Protein 8IN2 (pdb70)

InterPro domains:
  IPR004183 Extradiol ring-cleavage dioxygenase, class III enzyme, subunit B [PF02900] (10-257)
  IPR014436 Extradiol aromatic ring-opening dioxygenase, DODA-type [PIRSF006157] (6-266)
  IPR014436 Extradiol aromatic ring-opening dioxygenase, DODA-type [cd07363] (10-265)

B-factor: mean 58.68, std 14.13, range [28.01, 117.99]

Radius of gyration: 23.77 Å; Cα contacts (8 Å, |Δi|>4): 1286; chains: 2; bounding box: 74×44×45 Å

Nearest PDB structures (foldseek):
  8in2-assembly2_B  TM=1.002E+00  e=3.025E-62  Beta vulgaris
  2pw6-assembly1_A-2  TM=8.485E-01  e=5.777E-21  Escherichia coli K-12
  7txy-assembly2_E  TM=7.690E-01  e=4.391E-15  Micromonospora rosaria
  8ihg-assembly1_C  TM=7.401E-01  e=3.186E-14  Pseudomonas sp.
  5hee-assembly1_B  TM=7.229E-01  e=2.025E-13  Thermococcus kodakarensis KOD1

Foldseek 3Di:
DFFKAKEFALDDLCLLPPPVFVSNVVLLCCCPPNPVDDFQAEEEAFLVFADQAKEKEAEQWAFEDEPDPDDPVVSVVDGLTAGADNVVRVVLVCLQCVQPRVDHYYDHDHGDYSLPCSSCCNNPVVNYHHYMYIYDHQVDAQVVLLSSQLSCQVCRVVRYHYYYYFFLFDFDPPDAFDDPAQDVQQVQQSVQVCVCQQVQVLVCLSVCVPRGGPVCRRPVTCSRPNSVSNSSNNSHRPWGKDWDDWDDDRSGTIRIMIMTGHD/DFLKAKEFALDDLVLLPDPPFVSNVVLLCCCPPNNVDQFQAEEEAFLVFADAAKEKEAEQWAFEDAPDPDDDPVSVVDGLTATAPNVVRVLLVVLCVVLPRVDHYYDHPHGDYSLPVSSCCSNPVVSHHHYMYIYDHQVDFLVVLLSSLLSCQVVRVNRYHYYYYFFLFDFDPPDAFDPDAADVQQVQQSVVVQVCQQVVVLVCLRVCVVRGGPVCRRPVTCSRPNSVSNSNSSSHDPWGKDWDDWDDDRSGTIRIMIMTGHD

Structure (mmCIF, N/CA/C/O backbone):
data_8IN2
#
_entry.id   8IN2
#
_cell.length_a   95.873
_cell.length_b   95.873
_cell.length_c   124.908
_cell.angle_alpha   90.000
_cell.angle_beta   90.000
_cell.angle_gamma   120.000
#
_symmetry.space_group_name_H-M   'P 31 2 1'
#
loop_
_entity.id
_entity.type
_entity.pdbx_description
1 polymer '4,5-DOPA dioxygenase extradiol'
2 non-polymer 'FE (III) ION'
3 water water
#
loop_
_atom_site.group_PDB
_atom_site.id
_atom_site.type_symbol
_atom_site.label_atom_id
_atom_site.label_alt_id
_atom_site.label_comp_id
_atom_site.label_asym_id
_atom_site.label_entity_id
_atom_site.label_seq_id
_atom_site.pdbx_PDB_ins_code
_atom_site.Cartn_x
_atom_site.Cartn_y
_atom_site.Cartn_z
_atom_site.occupancy
_atom_site.B_iso_or_equiv
_atom_site.auth_seq_id
_atom_site.auth_comp_id
_atom_site.auth_asym_id
_atom_site.auth_atom_id
_atom_site.pdbx_PDB_model_num
ATOM 1 N N . ASN A 1 6 ? 10.77465 -6.11775 -14.75360 1.000 63.71466 6 ASN A N 1
ATOM 2 C CA . ASN A 1 6 ? 10.86887 -6.03699 -16.21683 1.000 74.63483 6 ASN A CA 1
ATOM 3 C C . ASN A 1 6 ? 10.39565 -7.32189 -16.90241 1.000 76.69386 6 ASN A C 1
ATOM 4 O O . ASN A 1 6 ? 9.42089 -7.31085 -17.65934 1.000 75.87426 6 ASN A O 1
ATOM 9 N N . ILE A 1 7 ? 11.10411 -8.41943 -16.62526 1.000 77.86331 7 ILE A N 1
ATOM 10 C CA . ILE A 1 7 ? 10.82896 -9.74928 -17.17639 1.000 69.38556 7 ILE A CA 1
ATOM 11 C C . ILE A 1 7 ? 10.18546 -10.60865 -16.10241 1.000 63.53933 7 ILE A C 1
ATOM 12 O O . ILE A 1 7 ? 10.72378 -10.72869 -14.99533 1.000 67.36135 7 ILE A O 1
ATOM 17 N N . LYS A 1 8 ? 9.05462 -11.23065 -16.42855 1.000 58.41958 8 LYS A N 1
ATOM 18 C CA . LYS A 1 8 ? 8.30141 -11.97721 -15.42631 1.000 62.64122 8 LYS A CA 1
ATOM 19 C C . LYS A 1 8 ? 8.25031 -13.48339 -15.69518 1.000 61.06696 8 LYS A C 1
ATOM 20 O O . LYS A 1 8 ? 7.49956 -14.20003 -15.02347 1.000 58.04388 8 LYS A O 1
ATOM 26 N N . GLU A 1 9 ? 9.07770 -13.98549 -16.61145 1.000 60.11503 9 GLU A N 1
ATOM 27 C CA . GLU A 1 9 ? 9.09271 -15.38529 -17.00560 1.000 51.64823 9 GLU A CA 1
ATOM 28 C C . GLU A 1 9 ? 10.49821 -15.96093 -16.99202 1.000 50.21334 9 GLU A C 1
ATOM 29 O O . GLU A 1 9 ? 11.50112 -15.25875 -17.17689 1.000 47.83721 9 GLU A O 1
ATOM 35 N N . THR A 1 10 ? 10.53681 -17.25709 -16.71303 1.000 48.70737 10 THR A N 1
ATOM 36 C CA . THR A 1 10 ? 11.70422 -18.10474 -16.87376 1.000 42.23526 10 THR A CA 1
ATOM 37 C C . THR A 1 10 ? 11.27411 -19.31414 -17.68686 1.000 42.52422 10 THR A C 1
ATOM 38 O O . THR A 1 10 ? 10.08866 -19.62556 -17.78361 1.000 45.27221 10 THR A O 1
ATOM 42 N N . PHE A 1 11 ? 12.22237 -19.97181 -18.32314 1.000 40.64413 11 PHE A N 1
ATOM 43 C CA . PHE A 1 11 ? 11.87400 -21.08982 -19.18578 1.000 41.68557 11 PHE A CA 1
ATOM 44 C C . PHE A 1 11 ? 12.77123 -22.29695 -18.95560 1.000 39.70033 11 PHE A C 1
ATOM 45 O O . PHE A 1 11 ? 13.94538 -22.16944 -18.60189 1.000 43.49878 11 PHE A O 1
ATOM 53 N N . PHE A 1 12 ? 12.22760 -23.47073 -19.24939 1.000 34.45416 12 PHE A N 1
ATOM 54 C CA . PHE A 1 12 ? 13.03061 -24.66648 -19.44963 1.000 34.35099 12 PHE A CA 1
ATOM 55 C C . PHE A 1 12 ? 12.76325 -25.12108 -20.86831 1.000 37.09594 12 PHE A C 1
ATOM 56 O O . PHE A 1 12 ? 11.60046 -25.27347 -21.25268 1.000 39.26623 12 PHE A O 1
ATOM 64 N N . ILE A 1 13 ? 13.81391 -25.27741 -21.66531 1.000 37.41435 13 ILE A N 1
ATOM 65 C CA . ILE A 1 13 ? 13.66598 -25.81425 -23.00989 1.000 38.27231 13 ILE A CA 1
ATOM 66 C C . ILE A 1 13 ? 14.52785 -27.06348 -23.11925 1.000 40.67053 13 ILE A C 1
ATOM 67 O O . ILE A 1 13 ? 15.33994 -27.37193 -22.24859 1.000 39.83494 13 ILE A O 1
ATOM 72 N N . SER A 1 14 ? 14.37506 -27.75874 -24.22420 1.000 39.99089 14 SER A N 1
ATOM 73 C CA . SER A 1 14 ? 15.12195 -28.98364 -24.44891 1.000 43.10311 14 SER A CA 1
ATOM 74 C C . SER A 1 14 ? 16.10868 -28.73850 -25.58591 1.000 44.92023 14 SER A C 1
ATOM 75 O O . SER A 1 14 ? 15.70675 -28.46235 -26.71991 1.000 44.96224 14 SER A O 1
ATOM 78 N N . HIS A 1 15 ? 17.40435 -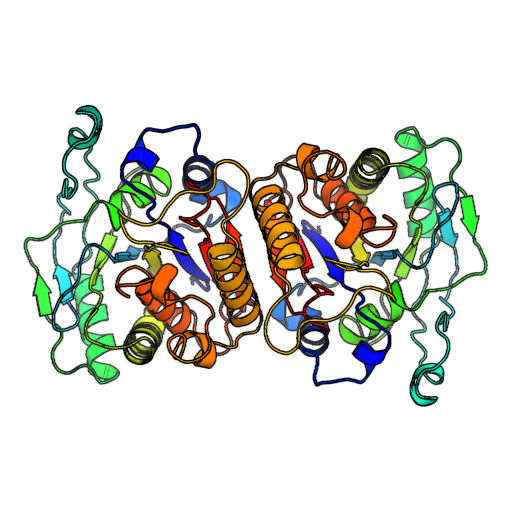28.73787 -25.24573 1.000 50.28346 15 HIS A N 1
ATOM 79 C CA . HIS A 1 15 ? 18.47722 -28.53125 -26.21238 1.000 42.69981 15 HIS A CA 1
ATOM 80 C C . HIS A 1 15 ? 18.53011 -29.63973 -27.26256 1.000 49.93412 15 HIS A C 1
ATOM 81 O O . HIS A 1 15 ? 19.31403 -29.52284 -28.21840 1.000 54.04861 15 HIS A O 1
ATOM 88 N N . GLY A 1 16 ? 17.75372 -30.71936 -27.08538 1.000 47.03514 16 GLY A N 1
ATOM 89 C CA . GLY A 1 16 ? 17.70747 -31.80495 -28.05620 1.000 44.42008 16 GLY A CA 1
ATOM 90 C C . GLY A 1 16 ? 19.05857 -32.47461 -28.25570 1.000 48.72491 16 GLY A C 1
ATOM 91 O O . GLY A 1 16 ? 19.70580 -32.95778 -27.31474 1.000 44.98232 16 GLY A O 1
ATOM 92 N N . THR A 1 17 ? 19.48794 -32.51482 -29.50810 1.000 51.89598 17 THR A N 1
ATOM 93 C CA . THR A 1 17 ? 20.80944 -32.95678 -29.92153 1.000 51.34917 17 THR A CA 1
ATOM 94 C C . THR A 1 17 ? 21.27771 -31.95489 -30.95913 1.000 54.94595 17 THR A C 1
ATOM 95 O O . THR A 1 17 ? 20.46882 -31.17372 -31.47623 1.000 54.20668 17 THR A O 1
ATOM 99 N N . PRO A 1 18 ? 22.57490 -31.93528 -31.28173 1.000 53.48420 18 PRO A N 1
ATOM 100 C CA . PRO A 1 18 ? 23.06653 -30.89082 -32.19888 1.000 55.43040 18 PRO A CA 1
ATOM 101 C C . PRO A 1 18 ? 22.35606 -30.89889 -33.54590 1.000 55.98275 18 PRO A C 1
ATOM 102 O O . PRO A 1 18 ? 22.30361 -29.86476 -34.22292 1.000 56.25108 18 PRO A O 1
ATOM 106 N N . MET A 1 19 ? 21.75033 -32.02153 -33.92485 1.000 54.64619 19 MET A N 1
ATOM 107 C CA . MET A 1 19 ? 21.03764 -32.08367 -35.18608 1.000 54.82205 19 MET A CA 1
ATOM 108 C C . MET A 1 19 ? 19.92893 -31.06087 -35.25512 1.000 53.63255 19 MET A C 1
ATOM 109 O O . MET A 1 19 ? 19.58042 -30.61060 -36.34741 1.000 58.43666 19 MET A O 1
ATOM 114 N N . MET A 1 20 ? 19.42415 -30.62875 -34.11655 1.000 51.60442 20 MET A N 1
ATOM 115 C CA . MET A 1 20 ? 18.36382 -29.64048 -34.11979 1.000 54.27404 20 MET A CA 1
ATOM 116 C C . MET A 1 20 ? 18.79648 -28.30553 -34.68917 1.000 55.58002 20 MET A C 1
ATOM 117 O O . MET A 1 20 ? 17.96782 -27.40110 -34.77408 1.000 56.24573 20 MET A O 1
ATOM 122 N N . ALA A 1 21 ? 20.05693 -28.14685 -35.08033 1.000 53.44627 21 ALA A N 1
ATOM 123 C CA . ALA A 1 21 ? 20.42630 -26.92744 -35.77456 1.000 53.74318 21 ALA A CA 1
ATOM 124 C C . ALA A 1 21 ? 20.03395 -27.00084 -37.24204 1.000 65.80655 21 ALA A C 1
ATOM 125 O O . ALA A 1 21 ? 19.70060 -25.98051 -37.85455 1.000 66.49803 21 ALA A O 1
ATOM 127 N N . ILE A 1 22 ? 20.04190 -28.20021 -37.81189 1.000 70.22517 22 ILE A N 1
ATOM 128 C CA . ILE A 1 22 ? 19.80801 -28.37566 -39.23774 1.000 66.18412 22 ILE A CA 1
ATOM 129 C C . ILE A 1 22 ? 18.66592 -29.32866 -39.54865 1.000 59.46417 22 ILE A C 1
ATOM 130 O O . ILE A 1 22 ? 18.07423 -29.22475 -40.63373 1.000 59.30587 22 ILE A O 1
ATOM 135 N N . ASP A 1 23 ? 18.31740 -30.24758 -38.65526 1.000 60.48170 23 ASP A N 1
ATOM 136 C CA . ASP A 1 23 ? 17.26101 -31.20599 -38.95542 1.000 65.19475 23 ASP A CA 1
ATOM 137 C C . ASP A 1 23 ? 15.91952 -30.49489 -38.82617 1.000 61.06522 23 ASP A C 1
ATOM 138 O O . ASP A 1 23 ? 15.44503 -30.22646 -37.72115 1.000 60.57179 23 ASP A O 1
ATOM 143 N N . ASP A 1 24 ? 15.29805 -30.20146 -39.95074 1.000 59.65397 24 ASP A N 1
ATOM 144 C CA . ASP A 1 24 ? 14.01820 -29.53812 -39.93332 1.000 53.79099 24 ASP A CA 1
ATOM 145 C C . ASP A 1 24 ? 12.88626 -30.52619 -39.85435 1.000 58.20766 24 ASP A C 1
ATOM 146 O O . ASP A 1 24 ? 11.72795 -30.13044 -40.01332 1.000 56.05123 24 ASP A O 1
ATOM 151 N N . SER A 1 25 ? 13.19634 -31.81175 -39.65967 1.000 61.32401 25 SER A N 1
ATOM 152 C CA . SER A 1 25 ? 12.17217 -32.80481 -39.35580 1.000 62.52207 25 SER A CA 1
ATOM 153 C C . SER A 1 25 ? 11.90342 -32.88015 -37.85448 1.000 65.42244 25 SER A C 1
ATOM 154 O O . SER A 1 25 ? 11.32262 -33.86457 -37.37885 1.000 69.86897 25 SER A O 1
ATOM 157 N N . LYS A 1 26 ? 12.35783 -31.88046 -37.09658 1.000 58.33771 26 LYS A N 1
ATOM 158 C CA . LYS A 1 26 ? 12.12053 -31.82544 -35.67774 1.000 49.44757 26 LYS A CA 1
ATOM 159 C C . LYS A 1 26 ? 11.22094 -30.63564 -35.39903 1.000 50.91147 26 LYS A C 1
ATOM 160 O O . LYS A 1 26 ? 11.63516 -29.49738 -35.66736 1.000 48.84481 26 LYS A O 1
ATOM 166 N N . PRO A 1 27 ? 10.02706 -30.82957 -34.82545 1.000 53.11790 27 PRO A N 1
ATOM 167 C CA . PRO A 1 27 ? 9.19804 -29.67821 -34.42605 1.000 46.92417 27 PRO A CA 1
ATOM 168 C C . PRO A 1 27 ? 9.90028 -28.79199 -33.42673 1.000 50.80232 27 PRO A C 1
ATOM 169 O O . PRO A 1 27 ? 9.55600 -27.61507 -33.29365 1.000 54.55846 27 PRO A O 1
ATOM 173 N N . SER A 1 28 ? 10.87181 -29.34731 -32.70981 1.000 48.49268 28 SER A N 1
ATOM 174 C CA . SER A 1 28 ? 11.67088 -28.58390 -31.77353 1.000 42.31595 28 SER A CA 1
ATOM 175 C C . SER A 1 28 ? 12.29422 -27.38309 -32.45936 1.000 46.08370 28 SER A C 1
ATOM 176 O O . SER A 1 28 ? 12.34069 -26.28387 -31.89496 1.000 45.36821 28 SER A O 1
ATOM 179 N N . LYS A 1 29 ? 12.76607 -27.57227 -33.69508 1.000 49.38240 29 LYS A N 1
ATOM 180 C CA . LYS A 1 29 ? 13.45812 -26.49768 -34.39820 1.000 47.67082 29 LYS A CA 1
ATOM 181 C C . LYS A 1 29 ? 12.49625 -25.38048 -34.79609 1.000 52.81533 29 LYS A C 1
ATOM 182 O O . LYS A 1 29 ? 12.75788 -24.19718 -34.53416 1.000 49.50003 29 LYS A O 1
ATOM 188 N N . LYS A 1 30 ? 11.36560 -25.73314 -35.42428 1.000 55.21036 30 LYS A N 1
ATOM 189 C CA . LYS A 1 30 ? 10.39986 -24.69919 -35.79035 1.000 53.30264 30 LYS A CA 1
ATOM 190 C C . LYS A 1 30 ? 9.89128 -23.97485 -34.55155 1.000 52.73460 30 LYS A C 1
ATOM 191 O O . LYS A 1 30 ? 9.62637 -22.76954 -34.60160 1.000 57.90921 30 LYS A O 1
ATOM 197 N N . PHE A 1 31 ? 9.78095 -24.68964 -33.42909 1.000 50.65594 31 PHE A N 1
ATOM 198 C CA . PHE A 1 31 ? 9.39115 -24.07603 -32.16877 1.000 43.21488 31 PHE A CA 1
ATOM 199 C C . PHE A 1 31 ? 10.42190 -23.05927 -31.69986 1.000 45.41044 31 PHE A C 1
ATOM 200 O O . PHE A 1 31 ? 10.07950 -21.92467 -31.35841 1.000 47.33199 31 PHE A O 1
ATOM 208 N N . LEU A 1 32 ? 11.69227 -23.44657 -31.67133 1.000 45.31166 32 LEU A N 1
ATOM 209 C CA . LEU A 1 32 ? 12.70777 -22.52666 -31.17882 1.000 43.92306 32 LEU A CA 1
ATOM 210 C C . LEU A 1 32 ? 12.84286 -21.31890 -32.09466 1.000 50.87841 32 LEU A C 1
ATOM 211 O O . LEU A 1 32 ? 13.03705 -20.19144 -31.62649 1.000 51.90427 32 LEU A O 1
ATOM 216 N N . GLU A 1 33 ? 12.75725 -21.54249 -33.40558 1.000 52.42014 33 GLU A N 1
ATOM 217 C CA . GLU A 1 33 ? 12.88690 -20.46129 -34.37199 1.000 49.99663 33 GLU A CA 1
ATOM 218 C C . GLU A 1 33 ? 11.78838 -19.41997 -34.23716 1.000 51.17837 33 GLU A C 1
ATOM 219 O O . GLU A 1 33 ? 12.02828 -18.23733 -34.51091 1.000 53.82528 33 GLU A O 1
ATOM 225 N N . SER A 1 34 ? 10.57925 -19.83179 -33.83282 1.000 49.72595 34 SER A N 1
ATOM 226 C CA . SER A 1 34 ? 9.46627 -18.90977 -33.62465 1.000 51.56913 34 SER A CA 1
ATOM 227 C C . SER A 1 34 ? 9.54022 -18.18511 -32.28713 1.000 49.20363 34 SER A C 1
ATOM 228 O O . SER A 1 34 ? 8.55734 -17.56843 -31.86964 1.000 48.11773 34 SER A O 1
ATOM 231 N N . TRP A 1 35 ? 10.69966 -18.22956 -31.63538 1.000 47.80735 35 TRP A N 1
ATOM 232 C CA . TRP A 1 35 ? 10.81315 -17.75179 -30.26733 1.000 49.05221 35 TRP A CA 1
ATOM 233 C C . TRP A 1 35 ? 10.43443 -16.28208 -30.15200 1.000 56.36892 35 TRP A C 1
ATOM 234 O O . TRP A 1 35 ? 9.54738 -15.91035 -29.37141 1.000 50.66735 35 TRP A O 1
ATOM 245 N N . ARG A 1 36 ? 11.08896 -15.42307 -30.93639 1.000 60.04321 36 ARG A N 1
ATOM 246 C CA . ARG A 1 36 ? 10.86339 -14.00473 -30.71842 1.000 56.25756 36 ARG A CA 1
ATOM 247 C C . ARG A 1 36 ? 9.49451 -13.55997 -31.19978 1.000 58.75000 36 ARG A C 1
ATOM 248 O O . ARG A 1 36 ? 8.97820 -12.55242 -30.69834 1.000 53.99750 36 ARG A O 1
ATOM 256 N N . GLU A 1 37 ? 8.86939 -14.30586 -32.11066 1.000 61.15554 37 GLU A N 1
ATOM 257 C CA . GLU A 1 37 ? 7.56628 -13.85915 -32.58404 1.000 63.34787 37 GLU A CA 1
ATOM 258 C C . GLU A 1 37 ? 6.42578 -14.43156 -31.75815 1.000 61.94492 37 GLU A C 1
ATOM 259 O O . GLU A 1 37 ? 5.47795 -13.70776 -31.43824 1.000 69.85192 37 GLU A O 1
ATOM 265 N N . LYS A 1 38 ? 6.51863 -15.69362 -31.33885 1.000 54.78116 38 LYS A N 1
ATOM 266 C CA . LYS A 1 38 ? 5.37036 -16.34471 -30.73287 1.000 55.16764 38 LYS A CA 1
ATOM 267 C C . LYS A 1 38 ? 5.52749 -16.68368 -29.25978 1.000 55.83662 38 LYS A C 1
ATOM 268 O O . LYS A 1 38 ? 4.51096 -16.89040 -28.58657 1.000 59.02595 38 LYS A O 1
ATOM 274 N N . ILE A 1 39 ? 6.73902 -16.70914 -28.72690 1.000 48.29318 39 ILE A N 1
ATOM 275 C CA . ILE A 1 39 ? 6.98924 -17.26967 -27.40981 1.000 47.08805 39 ILE A CA 1
ATOM 276 C C . ILE A 1 39 ? 7.34865 -16.19251 -26.40612 1.000 49.27890 39 ILE A C 1
ATOM 277 O O . ILE A 1 39 ? 6.75471 -16.12010 -25.33069 1.000 56.22252 39 ILE A O 1
ATOM 282 N N . PHE A 1 40 ? 8.36523 -15.39059 -26.71572 1.000 48.01746 40 PHE A N 1
ATOM 283 C CA . PHE A 1 40 ? 8.83323 -14.28973 -25.87001 1.000 50.65888 40 PHE A CA 1
ATOM 284 C C . PHE A 1 40 ? 9.23807 -13.10444 -26.75106 1.000 58.32762 40 PHE A C 1
ATOM 285 O O . PHE A 1 40 ? 10.32806 -13.09169 -27.33963 1.000 57.55432 40 PHE A O 1
ATOM 293 N N . SER A 1 41 ? 8.38058 -12.08364 -26.80236 1.000 63.00702 41 SER A N 1
ATOM 294 C CA . SER A 1 41 ? 8.61793 -10.97401 -27.71845 1.000 62.80826 41 SER A CA 1
ATOM 295 C C . SER A 1 41 ? 9.58616 -9.95520 -27.14417 1.000 68.03316 41 SER A C 1
ATOM 296 O O . SER A 1 41 ? 10.30235 -9.30295 -27.91676 1.000 66.57542 41 SER A O 1
ATOM 299 N N . LYS A 1 42 ? 9.60525 -9.78558 -25.81306 1.000 66.66383 42 LYS A N 1
ATOM 300 C CA . LYS A 1 42 ? 10.49548 -8.80765 -25.19306 1.000 64.00297 42 LYS A CA 1
ATOM 301 C C . LYS A 1 42 ? 11.96254 -9.10702 -25.52020 1.000 65.92992 42 LYS A C 1
ATOM 302 O O . LYS A 1 42 ? 12.38502 -10.26214 -25.65647 1.000 71.47744 42 LYS A O 1
ATOM 308 N N . LYS A 1 43 ? 12.73292 -8.03976 -25.67533 1.000 61.42152 43 LYS A N 1
ATOM 309 C CA . LYS A 1 43 ? 14.15900 -8.14361 -25.90349 1.000 57.94035 43 LYS A CA 1
ATOM 310 C C . LYS A 1 43 ? 14.82023 -8.11122 -24.53614 1.000 68.07982 43 LYS A C 1
ATOM 311 O O . LYS A 1 43 ? 14.66064 -7.11780 -23.80860 1.000 68.49008 43 LYS A O 1
ATOM 317 N N . PRO A 1 44 ? 15.50798 -9.16640 -24.11915 1.000 63.99555 44 PRO A N 1
ATOM 318 C CA . PRO A 1 44 ? 16.10643 -9.16916 -22.78109 1.000 61.41656 44 PRO A CA 1
ATOM 319 C C . PRO A 1 44 ? 17.42758 -8.41602 -22.77338 1.000 59.06899 44 PRO A C 1
ATOM 320 O O . PRO A 1 44 ? 18.09614 -8.26889 -23.80046 1.000 56.99820 44 PRO A O 1
ATOM 324 N N . LYS A 1 45 ? 17.76575 -7.85473 -21.61375 1.000 59.54479 45 LYS A N 1
ATOM 325 C CA . LYS A 1 45 ? 19.05020 -7.16517 -21.53162 1.000 63.26267 45 LYS A CA 1
ATOM 326 C C . LYS A 1 45 ? 20.19568 -8.17035 -21.67522 1.000 62.77698 45 LYS A C 1
ATOM 327 O O . LYS A 1 45 ? 21.12634 -7.95503 -22.46022 1.000 67.08171 45 LYS A O 1
ATOM 333 N N . ALA A 1 46 ? 20.11396 -9.30292 -20.98033 1.000 59.10151 46 ALA A N 1
ATOM 334 C CA . ALA A 1 46 ? 21.07970 -10.37509 -21.16365 1.000 55.12778 46 ALA A CA 1
ATOM 335 C C . ALA A 1 46 ? 20.36574 -11.69579 -20.95409 1.000 51.87143 46 ALA A C 1
ATOM 336 O O . ALA A 1 46 ? 19.22588 -11.75037 -20.48713 1.000 55.16143 46 ALA A O 1
ATOM 338 N N . ILE A 1 47 ? 21.04638 -12.76287 -21.32695 1.000 47.01405 47 ILE A N 1
ATOM 339 C CA . ILE A 1 47 ? 20.51098 -14.10948 -21.27747 1.000 47.99628 47 ILE A CA 1
ATOM 340 C C . ILE A 1 47 ? 21.42703 -14.94137 -20.40330 1.000 51.42530 47 ILE A C 1
ATOM 341 O O . ILE A 1 47 ? 22.64461 -14.95970 -20.62282 1.000 53.07386 47 ILE A O 1
ATOM 346 N N . LEU A 1 48 ? 20.84685 -15.61973 -19.41886 1.000 48.72486 48 LEU A N 1
ATOM 347 C CA . LEU A 1 48 ? 21.55190 -16.59680 -18.60703 1.000 45.45178 48 LEU A CA 1
ATOM 348 C C . LEU A 1 48 ? 21.00195 -17.97852 -18.95220 1.000 46.08898 48 LEU A C 1
ATOM 349 O O . LEU A 1 48 ? 19.78253 -18.16841 -18.98540 1.000 47.75742 48 LEU A O 1
ATOM 354 N N . VAL A 1 49 ? 21.89846 -18.92082 -19.24513 1.000 43.73656 49 VAL A N 1
ATOM 355 C CA . VAL A 1 49 ? 21.55863 -20.29063 -19.63741 1.000 42.52063 49 VAL A CA 1
ATOM 356 C C . VAL A 1 49 ? 22.18589 -21.24060 -18.63764 1.000 46.37108 49 VAL A C 1
ATOM 357 O O . VAL A 1 49 ? 23.40658 -21.23601 -18.47156 1.000 50.57868 49 VAL A O 1
ATOM 361 N N . ILE A 1 50 ? 21.36958 -22.06831 -17.99316 1.000 44.39968 50 ILE A N 1
ATOM 362 C CA . ILE A 1 50 ? 21.87154 -23.16760 -17.17585 1.000 42.49713 50 ILE A CA 1
ATOM 363 C C . ILE A 1 50 ? 21.89618 -24.36970 -18.10165 1.000 43.52110 50 ILE A C 1
ATOM 364 O O . ILE A 1 50 ? 20.87101 -24.99927 -18.34835 1.000 43.54499 50 ILE A O 1
ATOM 369 N N . SER A 1 51 ? 23.05427 -24.69253 -18.62808 1.000 47.24268 51 SER A N 1
ATOM 370 C CA . SER A 1 51 ? 23.03683 -25.74683 -19.62807 1.000 43.33803 51 SER A CA 1
ATOM 371 C C . SER A 1 51 ? 23.50495 -27.04791 -19.01245 1.000 40.90315 51 SER A C 1
ATOM 372 O O . SER A 1 51 ? 24.45897 -27.07357 -18.23548 1.000 43.57667 51 SER A O 1
ATOM 375 N N . ALA A 1 52 ? 22.81950 -28.12429 -19.37651 1.000 41.34681 52 ALA A N 1
ATOM 376 C CA . ALA A 1 52 ? 23.14076 -29.45027 -18.87258 1.000 43.43675 52 ALA A CA 1
ATOM 377 C C . ALA A 1 52 ? 24.48420 -29.94015 -19.36255 1.000 45.05468 52 ALA A C 1
ATOM 378 O O . ALA A 1 52 ? 25.02673 -30.89277 -18.78478 1.000 47.36187 52 ALA A O 1
ATOM 380 N N . HIS A 1 53 ? 24.99875 -29.36528 -20.45043 1.000 47.37791 53 HIS A N 1
ATOM 381 C CA . HIS A 1 53 ? 26.29982 -29.79150 -20.95707 1.000 50.00520 53 HIS A CA 1
ATOM 382 C C . HIS A 1 53 ? 27.43313 -28.95241 -20.38183 1.000 49.32564 53 HIS A C 1
ATOM 383 O O . HIS A 1 53 ? 28.44049 -28.66842 -21.04018 1.000 54.23733 53 HIS A O 1
ATOM 390 N N . TRP A 1 54 ? 27.32428 -28.61218 -19.10453 1.000 44.04234 54 TRP A N 1
ATOM 391 C CA . TRP A 1 54 ? 28.44170 -27.99718 -18.40414 1.000 47.12160 54 TRP A CA 1
ATOM 392 C C . TRP A 1 54 ? 28.20343 -28.29319 -16.92549 1.000 51.27593 54 TRP A C 1
ATOM 393 O O . TRP A 1 54 ? 27.50920 -27.54519 -16.23628 1.000 48.90260 54 TRP A O 1
ATOM 404 N N . GLU A 1 55 ? 28.77360 -29.38560 -16.46081 1.000 53.28635 55 GLU A N 1
ATOM 405 C CA . GLU A 1 55 ? 28.62133 -29.73485 -15.06867 1.000 50.73624 55 GLU A CA 1
ATOM 406 C C . GLU A 1 55 ? 29.94236 -29.57509 -14.34998 1.000 51.36457 55 GLU A C 1
ATOM 407 O O . GLU A 1 55 ? 31.01508 -29.78555 -14.91924 1.000 51.47368 55 GLU A O 1
ATOM 413 N N . THR A 1 56 ? 29.83465 -29.13876 -13.10057 1.000 56.69362 56 THR A N 1
ATOM 414 C CA . THR A 1 56 ? 30.97550 -28.83430 -12.25549 1.000 59.84221 56 THR A CA 1
ATOM 415 C C . THR A 1 56 ? 30.58890 -29.17905 -10.82183 1.000 57.76289 56 THR A C 1
ATOM 416 O O . THR A 1 56 ? 29.41682 -29.38931 -10.51287 1.000 54.48934 56 THR A O 1
ATOM 420 N N . ASP A 1 57 ? 31.59319 -29.20812 -9.94113 1.000 64.17021 57 ASP A N 1
ATOM 421 C CA . ASP A 1 57 ? 31.38977 -29.57132 -8.53731 1.000 68.67464 57 ASP A CA 1
ATOM 422 C C . ASP A 1 57 ? 30.75226 -28.44116 -7.74973 1.000 61.01195 57 ASP A C 1
ATOM 423 O O . ASP A 1 57 ? 29.94549 -28.67465 -6.83857 1.000 58.41201 57 ASP A O 1
ATOM 428 N N . GLN A 1 58 ? 31.10768 -27.22092 -8.07991 1.000 59.76820 58 GLN A N 1
ATOM 429 C CA . GLN A 1 58 ? 30.53071 -26.07387 -7.42109 1.000 61.46395 58 GLN A CA 1
ATOM 430 C C . GLN A 1 58 ? 29.93386 -25.17006 -8.48876 1.000 58.76148 58 GLN A C 1
ATOM 431 O O . GLN A 1 58 ? 30.32135 -25.23880 -9.66616 1.000 54.41647 58 GLN A O 1
ATOM 437 N N . PRO A 1 59 ? 28.98182 -24.32369 -8.11912 1.000 48.97561 59 PRO A N 1
ATOM 438 C CA . PRO A 1 59 ? 28.38869 -23.41659 -9.10127 1.000 55.27207 59 PRO A CA 1
ATOM 439 C C . PRO A 1 59 ? 29.48299 -22.67153 -9.84459 1.000 54.30710 59 PRO A C 1
ATOM 440 O O . PRO A 1 59 ? 30.52416 -22.36318 -9.27681 1.000 56.17841 59 PRO A O 1
ATOM 444 N N . SER A 1 60 ? 29.31233 -22.50395 -11.14958 1.000 51.73615 60 SER A N 1
ATOM 445 C CA . SER A 1 60 ? 30.37679 -21.90277 -11.93463 1.000 54.16416 60 SER A CA 1
ATOM 446 C C . SER A 1 60 ? 29.78151 -20.97064 -12.95845 1.000 56.76041 60 SER A C 1
ATOM 447 O O . SER A 1 60 ? 28.79637 -21.31003 -13.61504 1.000 60.02247 60 SER A O 1
ATOM 450 N N . VAL A 1 61 ? 30.41582 -19.82086 -13.12456 1.000 59.29066 61 VAL A N 1
ATOM 451 C CA . VAL A 1 61 ? 29.88109 -18.80776 -14.01817 1.000 57.52771 61 VAL A CA 1
ATOM 452 C C . VAL A 1 61 ? 30.86838 -18.54487 -15.13372 1.000 63.13441 61 VAL A C 1
ATOM 453 O O . VAL A 1 61 ? 32.08794 -18.63642 -14.97331 1.000 60.38232 61 VAL A O 1
ATOM 457 N N . ASN A 1 62 ? 30.30922 -18.10815 -16.24265 1.000 68.61580 62 ASN A N 1
ATOM 458 C CA . ASN A 1 62 ? 31.03026 -17.84198 -17.46639 1.000 66.48860 62 ASN A CA 1
ATOM 459 C C . ASN A 1 62 ? 31.40883 -16.36864 -17.48059 1.000 74.22041 62 ASN A C 1
ATOM 460 O O . ASN A 1 62 ? 30.52318 -15.50659 -17.45133 1.000 75.23206 62 ASN A O 1
ATOM 465 N N . VAL A 1 63 ? 32.70734 -16.07083 -17.46374 1.000 75.03035 63 VAL A N 1
ATOM 466 C CA . VAL A 1 63 ? 33.18412 -14.68106 -17.43551 1.000 76.45829 63 VAL A CA 1
ATOM 467 C C . VAL A 1 63 ? 34.07489 -14.46502 -18.65479 1.000 72.53770 63 VAL A C 1
ATOM 468 O O . VAL A 1 63 ? 35.29049 -14.65470 -18.58653 1.000 77.89346 63 VAL A O 1
ATOM 472 N N . VAL A 1 64 ? 33.49077 -14.00888 -19.76585 1.000 64.98217 64 VAL A N 1
ATOM 473 C CA . VAL A 1 64 ? 34.24650 -13.69482 -20.97495 1.000 66.75476 64 VAL A CA 1
ATOM 474 C C . VAL A 1 64 ? 33.56766 -12.50729 -21.62176 1.000 71.40950 64 VAL A C 1
ATOM 475 O O . VAL A 1 64 ? 32.40033 -12.22621 -21.35826 1.000 79.79099 64 VAL A O 1
ATOM 479 N N . ASP A 1 65 ? 34.31151 -11.77868 -22.45667 1.000 74.32312 65 ASP A N 1
ATOM 480 C CA . ASP A 1 65 ? 33.66862 -10.70408 -23.20329 1.000 75.93359 65 ASP A CA 1
ATOM 481 C C . ASP A 1 65 ? 33.14309 -11.15231 -24.55484 1.000 69.00503 65 ASP A C 1
ATOM 482 O O . ASP A 1 65 ? 32.32573 -10.44728 -25.14981 1.000 68.42639 65 ASP A O 1
ATOM 487 N N . ILE A 1 66 ? 33.56504 -12.30730 -25.03837 1.000 66.30974 66 ILE A N 1
ATOM 488 C CA . ILE A 1 66 ? 32.94283 -12.93856 -26.19130 1.000 64.01427 66 ILE A CA 1
ATOM 489 C C . ILE A 1 66 ? 32.92656 -14.43459 -25.94365 1.000 69.64515 66 ILE A C 1
ATOM 490 O O . ILE A 1 66 ? 33.92718 -15.01275 -25.50472 1.000 75.79164 66 ILE A O 1
ATOM 495 N N . ASN A 1 67 ? 31.80960 -15.07659 -26.24759 1.000 64.03042 67 ASN A N 1
ATOM 496 C CA . ASN A 1 67 ? 31.73447 -16.49744 -25.99982 1.000 62.83404 67 ASN A CA 1
ATOM 497 C C . ASN A 1 67 ? 32.31890 -17.22915 -27.19472 1.000 62.08796 67 ASN A C 1
ATOM 498 O O . ASN A 1 67 ? 31.93988 -16.97629 -28.34241 1.000 60.32697 67 ASN A O 1
ATOM 503 N N . ASP A 1 68 ? 33.25139 -18.12608 -26.91304 1.000 61.29426 68 ASP A N 1
ATOM 504 C CA . ASP A 1 68 ? 33.69939 -19.04838 -27.93098 1.000 61.19861 68 ASP A CA 1
ATOM 505 C C . ASP A 1 68 ? 32.58025 -20.03567 -28.17752 1.000 60.87892 68 ASP A C 1
ATOM 506 O O . ASP A 1 68 ? 31.78081 -20.32056 -27.28842 1.000 63.22484 68 ASP A O 1
ATOM 511 N N . THR A 1 69 ? 32.50577 -20.55460 -29.38839 1.000 62.40247 69 THR A N 1
ATOM 512 C CA . THR A 1 69 ? 31.46437 -21.51261 -29.73403 1.000 52.39896 69 THR A CA 1
ATOM 513 C C . THR A 1 69 ? 32.06909 -22.91208 -29.62122 1.000 53.43343 69 THR A C 1
ATOM 514 O O . THR A 1 69 ? 32.82672 -23.34143 -30.49583 1.000 58.97961 69 THR A O 1
ATOM 518 N N . ILE A 1 70 ? 31.68402 -23.63205 -28.57002 1.000 49.95776 70 ILE A N 1
ATOM 519 C CA . ILE A 1 70 ? 32.25881 -24.92821 -28.20068 1.000 55.58361 70 ILE A CA 1
ATOM 520 C C . ILE A 1 70 ? 31.49910 -26.06456 -28.89092 1.000 55.98702 70 ILE A C 1
ATOM 521 O O . ILE A 1 70 ? 30.27091 -26.15404 -28.78401 1.000 56.56902 70 ILE A O 1
ATOM 526 N N . TYR A 1 71 ? 32.22349 -26.90998 -29.63219 1.000 53.43871 71 TYR A N 1
ATOM 527 C CA . TYR A 1 71 ? 31.63218 -28.07041 -30.31211 1.000 53.63381 71 TYR A CA 1
ATOM 528 C C . TYR A 1 71 ? 31.77987 -29.33379 -29.46467 1.000 53.64193 71 TYR A C 1
ATOM 529 O O . TYR A 1 71 ? 32.42522 -30.30170 -29.86132 1.000 54.66970 71 TYR A O 1
ATOM 538 N N . ASP A 1 72 ? 31.10398 -29.34843 -28.31160 1.000 54.13533 72 ASP A N 1
ATOM 539 C CA . ASP A 1 72 ? 31.17017 -30.49554 -27.39541 1.000 54.79114 72 ASP A CA 1
ATOM 540 C C . ASP A 1 72 ? 30.26320 -31.64301 -27.86404 1.000 52.90029 72 ASP A C 1
ATOM 541 O O . ASP A 1 72 ? 29.31063 -32.05660 -27.20103 1.000 50.66924 72 ASP A O 1
ATOM 546 N N . PHE A 1 73 ? 30.55629 -32.12507 -29.06984 1.000 51.16256 73 PHE A N 1
ATOM 547 C CA . PHE A 1 73 ? 29.90214 -33.29983 -29.62618 1.000 53.64020 73 PHE A CA 1
ATOM 548 C C . PHE A 1 73 ? 30.84517 -33.95943 -30.62495 1.000 59.00652 73 PHE A C 1
ATOM 549 O O . PHE A 1 73 ? 31.67476 -33.28991 -31.25090 1.000 63.90683 73 PHE A O 1
ATOM 557 N N . ARG A 1 74 ? 30.75518 -35.28372 -30.73004 1.000 58.16640 74 ARG A N 1
ATOM 558 C CA . ARG A 1 74 ? 31.57125 -36.04306 -31.66865 1.000 61.00680 74 ARG A CA 1
ATOM 559 C C . ARG A 1 74 ? 30.67167 -36.87406 -32.56830 1.000 61.50403 74 ARG A C 1
ATOM 560 O O . ARG A 1 74 ? 29.69424 -37.46331 -32.09949 1.000 61.20952 74 ARG A O 1
ATOM 568 N N . GLY A 1 75 ? 30.99086 -36.91059 -33.85620 1.000 58.34027 75 GLY A N 1
ATOM 569 C CA . GLY A 1 75 ? 30.30196 -37.78352 -34.78223 1.000 54.01039 75 GLY A CA 1
ATOM 570 C C . GLY A 1 75 ? 29.17648 -37.18616 -35.59402 1.000 59.83148 75 GLY A C 1
ATOM 571 O O . GLY A 1 75 ? 28.28364 -37.93494 -36.00980 1.000 59.93296 75 GLY A O 1
ATOM 572 N N . PHE A 1 76 ? 29.18296 -35.88405 -35.83634 1.000 62.27847 76 PHE A N 1
ATOM 573 C CA . PHE A 1 76 ? 28.10715 -35.21949 -36.54681 1.000 62.34641 76 PHE A CA 1
ATOM 574 C C . PHE A 1 76 ? 28.58869 -34.68551 -37.89321 1.000 65.69386 76 PHE A C 1
ATOM 575 O O . PHE A 1 76 ? 29.79498 -34.60103 -38.14515 1.000 67.96673 76 PHE A O 1
ATOM 583 N N . PRO A 1 77 ? 27.66444 -34.30664 -38.78639 1.000 65.05306 77 PRO A N 1
ATOM 584 C CA . PRO A 1 77 ? 28.05723 -33.64094 -40.03141 1.000 64.79276 77 PRO A CA 1
ATOM 585 C C . PRO A 1 77 ? 29.06018 -32.52364 -39.79136 1.000 65.93140 77 PRO A C 1
ATOM 586 O O . PRO A 1 77 ? 29.00216 -31.81473 -38.78364 1.000 66.08707 77 PRO A O 1
ATOM 590 N N . ALA A 1 78 ? 29.99116 -32.37140 -40.73820 1.000 67.70990 78 ALA A N 1
ATOM 591 C CA . ALA A 1 78 ? 31.02281 -31.34962 -40.58879 1.000 66.31364 78 ALA A CA 1
ATOM 592 C C . ALA A 1 78 ? 30.40908 -29.96153 -40.62138 1.000 70.60556 78 ALA A C 1
ATOM 593 O O . ALA A 1 78 ? 30.97796 -29.01558 -40.05841 1.000 68.48790 78 ALA A O 1
ATOM 595 N N . ARG A 1 79 ? 29.24697 -29.82904 -41.27171 1.000 67.36073 79 ARG A N 1
ATOM 596 C CA . ARG A 1 79 ? 28.56447 -28.54488 -41.30799 1.000 72.79494 79 ARG A CA 1
ATOM 597 C C . ARG A 1 79 ? 28.34633 -27.98871 -39.89821 1.000 73.01127 79 ARG A C 1
ATOM 598 O O . ARG A 1 79 ? 28.47393 -26.77455 -39.67495 1.000 67.37564 79 ARG A O 1
ATOM 606 N N . LEU A 1 80 ? 28.10960 -28.87746 -38.92253 1.000 67.52075 80 LEU A N 1
ATOM 607 C CA . LEU A 1 80 ? 27.85136 -28.45889 -37.55165 1.000 58.71134 80 LEU A CA 1
ATOM 608 C C . LEU A 1 80 ? 29.06605 -27.81891 -36.91150 1.000 62.20178 80 LEU A C 1
ATOM 609 O O . LEU A 1 80 ? 28.91985 -27.03759 -35.97059 1.000 64.61486 80 LEU A O 1
ATOM 614 N N . TYR A 1 81 ? 30.26537 -28.17368 -37.34743 1.000 62.11229 81 TYR A N 1
ATOM 615 C CA . TYR A 1 81 ? 31.45829 -27.60053 -36.74727 1.000 58.84572 81 TYR A CA 1
ATOM 616 C C . TYR A 1 81 ? 31.87418 -26.30854 -37.41279 1.000 63.90395 81 TYR A C 1
ATOM 617 O O . TYR A 1 81 ? 32.87950 -25.71228 -37.01410 1.000 67.16114 81 TYR A O 1
ATOM 626 N N . GLN A 1 82 ? 31.11026 -25.85596 -38.39345 1.000 63.89016 82 GLN A N 1
ATOM 627 C CA . GLN A 1 82 ? 31.36154 -24.58584 -39.03205 1.000 68.40490 82 GLN A CA 1
ATOM 628 C C . GLN A 1 82 ? 30.62884 -23.43875 -38.32991 1.000 66.62789 82 GLN A C 1
ATOM 629 O O . GLN A 1 82 ? 30.85663 -22.27354 -38.66687 1.000 75.09976 82 GLN A O 1
ATOM 635 N N . PHE A 1 83 ? 29.80515 -23.72769 -37.32625 1.000 64.76284 83 PHE A N 1
ATOM 636 C CA . PHE A 1 83 ? 28.89124 -22.73277 -36.76904 1.000 62.22643 83 PHE A CA 1
ATOM 637 C C . PHE A 1 83 ? 29.58528 -21.87229 -35.73331 1.000 61.52354 83 PHE A C 1
ATOM 638 O O . PHE A 1 83 ? 30.33331 -22.37972 -34.89681 1.000 69.19098 83 PHE A O 1
ATOM 646 N N . LYS A 1 84 ? 29.29999 -20.57323 -35.75430 1.000 56.82034 84 LYS A N 1
ATOM 647 C CA . LYS A 1 84 ? 29.79768 -19.65828 -34.72950 1.000 61.31676 84 LYS A CA 1
ATOM 648 C C . LYS A 1 84 ? 28.64135 -18.82238 -34.20748 1.000 58.70363 84 LYS A C 1
ATOM 649 O O . LYS A 1 84 ? 27.96976 -18.13431 -34.97902 1.000 61.06622 84 LYS A O 1
ATOM 655 N N . TYR A 1 85 ? 28.39525 -18.90858 -32.90733 1.000 54.15812 85 TYR A N 1
ATOM 656 C CA . TYR A 1 85 ? 27.43107 -18.06206 -32.22752 1.000 49.15445 85 TYR A CA 1
ATOM 657 C C . TYR A 1 85 ? 28.21289 -17.15435 -31.28484 1.000 60.32003 85 TYR A C 1
ATOM 658 O O . TYR A 1 85 ? 28.26320 -17.35345 -30.06337 1.000 55.12558 85 TYR A O 1
ATOM 667 N N . SER A 1 86 ? 28.86046 -16.15541 -31.88768 1.000 66.15330 86 SER A N 1
ATOM 668 C CA . SER A 1 86 ? 29.75031 -15.24669 -31.17272 1.000 62.19336 86 SER A CA 1
ATOM 669 C C . SER A 1 86 ? 28.89181 -14.22780 -30.42775 1.000 63.29373 86 SER A C 1
ATOM 670 O O . SER A 1 86 ? 28.80254 -13.04379 -30.76790 1.000 60.67557 86 SER A O 1
ATOM 673 N N . ALA A 1 87 ? 28.26474 -14.72043 -29.35813 1.000 62.31123 87 ALA A N 1
ATOM 674 C CA . ALA A 1 87 ? 27.55184 -13.67877 -28.64904 1.000 63.26817 87 ALA A CA 1
ATOM 675 C C . ALA A 1 87 ? 28.43208 -13.09483 -27.55296 1.000 61.82130 87 ALA A C 1
ATOM 676 O O . ALA A 1 87 ? 29.32650 -13.77371 -27.03492 1.000 61.99530 87 ALA A O 1
ATOM 678 N N . PRO A 1 88 ? 28.20526 -11.83432 -27.20407 1.000 57.32421 88 PRO A N 1
ATOM 679 C CA . PRO A 1 88 ? 28.96804 -11.23314 -26.11472 1.000 58.03597 88 PRO A CA 1
ATOM 680 C C . PRO A 1 88 ? 28.73613 -11.98102 -24.81963 1.000 57.87971 88 PRO A C 1
ATOM 681 O O . PRO A 1 88 ? 27.71189 -12.63266 -24.62841 1.000 64.75685 88 PRO A O 1
ATOM 685 N N . GLY A 1 89 ? 29.68980 -11.84779 -23.90924 1.000 55.18891 89 GLY A N 1
ATOM 686 C CA . GLY A 1 89 ? 29.50057 -12.27148 -22.54499 1.000 60.64267 89 GLY A CA 1
ATOM 687 C C . GLY A 1 89 ? 29.18964 -11.06406 -21.69924 1.000 63.07777 89 GLY A C 1
ATOM 688 O O . GLY A 1 89 ? 29.31623 -9.92913 -22.14010 1.000 73.39038 89 GLY A O 1
ATOM 689 N N . SER A 1 90 ? 28.73564 -11.31617 -20.47919 1.000 57.58274 90 SER A N 1
ATOM 690 C CA . SER A 1 90 ? 28.46764 -10.22726 -19.54480 1.000 67.44747 90 SER A CA 1
ATOM 691 C C . SER A 1 90 ? 29.18345 -10.43718 -18.22010 1.000 72.02853 90 SER A C 1
ATOM 692 O O . SER A 1 90 ? 28.62562 -11.03285 -17.28619 1.000 72.39168 90 SER A O 1
ATOM 695 N N . PRO A 1 91 ? 30.41130 -9.93231 -18.08931 1.000 70.88978 91 PRO A N 1
ATOM 696 C CA . PRO A 1 91 ? 31.06970 -9.95040 -16.77479 1.000 69.44969 91 PRO A CA 1
ATOM 697 C C . PRO A 1 91 ? 30.26518 -9.21653 -15.71681 1.000 72.16759 91 PRO A C 1
ATOM 698 O O . PRO A 1 91 ? 30.30912 -9.58407 -14.53153 1.000 66.29015 91 PRO A O 1
ATOM 702 N N . GLU A 1 92 ? 29.51594 -8.19080 -16.12950 1.000 71.55670 92 GLU A N 1
ATOM 703 C CA . GLU A 1 92 ? 28.54424 -7.56612 -15.24803 1.000 70.90943 92 GLU A CA 1
ATOM 704 C C . GLU A 1 92 ? 27.62417 -8.62424 -14.66141 1.000 73.37799 92 GLU A C 1
ATOM 705 O O . GLU A 1 92 ? 27.54363 -8.80952 -13.43767 1.000 73.82766 92 GLU A O 1
ATOM 711 N N . LEU A 1 93 ? 26.94985 -9.35807 -15.55078 1.000 69.03458 93 LEU A N 1
ATOM 712 C CA . LEU A 1 93 ? 26.01485 -10.38417 -15.12220 1.000 65.67770 93 LEU A CA 1
ATOM 713 C C . LEU A 1 93 ? 26.73587 -11.47712 -14.36565 1.000 64.24802 93 LEU A C 1
ATOM 714 O O . LEU A 1 93 ? 26.21363 -12.01316 -13.39123 1.000 65.23920 93 LEU A O 1
ATOM 719 N N . ALA A 1 94 ? 27.94475 -11.81260 -14.78980 1.000 63.32316 94 ALA A N 1
ATOM 720 C CA . ALA A 1 94 ? 28.67281 -12.86984 -14.11074 1.000 68.26591 94 ALA A CA 1
ATOM 721 C C . ALA A 1 94 ? 28.88327 -12.53299 -12.64131 1.000 72.05470 94 ALA A C 1
ATOM 722 O O . ALA A 1 94 ? 28.63140 -13.36269 -11.75179 1.000 71.88183 94 ALA A O 1
ATOM 724 N N . ASN A 1 95 ? 29.29494 -11.29220 -12.36670 1.000 73.58653 95 ASN A N 1
ATOM 725 C CA . ASN A 1 95 ? 29.52305 -10.87566 -10.98838 1.000 71.18112 95 ASN A CA 1
ATOM 726 C C . ASN A 1 95 ? 28.20937 -10.80934 -10.22653 1.000 65.08326 95 ASN A C 1
ATOM 727 O O . ASN A 1 95 ? 28.13682 -11.21438 -9.05750 1.000 58.32431 95 ASN A O 1
ATOM 732 N N . ARG A 1 96 ? 27.16575 -10.28654 -10.88549 1.000 67.80330 96 ARG A N 1
ATOM 733 C CA . ARG A 1 96 ? 25.83989 -10.19658 -10.27697 1.000 63.81210 96 ARG A CA 1
ATOM 734 C C . ARG A 1 96 ? 25.36177 -11.57228 -9.82092 1.000 62.33536 96 ARG A C 1
ATOM 735 O O . ARG A 1 96 ? 24.80645 -11.71805 -8.72491 1.000 59.75198 96 ARG A O 1
ATOM 743 N N . ILE A 1 97 ? 25.64212 -12.60133 -10.62882 1.000 70.79834 97 ILE A N 1
ATOM 744 C CA . ILE A 1 97 ? 25.30528 -13.99084 -10.30160 1.000 64.64875 97 ILE A CA 1
ATOM 745 C C . ILE A 1 97 ? 26.14538 -14.49617 -9.13642 1.000 59.97197 97 ILE A C 1
ATOM 746 O O . ILE A 1 97 ? 25.62021 -15.12247 -8.21015 1.000 52.71224 97 ILE A O 1
ATOM 751 N N . GLN A 1 98 ? 27.46045 -14.23964 -9.17016 1.000 67.63120 98 GLN A N 1
ATOM 752 C CA . GLN A 1 98 ? 28.32071 -14.61152 -8.04468 1.000 69.31130 98 GLN A CA 1
ATOM 753 C C . GLN A 1 98 ? 27.76053 -14.08388 -6.72730 1.000 65.19514 98 GLN A C 1
ATOM 754 O O . GLN A 1 98 ? 27.65297 -14.81256 -5.72870 1.000 56.87385 98 GLN A O 1
ATOM 760 N N . ASP A 1 99 ? 27.40126 -12.79896 -6.72407 1.000 63.24819 99 ASP A N 1
ATOM 761 C CA . ASP A 1 99 ? 26.95830 -12.13968 -5.50692 1.000 53.69591 99 ASP A CA 1
ATOM 762 C C . ASP A 1 99 ? 25.61687 -12.68506 -5.06762 1.000 54.13464 99 ASP A C 1
ATOM 763 O O . ASP A 1 99 ? 25.39953 -12.91698 -3.87781 1.000 55.52986 99 ASP A O 1
ATOM 768 N N . LEU A 1 100 ? 24.68997 -12.86471 -6.01302 1.000 57.66607 100 LEU A N 1
ATOM 769 C CA . LEU A 1 100 ? 23.37465 -13.39089 -5.67034 1.000 52.27507 100 LEU A CA 1
ATOM 770 C C . LEU A 1 100 ? 23.48384 -14.79712 -5.10548 1.000 53.00508 100 LEU A C 1
ATOM 771 O O . LEU A 1 100 ? 22.78144 -15.15083 -4.15102 1.000 56.20146 100 LEU A O 1
ATOM 776 N N . LEU A 1 101 ? 24.34668 -15.62082 -5.69194 1.000 51.50637 101 LEU A N 1
ATOM 777 C CA . LEU A 1 101 ? 24.48221 -16.99349 -5.22375 1.000 53.97599 101 LEU A CA 1
ATOM 778 C C . LEU A 1 101 ? 25.13775 -17.02816 -3.85875 1.000 57.68114 101 LEU A C 1
ATOM 779 O O . LEU A 1 101 ? 24.65676 -17.70533 -2.94435 1.000 61.47273 101 LEU A O 1
ATOM 784 N N . ALA A 1 102 ? 26.23364 -16.28462 -3.69917 1.000 59.71281 102 ALA A N 1
ATOM 785 C CA . ALA A 1 102 ? 26.91813 -16.23209 -2.41434 1.000 55.08793 102 ALA A CA 1
ATOM 786 C C . ALA A 1 102 ? 25.99893 -15.68060 -1.32631 1.000 57.50022 102 ALA A C 1
ATOM 787 O O . ALA A 1 102 ? 26.01317 -16.15841 -0.18549 1.000 59.05973 102 ALA A O 1
ATOM 789 N N . GLY A 1 103 ? 25.16004 -14.70175 -1.67155 1.000 58.79842 103 GLY A N 1
ATOM 790 C CA . GLY A 1 103 ? 24.22829 -14.12791 -0.72139 1.000 55.93579 103 GLY A CA 1
ATOM 791 C C . GLY A 1 103 ? 23.15456 -15.08023 -0.24124 1.000 60.67704 103 GLY A C 1
ATOM 792 O O . GLY A 1 103 ? 22.43076 -14.75018 0.70470 1.000 69.55592 103 GLY A O 1
ATOM 793 N N . SER A 1 104 ? 23.03955 -16.25157 -0.85140 1.000 63.63286 104 SER A N 1
ATOM 794 C CA . SER A 1 104 ? 22.03598 -17.22045 -0.45389 1.000 61.07817 104 SER A CA 1
ATOM 795 C C . SER A 1 104 ? 22.60133 -18.47944 0.18997 1.000 60.34825 104 SER A C 1
ATOM 796 O O . SER A 1 104 ? 21.83497 -19.39064 0.50587 1.000 70.83632 104 SER A O 1
ATOM 799 N N . GLY A 1 105 ? 23.90170 -18.55853 0.41926 1.000 54.37832 105 GLY A N 1
ATOM 800 C CA . GLY A 1 105 ? 24.46008 -19.68559 1.13901 1.000 57.01485 105 GLY A CA 1
ATOM 801 C C . GLY A 1 105 ? 25.45200 -20.49122 0.34430 1.000 57.50704 105 GLY A C 1
ATOM 802 O O . GLY A 1 105 ? 26.01415 -21.45982 0.87653 1.000 59.54211 105 GLY A O 1
ATOM 803 N N . PHE A 1 106 ? 25.73424 -20.10979 -0.89188 1.000 57.34933 106 PHE A N 1
ATOM 804 C CA . PHE A 1 106 ? 26.65112 -20.86907 -1.73151 1.000 64.05403 106 PHE A CA 1
ATOM 805 C C . PHE A 1 106 ? 28.01788 -20.22516 -1.55988 1.000 63.30803 106 PHE A C 1
ATOM 806 O O . PHE A 1 106 ? 28.33293 -19.20570 -2.18520 1.000 61.25401 106 PHE A O 1
ATOM 814 N N . LYS A 1 107 ? 28.80574 -20.79520 -0.64546 1.000 61.67396 107 LYS A N 1
ATOM 815 C CA . LYS A 1 107 ? 30.05145 -20.15014 -0.24819 1.000 70.28128 107 LYS A CA 1
ATOM 816 C C . LYS A 1 107 ? 31.12322 -20.28293 -1.32801 1.000 71.79120 107 LYS A C 1
ATOM 817 O O . LYS A 1 107 ? 31.83910 -19.31724 -1.62533 1.000 75.37474 107 LYS A O 1
ATOM 823 N N . SER A 1 108 ? 31.22610 -21.45445 -1.95112 1.000 71.05188 108 SER A N 1
ATOM 824 C CA . SER A 1 108 ? 32.19454 -21.69094 -3.01822 1.000 71.14907 108 SER A CA 1
ATOM 825 C C . SER A 1 108 ? 31.44882 -21.63362 -4.34108 1.000 69.91181 108 SER A C 1
ATOM 826 O O . SER A 1 108 ? 30.64899 -22.51927 -4.65242 1.000 78.59469 108 SER A O 1
ATOM 829 N N . VAL A 1 109 ? 31.71347 -20.59366 -5.11764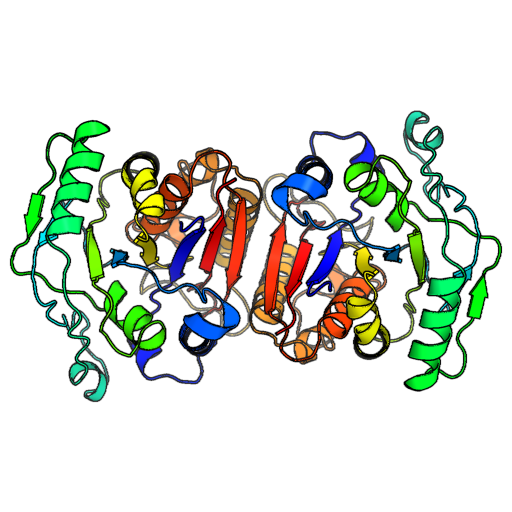 1.000 65.81136 109 VAL A N 1
ATOM 830 C CA . VAL A 1 109 ? 31.15257 -20.44608 -6.45026 1.000 63.02519 109 VAL A CA 1
ATOM 831 C C . VAL A 1 109 ? 32.26490 -19.97488 -7.39206 1.000 64.51080 109 VAL A C 1
ATOM 832 O O . VAL A 1 109 ? 32.74577 -18.84238 -7.28049 1.000 66.53469 109 VAL A O 1
ATOM 836 N N . ASN A 1 110 ? 32.66930 -20.84168 -8.31789 1.000 61.48868 110 ASN A N 1
ATOM 837 C CA . ASN A 1 110 ? 33.82934 -20.61573 -9.16135 1.000 64.46654 110 ASN A CA 1
ATOM 838 C C . ASN A 1 110 ? 33.47358 -19.78273 -10.39107 1.000 63.46238 110 ASN A C 1
ATOM 839 O O . ASN A 1 110 ? 32.30671 -19.60645 -10.75719 1.000 64.45489 110 ASN A O 1
ATOM 844 N N . THR A 1 111 ? 34.51741 -19.34186 -11.09040 1.000 65.90251 111 THR A N 1
ATOM 845 C CA . THR A 1 111 ? 34.36407 -18.60225 -12.33615 1.000 66.37851 111 THR A CA 1
ATOM 846 C C . THR A 1 111 ? 35.35666 -19.14637 -13.34199 1.000 67.63888 111 THR A C 1
ATOM 847 O O . THR A 1 111 ? 36.50175 -19.43923 -12.98951 1.000 76.79067 111 THR A O 1
ATOM 851 N N . ASP A 1 112 ? 34.94046 -19.20896 -14.60118 1.000 65.25743 112 ASP A N 1
ATOM 852 C CA . ASP A 1 112 ? 35.80160 -19.64532 -15.69462 1.000 65.43202 112 ASP A CA 1
ATOM 853 C C . ASP A 1 112 ? 35.93034 -18.46946 -16.64212 1.000 73.44413 112 ASP A C 1
ATOM 854 O O . ASP A 1 112 ? 34.95455 -18.07699 -17.29238 1.000 74.76461 112 ASP A O 1
ATOM 859 N N . LYS A 1 113 ? 37.13784 -17.92552 -16.72603 1.000 75.36360 113 LYS A N 1
ATOM 860 C CA . LYS A 1 113 ? 37.39616 -16.75682 -17.54177 1.000 75.03611 113 LYS A CA 1
ATOM 861 C C . LYS A 1 113 ? 37.80653 -17.10863 -18.96300 1.000 72.61647 113 LYS A C 1
ATOM 862 O O . LYS A 1 113 ? 38.17771 -16.20741 -19.71739 1.000 76.71338 113 LYS A O 1
ATOM 868 N N . LYS A 1 114 ? 37.70472 -18.37359 -19.36941 1.000 67.61139 114 LYS A N 1
ATOM 869 C CA . LYS A 1 114 ? 38.16722 -18.73883 -20.69798 1.000 72.41807 114 LYS A CA 1
ATOM 870 C C . LYS A 1 114 ? 37.16058 -19.49081 -21.57409 1.000 79.38520 114 LYS A C 1
ATOM 871 O O . LYS A 1 114 ? 37.31576 -19.44806 -22.80294 1.000 84.18127 114 LYS A O 1
ATOM 877 N N . ARG A 1 115 ? 36.13593 -20.15110 -21.01433 1.000 81.17221 115 ARG A N 1
ATOM 878 C CA . ARG A 1 115 ? 35.24587 -21.01539 -21.79815 1.000 77.87203 115 ARG A CA 1
ATOM 879 C C . ARG A 1 115 ? 34.04413 -20.20907 -22.30035 1.000 70.02985 115 ARG A C 1
ATOM 880 O O . ARG A 1 115 ? 33.60846 -19.25230 -21.66194 1.000 66.42870 115 ARG A O 1
ATOM 888 N N . GLY A 1 116 ? 33.54376 -20.57419 -23.47166 1.000 73.27685 116 GLY A N 1
ATOM 889 C CA . GLY A 1 116 ? 32.35434 -19.96807 -24.08625 1.000 69.49775 116 GLY A CA 1
ATOM 890 C C . GLY A 1 116 ? 31.09481 -20.77383 -23.81377 1.000 66.17624 116 GLY A C 1
ATOM 891 O O . GLY A 1 116 ? 30.85551 -21.23198 -22.69025 1.000 67.53070 116 GLY A O 1
ATOM 892 N N . LEU A 1 117 ? 30.26641 -20.94316 -24.84408 1.000 55.75723 117 LEU A N 1
ATOM 893 C CA . LEU A 1 117 ? 29.00560 -21.66636 -24.72321 1.000 50.77692 117 LEU A CA 1
ATOM 894 C C . LEU A 1 117 ? 29.11679 -23.06228 -25.31585 1.000 51.31866 117 LEU A C 1
ATOM 895 O O . LEU A 1 117 ? 29.60083 -23.21334 -26.43988 1.000 49.78533 117 LEU A O 1
ATOM 900 N N . ASP A 1 118 ? 28.65763 -24.07643 -24.56733 1.000 52.54367 118 ASP A N 1
ATOM 901 C CA . ASP A 1 118 ? 28.53351 -25.42833 -25.10825 1.000 51.23402 118 ASP A CA 1
ATOM 902 C C . ASP A 1 118 ? 27.25099 -25.53535 -25.92272 1.000 51.92852 118 ASP A C 1
ATOM 903 O O . ASP A 1 118 ? 26.32544 -24.72981 -25.77220 1.000 49.66247 118 ASP A O 1
ATOM 908 N N . HIS A 1 119 ? 27.16960 -26.58684 -26.74096 1.000 48.91888 119 HIS A N 1
ATOM 909 C CA . HIS A 1 119 ? 26.06850 -26.67857 -27.69021 1.000 48.24741 119 HIS A CA 1
ATOM 910 C C . HIS A 1 119 ? 24.71603 -26.61444 -26.99809 1.000 48.06851 119 HIS A C 1
ATOM 911 O O . HIS A 1 119 ? 23.74036 -26.16059 -27.61389 1.000 47.73627 119 HIS A O 1
ATOM 918 N N . GLY A 1 120 ? 24.66069 -27.00241 -25.71972 1.000 43.95045 120 GLY A N 1
ATOM 919 C CA . GLY A 1 120 ? 23.46625 -26.84053 -24.91397 1.000 44.60372 120 GLY A CA 1
ATOM 920 C C . GLY A 1 120 ? 22.96129 -25.41846 -24.82097 1.000 43.13503 120 GLY A C 1
ATOM 921 O O . GLY A 1 120 ? 21.76254 -25.20364 -24.61314 1.000 42.58591 120 GLY A O 1
ATOM 922 N N . ALA A 1 121 ? 23.82625 -24.43577 -25.02666 1.000 46.89082 121 ALA A N 1
ATOM 923 C CA . ALA A 1 121 ? 23.34712 -23.06555 -25.11110 1.000 43.14269 121 ALA A CA 1
ATOM 924 C C . ALA A 1 121 ? 23.31034 -22.57207 -26.54526 1.000 46.94802 121 ALA A C 1
ATOM 925 O O . ALA A 1 121 ? 22.28544 -22.05380 -26.99873 1.000 46.06515 121 ALA A O 1
ATOM 927 N N . TRP A 1 122 ? 24.40220 -22.74861 -27.29109 1.000 50.71654 122 TRP A N 1
ATOM 928 C CA . TRP A 1 122 ? 24.46637 -22.02969 -28.55340 1.000 49.86423 122 TRP A CA 1
ATOM 929 C C . TRP A 1 122 ? 23.53139 -22.61330 -29.59392 1.000 49.88834 122 TRP A C 1
ATOM 930 O O . TRP A 1 122 ? 23.07304 -21.86895 -30.45743 1.000 56.00413 122 TRP A O 1
ATOM 941 N N . VAL A 1 123 ? 23.21869 -23.91203 -29.55131 1.000 47.54830 123 VAL A N 1
ATOM 942 C CA . VAL A 1 123 ? 22.28745 -24.45598 -30.53691 1.000 43.21959 123 VAL A CA 1
ATOM 943 C C . VAL A 1 123 ? 20.89814 -23.85695 -30.38680 1.000 44.49317 123 VAL A C 1
ATOM 944 O O . VAL A 1 123 ? 20.36381 -23.33157 -31.37976 1.000 44.19624 123 VAL A O 1
ATOM 948 N N . PRO A 1 124 ? 20.26801 -23.86946 -29.21373 1.000 45.87240 124 PRO A N 1
ATOM 949 C CA . PRO A 1 124 ? 18.95002 -23.21956 -29.10650 1.000 39.92264 124 PRO A CA 1
ATOM 950 C C . PRO A 1 124 ? 19.00944 -21.72416 -29.36909 1.000 46.94400 124 PRO A C 1
ATOM 951 O O . PRO A 1 124 ? 18.14283 -21.15425 -30.03994 1.000 46.95366 124 PRO A O 1
ATOM 955 N N . LEU A 1 125 ? 20.01714 -21.06143 -28.80761 1.000 50.57379 125 LEU A N 1
ATOM 956 C CA . LEU A 1 125 ? 20.10029 -19.61478 -28.88531 1.000 43.93212 125 LEU A CA 1
ATOM 957 C C . LEU A 1 125 ? 20.34761 -19.15306 -30.30351 1.000 45.58631 125 LEU A C 1
ATOM 958 O O . LEU A 1 125 ? 20.08194 -17.99616 -30.62401 1.000 52.89523 125 LEU A O 1
ATOM 963 N N . MET A 1 126 ? 20.96189 -20.00342 -31.12591 1.000 47.45068 126 MET A N 1
ATOM 964 C CA . MET A 1 126 ? 21.21727 -19.68131 -32.52713 1.000 46.37119 126 MET A CA 1
ATOM 965 C C . MET A 1 126 ? 19.92228 -19.64100 -33.32989 1.000 52.38312 126 MET A C 1
ATOM 966 O O . MET A 1 126 ? 19.84550 -18.94683 -34.35307 1.000 54.16065 126 MET A O 1
ATOM 971 N N . LEU A 1 127 ? 18.90769 -20.39207 -32.88839 1.000 47.25551 127 LEU A N 1
ATOM 972 C CA . LEU A 1 127 ? 17.55840 -20.35947 -33.43838 1.000 47.34039 127 LEU A CA 1
ATOM 973 C C . LEU A 1 127 ? 16.66677 -19.28074 -32.81784 1.000 50.77948 127 LEU A C 1
ATOM 974 O O . LEU A 1 127 ? 15.86043 -18.67339 -33.52844 1.000 54.06102 127 LEU A O 1
ATOM 979 N N . MET A 1 128 ? 16.74776 -19.05418 -31.50311 1.000 48.06299 128 MET A N 1
ATOM 980 C CA . MET A 1 128 ? 15.85768 -18.07892 -30.88109 1.000 47.60064 128 MET A CA 1
ATOM 981 C C . MET A 1 128 ? 16.34418 -16.65677 -31.11183 1.000 48.72115 128 MET A C 1
ATOM 982 O O . MET A 1 128 ? 15.55224 -15.75030 -31.38512 1.000 54.38069 128 MET A O 1
ATOM 987 N N . TYR A 1 129 ? 17.63195 -16.43917 -30.93224 1.000 52.41576 129 TYR A N 1
ATOM 988 C CA . TYR A 1 129 ? 18.25264 -15.12055 -31.00686 1.000 55.63714 129 TYR A CA 1
ATOM 989 C C . TYR A 1 129 ? 19.42058 -15.21042 -31.98548 1.000 53.65837 129 TYR A C 1
ATOM 990 O O . TYR A 1 129 ? 20.59134 -15.26523 -31.58007 1.000 47.17203 129 TYR A O 1
ATOM 999 N N . PRO A 1 130 ? 19.13247 -15.25750 -33.29150 1.000 52.27154 130 PRO A N 1
ATOM 1000 C CA . PRO A 1 130 ? 20.18077 -15.60516 -34.25732 1.000 53.44719 130 PRO A CA 1
ATOM 1001 C C . PRO A 1 130 ? 21.17442 -14.49567 -34.53712 1.000 52.76303 130 PRO A C 1
ATOM 1002 O O . PRO A 1 130 ? 22.26536 -14.78904 -35.04754 1.000 52.32266 130 PRO A O 1
ATOM 1006 N N . GLU A 1 131 ? 20.84496 -13.24215 -34.22778 1.000 58.59903 131 GLU A N 1
ATOM 1007 C CA . GLU A 1 131 ? 21.77701 -12.14682 -34.48184 1.000 63.07588 131 GLU A CA 1
ATOM 1008 C C . GLU A 1 131 ? 23.02596 -12.22624 -33.62132 1.000 57.08308 131 GLU A C 1
ATOM 1009 O O . GLU A 1 131 ? 24.05309 -11.64894 -33.98864 1.000 62.09220 131 GLU A O 1
ATOM 1015 N N . ALA A 1 132 ? 22.96022 -12.94896 -32.50735 1.000 58.51212 132 ALA A N 1
ATOM 1016 C CA . ALA A 1 132 ? 24.09345 -13.18935 -31.62092 1.000 61.67519 132 ALA A CA 1
ATOM 1017 C C . ALA A 1 132 ? 24.56098 -11.90269 -30.96140 1.000 67.44106 132 ALA A C 1
ATOM 1018 O O . ALA A 1 132 ? 25.74996 -11.73780 -30.67326 1.000 70.91067 132 ALA A O 1
ATOM 1020 N N . ASP A 1 133 ? 23.64407 -10.96459 -30.74356 1.000 64.09801 133 ASP A N 1
ATOM 1021 C CA . ASP A 1 133 ? 24.02429 -9.67186 -30.19875 1.000 68.05278 133 ASP A CA 1
ATOM 1022 C C . ASP A 1 133 ? 23.51234 -9.43748 -28.78235 1.000 68.53895 133 ASP A C 1
ATOM 1023 O O . ASP A 1 133 ? 23.63118 -8.32365 -28.27708 1.000 71.17560 133 ASP A O 1
ATOM 1028 N N . ILE A 1 134 ? 22.92353 -10.42820 -28.13439 1.000 68.19697 134 ILE A N 1
ATOM 1029 C CA . ILE A 1 134 ? 22.47073 -10.28926 -26.75304 1.000 62.27937 134 ILE A CA 1
ATOM 1030 C C . ILE A 1 134 ? 23.46142 -11.02734 -25.87034 1.000 60.12843 134 ILE A C 1
ATOM 1031 O O . ILE A 1 134 ? 23.83180 -12.16264 -26.19638 1.000 58.45847 134 ILE A O 1
ATOM 1036 N N . PRO A 1 135 ? 23.92533 -10.42119 -24.77621 1.000 61.44783 135 PRO A N 1
ATOM 1037 C CA . PRO A 1 135 ? 24.92606 -11.07489 -23.91888 1.000 63.04684 135 PRO A CA 1
ATOM 1038 C C . PRO A 1 135 ? 24.42574 -12.42097 -23.42388 1.000 59.24349 135 PRO A C 1
ATOM 1039 O O . PRO A 1 135 ? 23.26516 -12.56453 -23.04779 1.000 59.58288 135 PRO A O 1
ATOM 1043 N N . VAL A 1 136 ? 25.28313 -13.42819 -23.48784 1.000 53.68162 136 VAL A N 1
ATOM 1044 C CA . VAL A 1 136 ? 24.92798 -14.73978 -22.98925 1.000 51.20081 136 VAL A CA 1
ATOM 1045 C C . VAL A 1 136 ? 25.94275 -15.16285 -21.94631 1.000 56.72267 136 VAL A C 1
ATOM 1046 O O . VAL A 1 136 ? 27.15439 -15.22177 -22.20653 1.000 54.48793 136 VAL A O 1
ATOM 1050 N N . CYS A 1 137 ? 25.43538 -15.49567 -20.78435 1.000 56.09177 137 CYS A N 1
ATOM 1051 C CA . CYS A 1 137 ? 26.23651 -15.96479 -19.68136 1.000 59.22826 137 CYS A CA 1
ATOM 1052 C C . CYS A 1 137 ? 25.71745 -17.33491 -19.28116 1.000 57.14665 137 CYS A C 1
ATOM 1053 O O . CYS A 1 137 ? 24.50776 -17.56396 -19.26170 1.000 55.85739 137 CYS A O 1
ATOM 1056 N N . GLN A 1 138 ? 26.61555 -18.23798 -18.93412 1.000 57.77549 138 GLN A N 1
ATOM 1057 C CA . GLN A 1 138 ? 26.21748 -19.60536 -18.68227 1.000 48.86931 138 GLN A CA 1
ATOM 1058 C C . GLN A 1 138 ? 26.45493 -20.00676 -17.23556 1.000 49.85699 138 GLN A C 1
ATOM 1059 O O . GLN A 1 138 ? 27.47964 -19.67914 -16.64036 1.000 54.22055 138 GLN A O 1
ATOM 1065 N N . LEU A 1 139 ? 25.50846 -20.74071 -16.68395 1.000 50.23427 139 LEU A N 1
ATOM 1066 C CA . LEU A 1 139 ? 25.64247 -21.33352 -15.36799 1.000 50.50051 139 LEU A CA 1
ATOM 1067 C C . LEU A 1 139 ? 25.60143 -22.86008 -15.47949 1.000 48.91889 139 LEU A C 1
ATOM 1068 O O . LEU A 1 139 ? 24.95332 -23.45752 -16.37906 1.000 45.96217 139 LEU A O 1
ATOM 1073 N N . SER A 1 140 ? 26.41475 -23.46132 -14.62758 1.000 50.34709 140 SER A N 1
ATOM 1074 C CA . SER A 1 140 ? 26.68186 -24.88176 -14.61800 1.000 53.48030 140 SER A CA 1
ATOM 1075 C C . SER A 1 140 ? 25.78122 -25.59061 -13.62541 1.000 52.77094 140 SER A C 1
ATOM 1076 O O . SER A 1 140 ? 25.25387 -25.00199 -12.67745 1.000 49.52620 140 SER A O 1
ATOM 1079 N N . VAL A 1 141 ? 25.67500 -26.88889 -13.82359 1.000 50.34576 141 VAL A N 1
ATOM 1080 C CA . VAL A 1 141 ? 24.79300 -27.74930 -13.06174 1.000 46.12284 141 VAL A CA 1
ATOM 1081 C C . VAL A 1 141 ? 25.65890 -28.71356 -12.25615 1.000 54.00172 141 VAL A C 1
ATOM 1082 O O . VAL A 1 141 ? 26.69503 -29.18309 -12.73929 1.000 59.31754 141 VAL A O 1
ATOM 1086 N N . GLN A 1 142 ? 25.27957 -28.96580 -11.00702 1.000 53.98572 142 GLN A N 1
ATOM 1087 C CA . GLN A 1 142 ? 26.10202 -29.78413 -10.10908 1.000 54.38053 142 GLN A CA 1
ATOM 1088 C C . GLN A 1 142 ? 25.44350 -31.14906 -9.95764 1.000 55.65510 142 GLN A C 1
ATOM 1089 O O . GLN A 1 142 ? 24.64349 -31.38093 -9.04834 1.000 55.70996 142 GLN A O 1
ATOM 1095 N N . SER A 1 143 ? 25.80527 -32.05927 -10.86882 1.000 53.33371 143 SER A N 1
ATOM 1096 C CA . SER A 1 143 ? 25.03390 -33.27662 -11.06811 1.000 51.26649 143 SER A CA 1
ATOM 1097 C C . SER A 1 143 ? 25.10824 -34.23174 -9.89695 1.000 56.20073 143 SER A C 1
ATOM 1098 O O . SER A 1 143 ? 24.18137 -35.01836 -9.69597 1.000 62.57919 143 SER A O 1
ATOM 1101 N N . HIS A 1 144 ? 26.14219 -34.15093 -9.08563 1.000 58.62984 144 HIS A N 1
ATOM 1102 C CA . HIS A 1 144 ? 26.30540 -35.10772 -8.00712 1.000 56.41958 144 HIS A CA 1
ATOM 1103 C C . HIS A 1 144 ? 25.64248 -34.64760 -6.73142 1.000 56.76716 144 HIS A C 1
ATOM 1104 O O . HIS A 1 144 ? 25.74463 -35.33134 -5.70972 1.000 64.40146 144 HIS A O 1
ATOM 1111 N N . LEU A 1 145 ? 24.94061 -33.52393 -6.78849 1.000 55.64182 145 LEU A N 1
ATOM 1112 C CA . LEU A 1 145 ? 24.05218 -33.03360 -5.75517 1.000 56.51796 145 LEU A CA 1
ATOM 1113 C C . LEU A 1 145 ? 22.62262 -33.46128 -6.10288 1.000 59.89687 145 LEU A C 1
ATOM 1114 O O . LEU A 1 145 ? 22.42129 -34.46519 -6.80037 1.000 66.59579 145 LEU A O 1
ATOM 1119 N N . ASP A 1 146 ? 21.62240 -32.73425 -5.60615 1.000 49.62242 146 ASP A N 1
ATOM 1120 C CA . ASP A 1 146 ? 20.24693 -33.17328 -5.77591 1.000 49.79222 146 ASP A CA 1
ATOM 1121 C C . ASP A 1 146 ? 19.40949 -32.06084 -6.40736 1.000 57.25834 146 ASP A C 1
ATOM 1122 O O . ASP A 1 146 ? 19.89787 -30.95638 -6.68451 1.000 56.47265 146 ASP A O 1
ATOM 1127 N N . GLY A 1 147 ? 18.11225 -32.35292 -6.57655 1.000 55.51705 147 GLY A N 1
ATOM 1128 C CA . GLY A 1 147 ? 17.20320 -31.37989 -7.15896 1.000 48.06506 147 GLY A CA 1
ATOM 1129 C C . GLY A 1 147 ? 16.96676 -30.15550 -6.29036 1.000 47.78987 147 GLY A C 1
ATOM 1130 O O . GLY A 1 147 ? 16.83465 -29.03861 -6.80120 1.000 48.47250 147 GLY A O 1
ATOM 1131 N N . THR A 1 148 ? 16.88422 -30.34043 -4.97333 1.000 49.45682 148 THR A N 1
ATOM 1132 C CA . THR A 1 148 ? 16.59697 -29.19853 -4.11065 1.000 47.81951 148 THR A CA 1
ATOM 1133 C C . THR A 1 148 ? 17.71498 -28.16568 -4.17610 1.000 50.64319 148 THR A C 1
ATOM 1134 O O . THR A 1 148 ? 17.45780 -26.95683 -4.08908 1.000 45.88771 148 THR A O 1
ATOM 1138 N N . HIS A 1 149 ? 18.95978 -28.62046 -4.34527 1.000 51.84733 149 HIS A N 1
ATOM 1139 C CA . HIS A 1 149 ? 20.06015 -27.68558 -4.51435 1.000 43.22673 149 HIS A CA 1
ATOM 1140 C C . HIS A 1 149 ? 19.79722 -26.76602 -5.68663 1.000 45.95155 149 HIS A C 1
ATOM 1141 O O . HIS A 1 149 ? 20.01699 -25.55513 -5.60110 1.000 53.76571 149 HIS A O 1
ATOM 1148 N N . HIS A 1 150 ? 19.32956 -27.32342 -6.79911 1.000 47.77290 150 HIS A N 1
ATOM 1149 C CA . HIS A 1 150 ? 19.11852 -26.51437 -7.99062 1.000 45.67229 150 HIS A CA 1
ATOM 1150 C C . HIS A 1 150 ? 17.86790 -25.63406 -7.87747 1.000 47.09243 150 HIS A C 1
ATOM 1151 O O . HIS A 1 150 ? 17.85987 -24.49111 -8.36841 1.000 41.95621 150 HIS A O 1
ATOM 1158 N N . TYR A 1 151 ? 16.82506 -26.11594 -7.19477 1.000 45.61301 151 TYR A N 1
ATOM 1159 C CA . TYR A 1 151 ? 15.71019 -25.23046 -6.88579 1.000 43.94435 151 TYR A CA 1
ATOM 1160 C C . TYR A 1 151 ? 16.20534 -23.99911 -6.13933 1.000 46.95828 151 TYR A C 1
ATOM 1161 O O . TYR A 1 151 ? 15.82279 -22.86976 -6.46438 1.000 50.69255 151 TYR A O 1
ATOM 1170 N N . LYS A 1 152 ? 17.08391 -24.19962 -5.15386 1.000 48.09448 152 LYS A N 1
ATOM 1171 C CA . LYS A 1 152 ? 17.62261 -23.07840 -4.39163 1.000 42.75724 152 LYS A CA 1
ATOM 1172 C C . LYS A 1 152 ? 18.50159 -22.17864 -5.24934 1.000 45.33596 152 LYS A C 1
ATOM 1173 O O . LYS A 1 152 ? 18.48024 -20.95719 -5.08505 1.000 45.10396 152 LYS A O 1
ATOM 1179 N N . LEU A 1 153 ? 19.31154 -22.75796 -6.13862 1.000 46.24779 153 LEU A N 1
ATOM 1180 C CA . LEU A 1 153 ? 20.08210 -21.93290 -7.06949 1.000 44.61731 153 LEU A CA 1
ATOM 1181 C C . LEU A 1 153 ? 19.15391 -21.03013 -7.87387 1.000 46.07884 153 LEU A C 1
ATOM 1182 O O . LEU A 1 153 ? 19.45858 -19.85772 -8.12735 1.000 46.50529 153 LEU A O 1
ATOM 1187 N N . GLY A 1 154 ? 17.99852 -21.56180 -8.26949 1.000 49.40363 154 GLY A N 1
ATOM 1188 C CA . GLY A 1 154 ? 17.02213 -20.74358 -8.97429 1.000 46.63801 154 GLY A CA 1
ATOM 1189 C C . GLY A 1 154 ? 16.43211 -19.65377 -8.09668 1.000 47.43502 154 GLY A C 1
ATOM 1190 O O . GLY A 1 154 ? 16.35812 -18.48766 -8.50094 1.000 50.33440 154 GLY A O 1
ATOM 1191 N N . GLN A 1 155 ? 16.00483 -20.01077 -6.88271 1.000 46.23739 155 GLN A N 1
ATOM 1192 C CA . GLN A 1 155 ? 15.50375 -18.97650 -5.97993 1.000 48.15356 155 GLN A CA 1
ATOM 1193 C C . GLN A 1 155 ? 16.54203 -17.87879 -5.80109 1.000 52.17604 155 GLN A C 1
ATOM 1194 O O . GLN A 1 155 ? 16.22675 -16.68931 -5.91402 1.000 56.33465 155 GLN A O 1
ATOM 1200 N N . ALA A 1 156 ? 17.80003 -18.26009 -5.59568 1.000 48.52919 156 ALA A N 1
ATOM 1201 C CA . ALA A 1 156 ? 18.85101 -17.26451 -5.46690 1.000 50.37382 156 ALA A CA 1
ATOM 1202 C C . ALA A 1 156 ? 18.89505 -16.35976 -6.69082 1.000 52.01947 156 ALA A C 1
ATOM 1203 O O . ALA A 1 156 ? 19.01659 -15.13628 -6.56231 1.000 54.78514 156 ALA A O 1
ATOM 1205 N N . LEU A 1 157 ? 18.77030 -16.93701 -7.88822 1.000 51.05134 157 LEU A N 1
ATOM 1206 C CA . LEU A 1 157 ? 18.85082 -16.10764 -9.08786 1.000 51.25153 157 LEU A CA 1
ATOM 1207 C C . LEU A 1 157 ? 17.60578 -15.25589 -9.31634 1.000 48.19627 157 LEU A C 1
ATOM 1208 O O . LEU A 1 157 ? 17.64427 -14.36509 -10.16587 1.000 45.30764 157 LEU A O 1
ATOM 1213 N N . ALA A 1 158 ? 16.51815 -15.50421 -8.59061 1.000 48.22883 158 ALA A N 1
ATOM 1214 C CA . ALA A 1 158 ? 15.24329 -14.86865 -8.92934 1.000 49.69957 158 ALA A CA 1
ATOM 1215 C C . ALA A 1 158 ? 15.31635 -13.36071 -9.17632 1.000 52.81200 158 ALA A C 1
ATOM 1216 O O . ALA A 1 158 ? 14.68722 -12.89569 -10.14242 1.000 53.98451 158 ALA A O 1
ATOM 1218 N N . PRO A 1 159 ? 16.04152 -12.55670 -8.39317 1.000 55.19683 159 PRO A N 1
ATOM 1219 C CA . PRO A 1 159 ? 16.08692 -11.10781 -8.67178 1.000 52.01738 159 PRO A CA 1
ATOM 1220 C C . PRO A 1 159 ? 16.64428 -10.70683 -10.02943 1.000 55.47373 159 PRO A C 1
ATOM 1221 O O . PRO A 1 159 ? 16.40027 -9.57487 -10.46327 1.000 62.18625 159 PRO A O 1
ATOM 1225 N N . LEU A 1 160 ? 17.35363 -11.58185 -10.73340 1.000 55.76863 160 LEU A N 1
ATOM 1226 C CA . LEU A 1 160 ? 17.91589 -11.19275 -12.02212 1.000 55.18748 160 LEU A CA 1
ATOM 1227 C C . LEU A 1 160 ? 16.85090 -10.74353 -13.01008 1.000 56.02514 160 LEU A C 1
ATOM 1228 O O . LEU A 1 160 ? 17.16701 -10.02859 -13.96677 1.000 54.61280 160 LEU A O 1
ATOM 1233 N N . LYS A 1 161 ? 15.60067 -11.15893 -12.79630 1.000 56.67806 161 LYS A N 1
ATOM 1234 C CA . LYS A 1 161 ? 14.52795 -10.90330 -13.75558 1.000 63.60589 161 LYS A CA 1
ATOM 1235 C C . LYS A 1 161 ? 14.22995 -9.41270 -13.89122 1.000 68.87519 161 LYS A C 1
ATOM 1236 O O . LYS A 1 161 ? 13.90932 -8.92881 -14.98910 1.000 68.66977 161 LYS A O 1
ATOM 1242 N N . ASP A 1 162 ? 14.28140 -8.68254 -12.77598 1.000 66.07288 162 ASP A N 1
ATOM 1243 C CA . ASP A 1 162 ? 13.99125 -7.26009 -12.77127 1.000 65.62800 162 ASP A CA 1
ATOM 1244 C C . ASP A 1 162 ? 15.06056 -6.46658 -13.48528 1.000 68.76660 162 ASP A C 1
ATOM 1245 O O . ASP A 1 162 ? 14.82328 -5.30627 -13.83813 1.000 80.75771 162 ASP A O 1
ATOM 1250 N N . GLU A 1 163 ? 16.20622 -7.08870 -13.74061 1.000 63.78716 163 GLU A N 1
ATOM 1251 C CA . GLU A 1 163 ? 17.33313 -6.46875 -14.40926 1.000 62.59627 163 GLU A CA 1
ATOM 1252 C C . GLU A 1 163 ? 17.39709 -6.85214 -15.88487 1.000 64.92516 163 GLU A C 1
ATOM 1253 O O . GLU A 1 163 ? 18.46127 -6.74684 -16.50608 1.000 67.67981 163 GLU A O 1
ATOM 1259 N N . GLY A 1 164 ? 16.28577 -7.33986 -16.44373 1.000 68.87644 164 GLY A N 1
ATOM 1260 C CA . GLY A 1 164 ? 16.21618 -7.69151 -17.85228 1.000 65.90230 164 GLY A CA 1
ATOM 1261 C C . GLY A 1 164 ? 16.89350 -8.98498 -18.25880 1.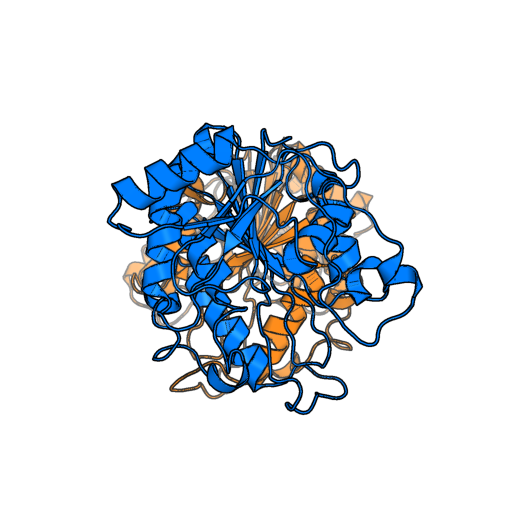000 67.83726 164 GLY A C 1
ATOM 1262 O O . GLY A 1 164 ? 17.22196 -9.14671 -19.44631 1.000 62.94422 164 GLY A O 1
ATOM 1263 N N . VAL A 1 165 ? 17.09473 -9.92674 -17.32492 1.000 63.26271 165 VAL A N 1
ATOM 1264 C CA . VAL A 1 165 ? 17.79308 -11.17125 -17.61634 1.000 52.83105 165 VAL A CA 1
ATOM 1265 C C . VAL A 1 165 ? 16.77523 -12.24890 -17.93000 1.000 53.80756 165 VAL A C 1
ATOM 1266 O O . VAL A 1 165 ? 15.79429 -12.43504 -17.19534 1.000 50.64872 165 VAL A O 1
ATOM 1270 N N . LEU A 1 166 ? 17.00020 -12.93512 -19.04218 1.000 56.16259 166 LEU A N 1
ATOM 1271 C CA . LEU A 1 166 ? 16.19111 -14.07018 -19.45628 1.000 47.44411 166 LEU A CA 1
ATOM 1272 C C . LEU A 1 166 ? 16.86256 -15.32764 -18.91054 1.000 47.29563 166 LEU A C 1
ATOM 1273 O O . LEU A 1 166 ? 17.97546 -15.67853 -19.32279 1.000 46.26070 166 LEU A O 1
ATOM 1278 N N . ILE A 1 167 ? 16.21319 -15.98565 -17.96061 1.000 45.07428 167 ILE A N 1
ATOM 1279 C CA . ILE A 1 167 ? 16.76608 -17.18621 -17.34555 1.000 42.81930 167 ILE A CA 1
ATOM 1280 C C . ILE A 1 167 ? 16.22534 -18.39158 -18.10007 1.000 42.04036 167 ILE A C 1
ATOM 1281 O O . ILE A 1 167 ? 15.00970 -18.55247 -18.22721 1.000 46.01122 167 ILE A O 1
ATOM 1286 N N . ILE A 1 168 ? 17.11350 -19.22361 -18.62959 1.000 38.25841 168 ILE A N 1
ATOM 1287 C CA . ILE A 1 168 ? 16.71790 -20.38497 -19.41632 1.000 40.92014 168 ILE A CA 1
ATOM 1288 C C . ILE A 1 168 ? 17.51964 -21.59245 -18.96035 1.000 44.14529 168 ILE A C 1
ATOM 1289 O O . ILE A 1 168 ? 18.75474 -21.54830 -18.92968 1.000 43.65109 168 ILE A O 1
ATOM 1294 N N . GLY A 1 169 ? 16.82216 -22.68531 -18.65771 1.000 40.56633 169 GLY A N 1
ATOM 1295 C CA . GLY A 1 169 ? 17.46670 -23.95205 -18.38019 1.000 42.22938 169 GLY A CA 1
ATOM 1296 C C . GLY A 1 169 ? 17.39871 -24.80424 -19.63266 1.000 41.21834 169 GLY A C 1
ATOM 1297 O O . GLY A 1 169 ? 16.33952 -24.93154 -20.24973 1.000 44.01536 169 GLY A O 1
ATOM 1298 N N . SER A 1 170 ? 18.53893 -25.34738 -20.02923 1.000 35.77112 170 SER A N 1
ATOM 1299 C CA . SER A 1 170 ? 18.62090 -26.14112 -21.24101 1.000 38.66888 170 SER A CA 1
ATOM 1300 C C . SER A 1 170 ? 18.93858 -27.58733 -20.88074 1.000 41.92629 170 SER A C 1
ATOM 1301 O O . SER A 1 170 ? 20.02017 -27.88719 -20.36550 1.000 41.73441 170 SER A O 1
ATOM 1304 N N . GLY A 1 171 ? 18.00923 -28.47977 -21.17726 1.000 41.43040 171 GLY A N 1
ATOM 1305 C CA . GLY A 1 171 ? 18.16832 -29.87740 -20.84094 1.000 42.49178 171 GLY A CA 1
ATOM 1306 C C . GLY A 1 171 ? 17.34314 -30.73383 -21.77482 1.000 43.35581 171 GLY A C 1
ATOM 1307 O O . GLY A 1 171 ? 17.28403 -30.46284 -22.97217 1.000 47.01373 171 GLY A O 1
ATOM 1308 N N . SER A 1 172 ? 16.74163 -31.79762 -21.26647 1.000 40.25385 172 SER A N 1
ATOM 1309 C CA . SER A 1 172 ? 15.76062 -32.54951 -22.03055 1.000 41.50607 172 SER A CA 1
ATOM 1310 C C . SER A 1 172 ? 14.70382 -33.02186 -21.06562 1.000 44.12145 172 SER A C 1
ATOM 1311 O O . SER A 1 172 ? 15.04018 -33.56022 -20.00726 1.000 41.76497 172 SER A O 1
ATOM 1314 N N . ALA A 1 173 ? 13.43517 -32.81049 -21.43570 1.000 45.36620 173 ALA A N 1
ATOM 1315 C CA . ALA A 1 173 ? 12.33286 -33.27154 -20.60161 1.000 41.32287 173 ALA A CA 1
ATOM 1316 C C . ALA A 1 173 ? 12.53272 -34.72898 -20.21291 1.000 40.25139 173 ALA A C 1
ATOM 1317 O O . ALA A 1 173 ? 12.31831 -35.11567 -19.06275 1.000 37.68576 173 ALA A O 1
ATOM 1319 N N . THR A 1 174 ? 13.00336 -35.53602 -21.14969 1.000 47.87337 174 THR A N 1
ATOM 1320 C CA . THR A 1 174 ? 13.45019 -36.89050 -20.89265 1.000 42.88895 174 THR A CA 1
ATOM 1321 C C . THR A 1 174 ? 14.79377 -37.08182 -21.57461 1.000 45.87806 174 THR A C 1
ATOM 1322 O O . THR A 1 174 ? 14.99820 -36.60189 -22.69357 1.000 47.09142 174 THR A O 1
ATOM 1326 N N . HIS A 1 175 ? 15.71439 -37.77578 -20.91695 1.000 44.74821 175 HIS A N 1
ATOM 1327 C CA . HIS A 1 175 ? 17.06510 -37.95912 -21.45025 1.000 44.80227 175 HIS A CA 1
ATOM 1328 C C . HIS A 1 175 ? 17.45168 -39.39916 -21.22965 1.000 47.75477 175 HIS A C 1
ATOM 1329 O O . HIS A 1 175 ? 18.35456 -39.69534 -20.43788 1.000 48.49567 175 HIS A O 1
ATOM 1336 N N . PRO A 1 176 ? 16.83810 -40.32521 -21.96643 1.000 48.09843 176 PRO A N 1
ATOM 1337 C CA . PRO A 1 176 ? 17.05901 -41.73429 -21.67535 1.000 48.83680 176 PRO A CA 1
ATOM 1338 C C . PRO A 1 176 ? 18.46730 -42.08067 -22.09307 1.000 58.41220 176 PRO A C 1
ATOM 1339 O O . PRO A 1 176 ? 19.10561 -41.35195 -22.85570 1.000 56.67019 176 PRO A O 1
ATOM 1343 N N . SER A 1 177 ? 18.96813 -43.19181 -21.56907 1.000 64.18228 177 SER A N 1
ATOM 1344 C CA . SER A 1 177 ? 20.35687 -43.44402 -21.86856 1.000 63.63492 177 SER A CA 1
ATOM 1345 C C . SER A 1 177 ? 20.51965 -43.67111 -23.36111 1.000 70.70515 177 SER A C 1
ATOM 1346 O O . SER A 1 177 ? 19.55949 -43.95525 -24.08626 1.000 74.44733 177 SER A O 1
ATOM 1349 N N . ASN A 1 178 ? 21.75512 -43.51129 -23.82523 1.000 71.32851 178 ASN A N 1
ATOM 1350 C CA . ASN A 1 178 ? 22.04235 -43.79374 -25.21987 1.000 73.53289 178 ASN A CA 1
ATOM 1351 C C . ASN A 1 178 ? 21.80909 -45.26335 -25.51342 1.000 80.73175 178 ASN A C 1
ATOM 1352 O O . ASN A 1 178 ? 21.77833 -45.65574 -26.69056 1.000 76.95272 178 ASN A O 1
ATOM 1357 N N . GLY A 1 179 ? 21.67212 -46.06569 -24.45023 1.000 79.63406 179 GLY A N 1
ATOM 1358 C CA . GLY A 1 179 ? 21.32398 -47.46742 -24.45572 1.000 72.45496 179 GLY A CA 1
ATOM 1359 C C . GLY A 1 179 ? 19.86201 -47.79900 -24.21762 1.000 76.84291 179 GLY A C 1
ATOM 1360 O O . GLY A 1 179 ? 19.55340 -48.96545 -23.96238 1.000 81.73932 179 GLY A O 1
ATOM 1361 N N . THR A 1 180 ? 18.94638 -46.82458 -24.25612 1.000 73.91811 180 THR A N 1
ATOM 1362 C CA . THR A 1 180 ? 17.56008 -47.27070 -24.06124 1.000 68.83675 180 THR A CA 1
ATOM 1363 C C . THR A 1 180 ? 16.89991 -47.56045 -25.41630 1.000 72.55414 180 THR A C 1
ATOM 1364 O O . THR A 1 180 ? 17.03991 -46.76968 -26.35781 1.000 77.24193 180 THR A O 1
ATOM 1368 N N . PRO A 1 181 ? 16.17566 -48.66576 -25.58327 1.000 71.99236 181 PRO A N 1
ATOM 1369 C CA . PRO A 1 181 ? 15.62198 -49.00665 -26.91992 1.000 66.25968 181 PRO A CA 1
ATOM 1370 C C . PRO A 1 181 ? 14.46522 -48.09911 -27.30262 1.000 63.57646 181 PRO A C 1
ATOM 1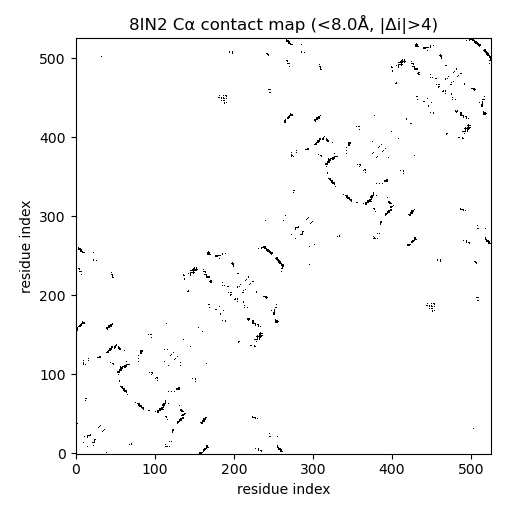371 O O . PRO A 1 181 ? 13.57256 -47.83481 -26.48076 1.000 70.43983 181 PRO A O 1
ATOM 1375 N N . PRO A 1 182 ? 14.39829 -47.66757 -28.56524 1.000 59.89899 182 PRO A N 1
ATOM 1376 C CA . PRO A 1 182 ? 13.27937 -46.81806 -29.00742 1.000 61.73420 182 PRO A CA 1
ATOM 1377 C C . PRO A 1 182 ? 11.90699 -47.47982 -28.99471 1.000 70.09361 182 PRO A C 1
ATOM 1378 O O . PRO A 1 182 ? 11.74165 -48.59113 -28.47357 1.000 78.10873 182 PRO A O 1
ATOM 1382 N N . CYS A 1 183 ? 10.89568 -46.73383 -29.44870 1.000 66.40051 183 CYS A N 1
ATOM 1383 C CA . CYS A 1 183 ? 9.56275 -47.25078 -29.74555 1.000 73.68248 183 CYS A CA 1
ATOM 1384 C C . CYS A 1 183 ? 9.28696 -46.94347 -31.21702 1.000 82.72333 183 CYS A C 1
ATOM 1385 O O . CYS A 1 183 ? 9.56641 -45.83311 -31.68219 1.000 77.11780 183 CYS A O 1
ATOM 1388 N N . SER A 1 184 ? 8.81778 -47.94667 -31.96801 1.000 92.13156 184 SER A N 1
ATOM 1389 C CA . SER A 1 184 ? 8.77241 -47.81799 -33.42499 1.000 92.36006 184 SER A CA 1
ATOM 1390 C C . SER A 1 184 ? 7.77196 -46.76336 -33.88889 1.000 99.99210 184 SER A C 1
ATOM 1391 O O . SER A 1 184 ? 8.10912 -45.91027 -34.72013 1.000 103.36444 184 SER A O 1
ATOM 1394 N N . ASP A 1 185 ? 6.51884 -46.81819 -33.40029 1.000 94.35607 185 ASP A N 1
ATOM 1395 C CA . ASP A 1 185 ? 5.57159 -45.79173 -33.82699 1.000 99.11085 185 ASP A CA 1
ATOM 1396 C C . ASP A 1 185 ? 4.63021 -45.32787 -32.71503 1.000 100.92171 185 ASP A C 1
ATOM 1397 O O . ASP A 1 185 ? 3.55832 -44.77887 -33.01338 1.000 104.78292 185 ASP A O 1
ATOM 1402 N N . GLY A 1 186 ? 4.98142 -45.53901 -31.45049 1.000 90.10671 186 GLY A N 1
ATOM 1403 C CA . GLY A 1 186 ? 4.22466 -44.92587 -30.37728 1.000 74.94283 186 GLY A CA 1
ATOM 1404 C C . GLY A 1 186 ? 5.10884 -43.96271 -29.61282 1.000 69.70768 186 GLY A C 1
ATOM 1405 O O . GLY A 1 186 ? 6.15533 -43.53609 -30.10915 1.000 75.07151 186 GLY A O 1
ATOM 1406 N N . VAL A 1 187 ? 4.68955 -43.59477 -28.41166 1.000 61.90627 187 VAL A N 1
ATOM 1407 C CA . VAL A 1 187 ? 5.55132 -42.94942 -27.43117 1.000 54.74510 187 VAL A CA 1
ATOM 1408 C C . VAL A 1 187 ? 5.70821 -43.97043 -26.33110 1.000 57.78616 187 VAL A C 1
ATOM 1409 O O . VAL A 1 187 ? 4.70431 -44.49711 -25.83243 1.000 57.69970 187 VAL A O 1
ATOM 1413 N N . ALA A 1 188 ? 6.95141 -44.25480 -25.96130 1.000 57.79295 188 ALA A N 1
ATOM 1414 C CA . ALA A 1 188 ? 7.20889 -45.31129 -24.99416 1.000 56.19698 188 ALA A CA 1
ATOM 1415 C C . ALA A 1 188 ? 6.31192 -45.13582 -23.76673 1.000 56.88091 188 ALA A C 1
ATOM 1416 O O . ALA A 1 188 ? 6.13213 -44.00925 -23.28162 1.000 56.25016 188 ALA A O 1
ATOM 1418 N N . PRO A 1 189 ? 5.70549 -46.20756 -23.25701 1.000 57.72355 189 PRO A N 1
ATOM 1419 C CA . PRO A 1 189 ? 4.83172 -46.03210 -22.08333 1.000 58.21122 189 PRO A CA 1
ATOM 1420 C C . PRO A 1 189 ? 5.53196 -45.35995 -20.90556 1.000 51.15942 189 PRO A C 1
ATOM 1421 O O . PRO A 1 189 ? 4.99289 -44.38530 -20.36169 1.000 47.46986 189 PRO A O 1
ATOM 1425 N N . TRP A 1 190 ? 6.73960 -45.81008 -20.52784 1.000 48.74572 190 TRP A N 1
ATOM 1426 C CA . TRP A 1 190 ? 7.39474 -45.22557 -19.35994 1.000 47.28804 190 TRP A CA 1
ATOM 1427 C C . TRP A 1 190 ? 7.59717 -43.71872 -19.51898 1.000 52.85141 190 TRP A C 1
ATOM 1428 O O . TRP A 1 190 ? 7.36243 -42.94648 -18.57140 1.000 52.79263 190 TRP A O 1
ATOM 1439 N N . ALA A 1 191 ? 7.99253 -43.27809 -20.72230 1.000 49.41253 191 ALA A N 1
ATOM 1440 C CA . ALA A 1 191 ? 8.22867 -41.85777 -20.96450 1.000 44.03804 191 ALA A CA 1
ATOM 1441 C C . ALA A 1 191 ? 6.93500 -41.03616 -20.90615 1.000 49.61654 191 ALA A C 1
ATOM 1442 O O . ALA A 1 191 ? 6.94429 -39.90342 -20.41162 1.000 54.62178 191 ALA A O 1
ATOM 1444 N N . ALA A 1 192 ? 5.81385 -41.56169 -21.41177 1.000 46.91068 192 ALA A N 1
ATOM 1445 C CA . ALA A 1 192 ? 4.56044 -40.82816 -21.25389 1.000 43.49062 192 ALA A CA 1
ATOM 1446 C C . ALA A 1 192 ? 4.15400 -40.74938 -19.78704 1.000 44.92110 192 ALA A C 1
ATOM 1447 O O . ALA A 1 192 ? 3.61355 -39.73366 -19.33420 1.000 47.75061 192 ALA A O 1
ATOM 1449 N N . ALA A 1 193 ? 4.40259 -41.81225 -19.02624 1.000 46.24540 193 ALA A N 1
ATOM 1450 C CA . ALA A 1 193 ? 4.10571 -41.77027 -17.59886 1.000 45.01870 193 ALA A CA 1
ATOM 1451 C C . ALA A 1 193 ? 4.8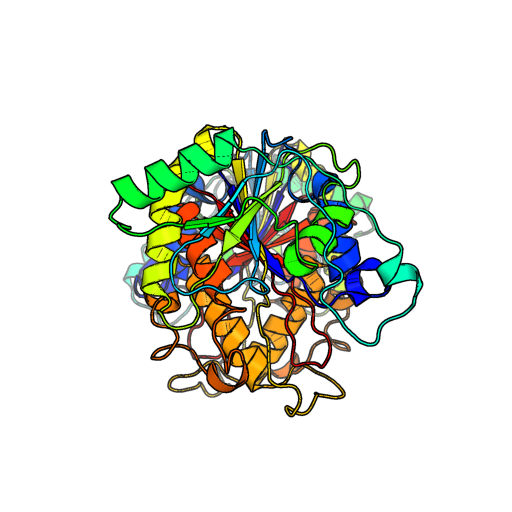6275 -40.63997 -16.93390 1.000 41.43934 193 ALA A C 1
ATOM 1452 O O . ALA A 1 193 ? 4.29588 -39.85146 -16.16668 1.000 36.41999 193 ALA A O 1
ATOM 1454 N N . PHE A 1 194 ? 6.15913 -40.54890 -17.23819 1.000 44.63782 194 PHE A N 1
ATOM 1455 C CA . PHE A 1 194 ? 7.01531 -39.54589 -16.60955 1.000 42.59422 194 PHE A CA 1
ATOM 1456 C C . PHE A 1 194 ? 6.60898 -38.14007 -17.01970 1.000 46.49636 194 PHE A C 1
ATOM 1457 O O . PHE A 1 194 ? 6.52760 -37.23412 -16.17799 1.000 46.01984 194 PHE A O 1
ATOM 1465 N N . ASP A 1 195 ? 6.36160 -37.93856 -18.31379 1.000 46.95668 195 ASP A N 1
ATOM 1466 C CA . ASP A 1 195 ? 5.98555 -36.62090 -18.78782 1.000 43.61411 195 ASP A CA 1
ATOM 1467 C C . ASP A 1 195 ? 4.64480 -36.19977 -18.20207 1.000 42.88923 195 ASP A C 1
ATOM 1468 O O . ASP A 1 195 ? 4.47114 -35.04410 -17.79972 1.000 42.59485 195 ASP A O 1
ATOM 1473 N N . SER A 1 196 ? 3.69100 -37.13052 -18.12503 1.000 41.39653 196 SER A N 1
ATOM 1474 C CA . SER A 1 196 ? 2.41062 -36.82753 -17.50792 1.000 44.18725 196 SER A CA 1
ATOM 1475 C C . SER A 1 196 ? 2.58769 -36.40541 -16.06049 1.000 43.73294 196 SER A C 1
ATOM 1476 O O . SER A 1 196 ? 1.98335 -35.41725 -15.60359 1.000 43.09508 196 SER A O 1
ATOM 1479 N N . TRP A 1 197 ? 3.44240 -37.12909 -15.33781 1.000 39.74066 197 TRP A N 1
ATOM 1480 C CA . TRP A 1 197 ? 3.71537 -36.78953 -13.95225 1.000 41.78162 197 TRP A CA 1
ATOM 1481 C C . TRP A 1 197 ? 4.25792 -35.37666 -13.84181 1.000 45.11950 197 TRP A C 1
ATOM 1482 O O . TRP A 1 197 ? 3.78885 -34.57441 -13.02374 1.000 47.59396 197 TRP A O 1
ATOM 1493 N N . LEU A 1 198 ? 5.26957 -35.07274 -14.65251 1.000 40.54546 198 LEU A N 1
ATOM 1494 C CA . LEU A 1 198 ? 5.90704 -33.77033 -14.61962 1.000 34.66115 198 LEU A CA 1
ATOM 1495 C C . LEU A 1 198 ? 4.92680 -32.63572 -14.90011 1.000 40.84838 198 LEU A C 1
ATOM 1496 O O . LEU A 1 198 ? 4.94861 -31.61378 -14.21288 1.000 41.88214 198 LEU A O 1
ATOM 1501 N N . GLU A 1 199 ? 4.06860 -32.78386 -15.90656 1.000 40.07668 199 GLU A N 1
ATOM 1502 C CA . GLU A 1 199 ? 3.11255 -31.72567 -16.21107 1.000 40.42687 199 GLU A CA 1
ATOM 1503 C C . GLU A 1 199 ? 2.16046 -31.51711 -15.06085 1.000 46.09507 199 GLU A C 1
ATOM 1504 O O . GLU A 1 199 ? 1.84559 -30.38119 -14.68893 1.000 40.32944 199 GLU A O 1
ATOM 1510 N N . THR A 1 200 ? 1.61128 -32.62087 -14.54751 1.000 47.00217 200 THR A N 1
ATOM 1511 C CA . THR A 1 200 ? 0.65033 -32.50780 -13.46739 1.000 43.38164 200 THR A CA 1
ATOM 1512 C C . THR A 1 200 ? 1.28748 -31.82465 -12.26993 1.000 43.54897 200 THR A C 1
ATOM 1513 O O . THR A 1 200 ? 0.66370 -30.97405 -11.63034 1.000 46.71945 200 THR A O 1
ATOM 1517 N N . ALA A 1 201 ? 2.55995 -32.13394 -12.00150 1.000 45.17359 201 ALA A N 1
ATOM 1518 C CA . ALA A 1 201 ? 3.29721 -31.47547 -10.92873 1.000 38.27616 201 ALA A CA 1
ATOM 1519 C C . ALA A 1 201 ? 3.48273 -29.99666 -11.21667 1.000 38.17526 201 ALA A C 1
ATOM 1520 O O . ALA A 1 201 ? 3.12940 -29.13938 -10.40427 1.000 39.49649 201 ALA A O 1
ATOM 1522 N N . LEU A 1 202 ? 4.01183 -29.67991 -12.39349 1.000 43.49196 202 LEU A N 1
ATOM 1523 C CA . LEU A 1 202 ? 4.44055 -28.31852 -12.68956 1.000 41.67924 202 LEU A CA 1
ATOM 1524 C C . LEU A 1 202 ? 3.25705 -27.36938 -12.81602 1.000 42.20233 202 LEU A C 1
ATOM 1525 O O . LEU A 1 202 ? 3.29513 -26.25685 -12.27829 1.000 47.15198 202 LEU A O 1
ATOM 1530 N N . THR A 1 203 ? 2.21274 -27.76791 -13.56159 1.000 43.64281 203 THR A N 1
ATOM 1531 C CA . THR A 1 203 ? 1.08786 -26.87072 -13.82067 1.000 43.02885 203 THR A CA 1
ATOM 1532 C C . THR A 1 203 ? 0.29017 -26.59371 -12.56501 1.000 47.40526 203 THR A C 1
ATOM 1533 O O . THR A 1 203 ? -0.45159 -25.60666 -12.51552 1.000 54.25817 203 THR A O 1
ATOM 1537 N N . ASN A 1 204 ? 0.46685 -27.40804 -11.53670 1.000 42.18920 204 ASN A N 1
ATOM 1538 C CA . ASN A 1 204 ? -0.19904 -27.18784 -10.27348 1.000 41.37447 204 ASN A CA 1
ATOM 1539 C C . ASN A 1 204 ? 0.73087 -26.61292 -9.21390 1.000 46.67761 204 ASN A C 1
ATOM 1540 O O . ASN A 1 204 ? 0.29571 -26.39675 -8.08083 1.000 52.91427 204 ASN A O 1
ATOM 1545 N N . GLY A 1 205 ? 1.98538 -26.32348 -9.55851 1.000 46.26852 205 GLY A N 1
ATOM 1546 C CA . GLY A 1 205 ? 2.87234 -25.72228 -8.58758 1.000 47.18795 205 GLY A CA 1
ATOM 1547 C C . GLY A 1 205 ? 3.34352 -26.65737 -7.50342 1.000 47.88581 205 GLY A C 1
ATOM 1548 O O . GLY A 1 205 ? 3.71402 -26.20366 -6.42325 1.000 55.13756 205 GLY A O 1
ATOM 1549 N N . SER A 1 206 ? 3.29586 -27.96005 -7.74199 1.000 38.23872 206 SER A N 1
ATOM 1550 C CA . SER A 1 206 ? 3.84981 -28.93076 -6.81448 1.000 40.95818 206 SER A CA 1
ATOM 1551 C C . SER A 1 206 ? 5.37043 -29.04378 -6.97507 1.000 49.51745 206 SER A C 1
ATOM 1552 O O . SER A 1 206 ? 5.92224 -30.10248 -7.27707 1.000 49.96195 206 SER A O 1
ATOM 1555 N N . TYR A 1 207 ? 6.05567 -27.91386 -6.75738 1.000 50.91335 207 TYR A N 1
ATOM 1556 C CA . TYR A 1 207 ? 7.49495 -27.84948 -7.02554 1.000 49.54905 207 TYR A CA 1
ATOM 1557 C C . TYR A 1 207 ? 8.30595 -28.70630 -6.05447 1.000 50.32523 207 TYR A C 1
ATOM 1558 O O . TYR A 1 207 ? 9.33606 -29.27025 -6.44253 1.000 52.58876 207 TYR A O 1
ATOM 1567 N N . GLU A 1 208 ? 7.87735 -28.80687 -4.79320 1.000 57.26990 208 GLU A N 1
ATOM 1568 C CA . GLU A 1 208 ? 8.54607 -29.70908 -3.86007 1.000 57.66758 208 GLU A CA 1
ATOM 1569 C C . GLU A 1 208 ? 8.58687 -31.12920 -4.40931 1.000 55.38156 208 GLU A C 1
ATOM 1570 O O . GLU A 1 208 ? 9.59857 -31.82763 -4.26785 1.000 47.02558 208 GLU A O 1
ATOM 1576 N N . GLU A 1 209 ? 7.50308 -31.55131 -5.07423 1.000 52.81753 209 GLU A N 1
ATOM 1577 C CA . GLU A 1 209 ? 7.45593 -32.86744 -5.70032 1.000 52.24697 209 GLU A CA 1
ATOM 1578 C C . GLU A 1 209 ? 8.55927 -33.03670 -6.73580 1.000 53.44051 209 GLU A C 1
ATOM 1579 O O . GLU A 1 209 ? 9.26449 -34.05185 -6.75803 1.000 55.16103 209 GLU A O 1
ATOM 1585 N N . VAL A 1 210 ? 8.69365 -32.06781 -7.63546 1.000 45.90492 210 VAL A N 1
ATOM 1586 C CA . VAL A 1 210 ? 9.68008 -32.20471 -8.68693 1.000 44.88442 210 VAL A CA 1
ATOM 1587 C C . VAL A 1 210 ? 11.08232 -32.17558 -8.10690 1.000 46.46969 210 VAL A C 1
ATOM 1588 O O . VAL A 1 210 ? 11.99513 -32.81895 -8.63640 1.000 48.20432 210 VAL A O 1
ATOM 1592 N N . ASN A 1 211 ? 11.28632 -31.44089 -7.01514 1.000 49.06695 211 ASN A N 1
ATOM 1593 C CA . ASN A 1 211 ? 12.56227 -31.53864 -6.30671 1.000 52.67153 211 ASN A CA 1
ATOM 1594 C C . ASN A 1 211 ? 12.81539 -32.96746 -5.86086 1.000 54.04199 211 ASN A C 1
ATOM 1595 O O . ASN A 1 211 ? 13.95048 -33.45762 -5.91472 1.000 55.68939 211 ASN A O 1
ATOM 1600 N N . LYS A 1 212 ? 11.76372 -33.64537 -5.42085 1.000 51.52751 212 LYS A N 1
ATOM 1601 C CA . LYS A 1 212 ? 11.82199 -35.03204 -4.98179 1.000 49.65838 212 LYS A CA 1
ATOM 1602 C C . LYS A 1 212 ? 11.38344 -35.99722 -6.07442 1.000 49.10043 212 LYS A C 1
ATOM 1603 O O . LYS A 1 212 ? 10.61254 -36.91544 -5.83216 1.000 53.67936 212 LYS A O 1
ATOM 1609 N N . TYR A 1 213 ? 11.88053 -35.80921 -7.29713 1.000 52.15172 213 TYR A N 1
ATOM 1610 C CA . TYR A 1 213 ? 11.55002 -36.73530 -8.37710 1.000 51.06971 213 TYR A CA 1
ATOM 1611 C C . TYR A 1 213 ? 11.99570 -38.15371 -8.03947 1.000 54.28937 213 TYR A C 1
ATOM 1612 O O . TYR A 1 213 ? 11.28874 -39.12098 -8.33743 1.000 54.90693 213 TYR A O 1
ATOM 1621 N N . GLU A 1 214 ? 13.14455 -38.29438 -7.37159 1.000 59.29381 214 GLU A N 1
ATOM 1622 C CA . GLU A 1 214 ? 13.69860 -39.61514 -7.08577 1.000 57.68678 214 GLU A CA 1
ATOM 1623 C C . GLU A 1 214 ? 12.74478 -40.49038 -6.27429 1.000 60.08919 214 GLU A C 1
ATOM 1624 O O . GLU A 1 214 ? 12.88712 -41.72067 -6.28788 1.000 56.23934 214 GLU A O 1
ATOM 1630 N N . THR A 1 215 ? 11.76321 -39.89019 -5.58925 1.000 58.45748 215 THR A N 1
ATOM 1631 C CA . THR A 1 215 ? 10.81791 -40.63817 -4.77726 1.000 56.57684 215 THR A CA 1
ATOM 1632 C C . THR A 1 215 ? 9.37230 -40.42574 -5.18316 1.000 60.23300 215 THR A C 1
ATOM 1633 O O . THR A 1 215 ? 8.47939 -40.95147 -4.50755 1.000 67.69200 215 THR A O 1
ATOM 1637 N N . LYS A 1 216 ? 9.09598 -39.63082 -6.21182 1.000 56.93976 216 LYS A N 1
ATOM 1638 C CA . LYS A 1 216 ? 7.70992 -39.43017 -6.63377 1.000 61.17711 216 LYS A CA 1
ATOM 1639 C C . LYS A 1 216 ? 7.46807 -39.63903 -8.11862 1.000 57.15076 216 LYS A C 1
ATOM 1640 O O . LYS A 1 216 ? 6.33260 -39.94456 -8.48748 1.000 55.66489 216 LYS A O 1
ATOM 1646 N N . ALA A 1 217 ? 8.46947 -39.48729 -8.97444 1.000 53.04639 217 ALA A N 1
ATOM 1647 C CA . ALA A 1 217 ? 8.22072 -39.63618 -10.39702 1.000 47.82097 217 ALA A CA 1
ATOM 1648 C C . ALA A 1 217 ? 8.25906 -41.10724 -10.79704 1.000 45.45242 217 ALA A C 1
ATOM 1649 O O . ALA A 1 217 ? 9.11667 -41.85418 -10.32915 1.000 48.15621 217 ALA A O 1
ATOM 1651 N N . PRO A 1 218 ? 7.39847 -41.52337 -11.72524 1.000 47.39498 218 PRO A N 1
ATOM 1652 C CA . PRO A 1 218 ? 7.45328 -42.89693 -12.22737 1.000 48.89488 218 PRO A CA 1
ATOM 1653 C C . PRO A 1 218 ? 8.50520 -43.02479 -13.31697 1.000 51.29848 218 PRO A C 1
ATOM 1654 O O . PRO A 1 218 ? 8.55753 -42.22084 -14.24850 1.000 50.38503 218 PRO A O 1
ATOM 1658 N N . ASN A 1 219 ? 9.34233 -44.04397 -13.19935 1.000 51.55230 219 ASN A N 1
ATOM 1659 C CA . ASN A 1 219 ? 10.28709 -44.39044 -14.24766 1.000 50.86580 219 ASN A CA 1
ATOM 1660 C C . ASN A 1 219 ? 11.39320 -43.36911 -14.38912 1.000 49.68638 219 ASN A C 1
ATOM 1661 O O . ASN A 1 219 ? 11.97823 -43.25981 -15.46753 1.000 51.24234 219 ASN A O 1
ATOM 1666 N N . TRP A 1 220 ? 11.69568 -42.60716 -13.33079 1.000 50.20449 220 TRP A N 1
ATOM 1667 C CA . TRP A 1 220 ? 12.72129 -41.57627 -13.45976 1.000 43.86627 220 TRP A CA 1
ATOM 1668 C C . TRP A 1 220 ? 14.07518 -42.16951 -13.81391 1.000 43.97050 220 TRP A C 1
ATOM 1669 O O . TRP A 1 220 ? 14.83354 -41.54031 -14.54982 1.000 45.06419 220 TRP A O 1
ATOM 1680 N N . LYS A 1 221 ? 14.39889 -43.37955 -13.33299 1.000 50.24606 221 LYS A N 1
ATOM 1681 C CA . LYS A 1 221 ? 15.68350 -43.96420 -13.71403 1.000 49.10456 221 LYS A CA 1
ATOM 1682 C C . LYS A 1 221 ? 15.74507 -44.19336 -15.21093 1.000 46.37862 221 LYS A C 1
ATOM 1683 O O . LYS A 1 221 ? 16.80714 -44.02780 -15.81580 1.000 50.29583 221 LYS A O 1
ATOM 1689 N N . LEU A 1 222 ? 14.61972 -44.54891 -15.83483 1.000 38.78937 222 LEU A N 1
ATOM 1690 C CA . LEU A 1 222 ? 14.61845 -44.67953 -17.28925 1.000 40.54612 222 LEU A CA 1
ATOM 1691 C C . LEU A 1 222 ? 14.70826 -43.31437 -17.96162 1.000 45.61485 222 LEU A C 1
ATOM 1692 O O . LEU A 1 222 ? 15.38152 -43.15756 -18.99229 1.000 48.05909 222 LEU A O 1
ATOM 1697 N N . ALA A 1 223 ? 14.03223 -42.31947 -17.38972 1.000 44.44100 223 ALA A N 1
ATOM 1698 C CA . ALA A 1 223 ? 13.96878 -40.98521 -17.96924 1.000 43.27865 223 ALA A CA 1
ATOM 1699 C C . ALA A 1 223 ? 15.26540 -40.21839 -17.75277 1.000 44.05411 223 ALA A C 1
ATOM 1700 O O . ALA A 1 223 ? 15.82549 -39.64971 -18.69666 1.000 44.29394 223 ALA A O 1
ATOM 1702 N N . HIS A 1 224 ? 15.73044 -40.15814 -16.50450 1.000 46.95605 224 HIS A N 1
ATOM 1703 C CA . HIS A 1 224 ? 16.95161 -39.44642 -16.12865 1.000 44.34929 224 HIS A CA 1
ATOM 1704 C C . HIS A 1 224 ? 17.83715 -40.36494 -15.31064 1.000 48.32348 224 HIS A C 1
ATOM 1705 O O . HIS A 1 224 ? 17.85574 -40.29334 -14.07437 1.000 50.14654 224 HIS A O 1
ATOM 1712 N N . PRO A 1 225 ? 18.56997 -41.26380 -15.98121 1.000 48.97238 225 PRO A N 1
ATOM 1713 C CA . PRO A 1 225 ? 19.55738 -42.08532 -15.27295 1.000 49.26704 225 PRO A CA 1
ATOM 1714 C C . PRO A 1 225 ? 20.56701 -41.23934 -14.55187 1.000 55.84719 225 PRO A C 1
ATOM 1715 O O . PRO A 1 225 ? 20.93798 -41.54786 -13.41104 1.000 62.39105 225 PRO A O 1
ATOM 1719 N N . TRP A 1 226 ? 21.00738 -40.16499 -15.20589 1.000 53.30049 226 TRP A N 1
ATOM 1720 C CA . TRP A 1 226 ? 21.89438 -39.15872 -14.67012 1.000 53.85548 226 TRP A CA 1
ATOM 1721 C C . TRP A 1 226 ? 21.15934 -37.82256 -14.69285 1.000 55.28374 226 TRP A C 1
ATOM 1722 O O . TRP A 1 226 ? 20.56341 -37.45616 -15.72070 1.000 62.35805 226 TRP A O 1
ATOM 1733 N N . PRO A 1 227 ? 21.15889 -37.07138 -13.59829 1.000 48.33131 227 PRO A N 1
ATOM 1734 C CA . PRO A 1 227 ? 20.20977 -35.96281 -13.47272 1.000 43.72290 227 PRO A CA 1
ATOM 1735 C C . PRO A 1 227 ? 20.52468 -34.75030 -14.31490 1.000 42.07980 227 PRO A C 1
ATOM 1736 O O . PRO A 1 227 ? 19.67551 -33.86255 -14.37385 1.000 43.98154 227 PRO A O 1
ATOM 1740 N N . GLU A 1 228 ? 21.71970 -34.63874 -14.90206 1.000 43.12249 228 GLU A N 1
ATOM 1741 C CA . GLU A 1 228 ? 22.17699 -33.34174 -15.40746 1.000 45.65386 228 GLU A CA 1
ATOM 1742 C C . GLU A 1 228 ? 21.20981 -32.70009 -16.40183 1.000 42.37565 228 GLU A C 1
ATOM 1743 O O . GLU A 1 228 ? 21.10996 -31.46864 -16.46121 1.000 39.77328 228 GLU A O 1
ATOM 1749 N N . HIS A 1 229 ? 20.48431 -33.49300 -17.17667 1.000 41.49105 229 HIS A N 1
ATOM 1750 C CA . HIS A 1 229 ? 19.61347 -32.88897 -18.17061 1.000 39.89814 229 HIS A CA 1
ATOM 1751 C C . HIS A 1 229 ? 18.26365 -32.47632 -17.59262 1.000 42.37055 229 HIS A C 1
ATOM 1752 O O . HIS A 1 229 ? 17.47232 -31.83026 -18.28944 1.000 42.96245 229 HIS A O 1
ATOM 1759 N N . PHE A 1 230 ? 18.00807 -32.79451 -16.32248 1.000 45.20766 230 PHE A N 1
ATOM 1760 C CA . PHE A 1 230 ? 16.76048 -32.48375 -15.64068 1.000 42.07739 230 PHE A CA 1
ATOM 1761 C C . PHE A 1 230 ? 16.89088 -31.33926 -14.64110 1.000 43.36085 230 PHE A C 1
ATOM 1762 O O . PHE A 1 230 ? 15.89304 -30.67442 -14.34347 1.000 46.41333 230 PHE A O 1
ATOM 1770 N N . TYR A 1 231 ? 18.07333 -31.08526 -14.13598 1.000 38.21958 231 TYR A N 1
ATOM 1771 C CA . TYR A 1 231 ? 18.24693 -30.07885 -13.11069 1.000 37.80507 231 TYR A CA 1
ATOM 1772 C C . TYR A 1 231 ? 18.03388 -28.64596 -13.60466 1.000 40.64608 231 TYR A C 1
ATOM 1773 O O . TYR A 1 231 ? 17.66663 -27.77510 -12.79099 1.000 44.94246 231 TYR A O 1
ATOM 1782 N N . PRO A 1 232 ? 18.27042 -28.32231 -14.88679 1.000 37.61913 232 PRO A N 1
ATOM 1783 C CA . PRO A 1 232 ? 17.91077 -26.96618 -15.33386 1.000 35.95416 232 PRO A CA 1
ATOM 1784 C C . PRO A 1 232 ? 16.43791 -26.69127 -15.18042 1.000 38.29041 232 PRO A C 1
ATOM 1785 O O . PRO A 1 232 ? 16.03674 -25.54102 -14.97301 1.000 38.16868 232 PRO A O 1
ATOM 1789 N N . LEU A 1 233 ? 15.60507 -27.72775 -15.22747 1.000 43.04472 233 LEU A N 1
ATOM 1790 C CA . LEU A 1 233 ? 14.19746 -27.49605 -14.96977 1.000 40.95670 233 LEU A CA 1
ATOM 1791 C C . LEU A 1 233 ? 14.03281 -26.93223 -13.58040 1.000 41.99846 233 LEU A C 1
ATOM 1792 O O . LEU A 1 233 ? 13.41275 -25.87959 -13.40578 1.000 48.18523 233 LEU A O 1
ATOM 1797 N N . HIS A 1 234 ? 14.66901 -27.57338 -12.59454 1.000 40.96241 234 HIS A N 1
ATOM 1798 C CA . HIS A 1 234 ? 14.60237 -27.09205 -11.21790 1.000 41.82648 234 HIS A CA 1
ATOM 1799 C C . HIS A 1 234 ? 15.08423 -25.65808 -11.10046 1.000 41.92921 234 HIS A C 1
ATOM 1800 O O . HIS A 1 234 ? 14.46497 -24.85150 -10.40136 1.000 42.55628 234 HIS A O 1
ATOM 1807 N N . VAL A 1 235 ? 16.18569 -25.31652 -11.77227 1.000 39.92705 235 VAL A N 1
ATOM 1808 C CA . VAL A 1 235 ? 16.70331 -23.95500 -11.63964 1.000 39.25189 235 VAL A CA 1
ATOM 1809 C C . VAL A 1 235 ? 15.69550 -22.94402 -12.17621 1.000 40.11131 235 VAL A C 1
ATOM 1810 O O . VAL A 1 235 ? 15.44325 -21.90967 -11.54948 1.000 45.76606 235 VAL A O 1
ATOM 1814 N N . ALA A 1 236 ? 15.11541 -23.20651 -13.34926 1.000 38.05472 236 ALA A N 1
ATOM 1815 C CA . ALA A 1 236 ? 14.16019 -22.23867 -13.87708 1.000 36.30758 236 ALA A CA 1
ATOM 1816 C C . ALA A 1 236 ? 12.95281 -22.16428 -12.97046 1.000 42.04654 236 ALA A C 1
ATOM 1817 O O . ALA A 1 236 ? 12.41182 -21.08354 -12.71499 1.000 47.21965 236 ALA A O 1
ATOM 1819 N N . MET A 1 237 ? 12.57677 -23.30696 -12.41188 1.000 44.50832 237 MET A N 1
ATOM 1820 C CA . MET A 1 237 ? 11.47544 -23.39477 -11.46576 1.000 43.91326 237 MET A CA 1
ATOM 1821 C C . MET A 1 237 ? 11.70220 -22.45102 -10.29960 1.000 46.94241 237 MET A C 1
ATOM 1822 O O . MET A 1 237 ? 10.83722 -21.63567 -9.96478 1.000 50.37845 237 MET A O 1
ATOM 1827 N N . GLY A 1 238 ? 12.87076 -22.57046 -9.66419 1.000 42.46970 238 GLY A N 1
ATOM 1828 C CA . GLY A 1 238 ? 13.20132 -21.72060 -8.53682 1.000 43.55516 238 GLY A CA 1
ATOM 1829 C C . GLY A 1 238 ? 13.25923 -20.25219 -8.91080 1.000 48.90258 238 GLY A C 1
ATOM 1830 O O . GLY A 1 238 ? 12.74292 -19.39330 -8.18825 1.000 51.04556 238 GLY A O 1
ATOM 1831 N N . ALA A 1 239 ? 13.86087 -19.94192 -10.05878 1.000 45.31332 239 ALA A N 1
ATOM 1832 C CA . ALA A 1 239 ? 14.00492 -18.54048 -10.42374 1.000 43.76422 239 ALA A CA 1
ATOM 1833 C C . ALA A 1 239 ? 12.66315 -17.88343 -10.67389 1.000 51.79618 239 ALA A C 1
ATOM 1834 O O . ALA A 1 239 ? 12.52654 -16.67752 -10.46714 1.000 57.11326 239 ALA A O 1
ATOM 1836 N N . ALA A 1 240 ? 11.66855 -18.64362 -11.12522 1.000 52.93045 240 ALA A N 1
ATOM 1837 C CA . ALA A 1 240 ? 10.35114 -18.05528 -11.32845 1.000 51.11067 240 ALA A CA 1
ATOM 1838 C C . ALA A 1 240 ? 9.70740 -17.65850 -10.00827 1.000 57.58686 240 ALA A C 1
ATOM 1839 O O . ALA A 1 240 ? 9.05647 -16.61238 -9.90760 1.000 61.47447 240 ALA A O 1
ATOM 1841 N N . GLY A 1 241 ? 9.90966 -18.45861 -8.97912 1.000 57.51563 241 GLY A N 1
ATOM 1842 C CA . GLY A 1 241 ? 9.41896 -18.15179 -7.66508 1.000 64.31949 241 GLY A CA 1
ATOM 1843 C C . GLY A 1 241 ? 8.58949 -19.28396 -7.10284 1.000 75.62556 241 GLY A C 1
ATOM 1844 O O . GLY A 1 241 ? 8.50819 -20.38098 -7.65088 1.000 72.33052 241 GLY A O 1
ATOM 1845 N N . GLU A 1 242 ? 8.01724 -19.00624 -5.94231 1.000 89.74419 242 GLU A N 1
ATOM 1846 C CA . GLU A 1 242 ? 7.21473 -19.96304 -5.18609 1.000 87.60970 242 GLU A CA 1
ATOM 1847 C C . GLU A 1 242 ? 5.86767 -20.26286 -5.83630 1.000 81.71029 242 GLU A C 1
ATOM 1848 O O . GLU A 1 242 ? 5.50747 -21.43754 -6.01934 1.000 72.64140 242 GLU A O 1
ATOM 1854 N N . ASN A 1 243 ? 5.12368 -19.21130 -6.20739 1.000 81.82604 243 ASN A N 1
ATOM 1855 C CA . ASN A 1 243 ? 3.77126 -19.30967 -6.73667 1.000 83.29524 243 ASN A CA 1
ATOM 1856 C C . ASN A 1 243 ? 3.72290 -19.00849 -8.21352 1.000 74.48537 243 ASN A C 1
ATOM 1857 O O . ASN A 1 243 ? 2.67787 -18.60486 -8.73141 1.000 69.22181 243 ASN A O 1
ATOM 1862 N N . SER A 1 244 ? 4.83343 -19.19254 -8.90120 1.000 76.39320 244 SER A N 1
ATOM 1863 C CA . SER A 1 244 ? 4.79567 -19.01480 -10.33027 1.000 66.48867 244 SER A CA 1
ATOM 1864 C C . SER A 1 244 ? 3.83292 -20.02133 -10.93214 1.000 63.62697 244 SER A C 1
ATOM 1865 O O . SER A 1 244 ? 3.43467 -21.00827 -10.29829 1.000 66.33256 244 SER A O 1
ATOM 1868 N N . LYS A 1 245 ? 3.44993 -19.74673 -12.16480 1.000 56.88430 245 LYS A N 1
ATOM 1869 C CA . LYS A 1 245 ? 2.48721 -20.54544 -12.89377 1.000 53.58188 245 LYS A CA 1
ATOM 1870 C C . LYS A 1 245 ? 3.22151 -21.17449 -14.06565 1.000 56.31114 245 LYS A C 1
ATOM 1871 O O . LYS A 1 245 ? 3.81214 -20.46192 -14.88993 1.000 56.89079 245 LYS A O 1
ATOM 1877 N N . ALA A 1 246 ? 3.21939 -22.50601 -14.11206 1.000 55.81541 246 ALA A N 1
ATOM 1878 C CA . ALA A 1 246 ? 3.93611 -23.25693 -15.13247 1.000 45.86653 246 ALA A CA 1
ATOM 1879 C C . ALA A 1 246 ? 2.98032 -23.65191 -16.23853 1.000 47.31323 246 ALA A C 1
ATOM 1880 O O . ALA A 1 246 ? 1.84353 -24.04559 -15.97112 1.000 54.55519 246 ALA A O 1
ATOM 1882 N N . GLU A 1 247 ? 3.43427 -23.51993 -17.47843 1.000 46.34904 247 GLU A N 1
ATOM 1883 C CA . GLU A 1 247 ? 2.67271 -23.92255 -18.65712 1.000 46.29397 247 GLU A CA 1
ATOM 1884 C C . GLU A 1 247 ? 3.57035 -24.71552 -19.58675 1.000 42.06753 247 GLU A C 1
ATOM 1885 O O . GLU A 1 247 ? 4.74510 -24.38891 -19.75725 1.000 40.96656 247 GLU A O 1
ATOM 1891 N N . LEU A 1 248 ? 3.02644 -25.77757 -20.16007 1.000 38.79677 248 LEU A N 1
ATOM 1892 C CA . LEU A 1 248 ? 3.77380 -26.58442 -21.10854 1.000 36.62197 248 LEU A CA 1
ATOM 1893 C C . LEU A 1 248 ? 3.61821 -25.93326 -22.46818 1.000 38.38082 248 LEU A C 1
ATOM 1894 O O . LEU A 1 248 ? 2.50456 -25.83525 -22.98913 1.000 39.03482 248 LEU A O 1
ATOM 1899 N N . ILE A 1 249 ? 4.72290 -25.43860 -23.02567 1.000 38.85332 249 ILE A N 1
ATOM 1900 C CA . ILE A 1 249 ? 4.66371 -24.73601 -24.30481 1.000 37.12672 249 ILE A CA 1
ATOM 1901 C C . ILE A 1 249 ? 5.19082 -25.56767 -25.46764 1.000 41.38078 249 ILE A C 1
ATOM 1902 O O . ILE A 1 249 ? 5.07544 -25.13266 -26.62571 1.000 42.86545 249 ILE A O 1
ATOM 1907 N N . HIS A 1 250 ? 5.77642 -26.73543 -25.20851 1.000 40.90251 250 HIS A N 1
ATOM 1908 C CA . HIS A 1 250 ? 6.15535 -27.56751 -26.34297 1.000 35.62608 250 HIS A CA 1
ATOM 1909 C C . HIS A 1 250 ? 6.33975 -28.99923 -25.90505 1.000 39.50767 250 HIS A C 1
ATOM 1910 O O . HIS A 1 250 ? 6.79381 -29.26412 -24.79391 1.000 41.81124 250 HIS A O 1
ATOM 1917 N N . ASN A 1 251 ? 5.99205 -29.92312 -26.79124 1.000 41.54834 251 ASN A N 1
ATOM 1918 C CA . ASN A 1 251 ? 6.39972 -31.30220 -26.58776 1.000 42.17295 251 ASN A CA 1
ATOM 1919 C C . ASN A 1 251 ? 6.51696 -31.99416 -27.93274 1.000 43.98503 251 ASN A C 1
ATOM 1920 O O . ASN A 1 251 ? 5.71212 -31.76688 -28.83488 1.000 46.37583 251 ASN A O 1
ATOM 1925 N N . SER A 1 252 ? 7.57650 -32.77132 -28.07905 1.000 43.05858 252 SER A N 1
ATOM 1926 C CA . SER A 1 252 ? 7.78241 -33.60254 -29.24570 1.000 40.58911 252 SER A CA 1
ATOM 1927 C C . SER A 1 252 ? 8.74607 -34.69050 -28.80993 1.000 41.92811 252 SER A C 1
ATOM 1928 O O . SER A 1 252 ? 9.40301 -34.56896 -27.77510 1.000 46.28643 252 SER A O 1
ATOM 1931 N N . TRP A 1 253 ? 8.83414 -35.75223 -29.59923 1.000 42.23170 253 TRP A N 1
ATOM 1932 C CA . TRP A 1 253 ? 9.59685 -36.92202 -29.19330 1.000 44.62451 253 TRP A CA 1
ATOM 1933 C C . TRP A 1 253 ? 10.59756 -37.30925 -30.26304 1.000 46.03945 253 TRP A C 1
ATOM 1934 O O . TRP A 1 253 ? 10.34492 -37.12897 -31.45566 1.000 53.37801 253 TRP A O 1
ATOM 1945 N N . ASP A 1 254 ? 11.73920 -37.85164 -29.83825 1.000 42.58383 254 ASP A N 1
ATOM 1946 C CA . ASP A 1 254 ? 12.62931 -38.35051 -30.86841 1.000 49.84204 254 ASP A CA 1
ATOM 1947 C C . ASP A 1 254 ? 12.53989 -39.85883 -31.04292 1.000 62.18478 254 ASP A C 1
ATOM 1948 O O . ASP A 1 254 ? 11.95909 -40.33610 -32.02719 1.000 72.45569 254 ASP A O 1
ATOM 1953 N N . GLY A 1 255 ? 13.05131 -40.63517 -30.11077 1.000 57.22372 255 GLY A N 1
ATOM 1954 C CA . GLY A 1 255 ? 13.05276 -42.05237 -30.41958 1.000 54.58995 255 GLY A CA 1
ATOM 1955 C C . GLY A 1 255 ? 11.79878 -42.71359 -29.90518 1.000 51.63340 255 GLY A C 1
ATOM 1956 O O . GLY A 1 255 ? 11.77966 -43.91864 -29.65447 1.000 59.07719 255 GLY A O 1
ATOM 1957 N N . GLY A 1 256 ? 10.74819 -41.92635 -29.71474 1.000 47.41614 256 GLY A N 1
ATOM 1958 C CA . GLY A 1 256 ? 9.68359 -42.37111 -28.84559 1.000 50.07373 256 GLY A CA 1
ATOM 1959 C C . GLY A 1 256 ? 10.03604 -42.32239 -27.37407 1.000 51.34985 256 GLY A C 1
ATOM 1960 O O . GLY A 1 256 ? 9.24403 -42.78384 -26.54352 1.000 53.41358 256 GLY A O 1
ATOM 1961 N N . ILE A 1 257 ? 11.20332 -41.77302 -27.02097 1.000 46.32200 257 ILE A N 1
ATOM 1962 C CA . ILE A 1 257 ? 11.70449 -41.86369 -25.65916 1.000 41.76905 257 ILE A CA 1
ATOM 1963 C C . ILE A 1 257 ? 12.39750 -40.59257 -25.17392 1.000 44.21016 257 ILE A C 1
ATOM 1964 O O . ILE A 1 257 ? 12.57772 -40.41415 -23.97312 1.000 43.05499 257 ILE A O 1
ATOM 1969 N N . MET A 1 258 ? 12.80262 -39.70009 -26.06395 1.000 47.35794 258 MET A N 1
ATOM 1970 C CA . MET A 1 258 ? 13.51603 -38.48196 -25.66003 1.000 40.22312 258 MET A CA 1
ATOM 1971 C C . MET A 1 258 ? 12.56622 -37.30395 -25.79259 1.000 47.52563 258 MET A C 1
ATOM 1972 O O . MET A 1 258 ? 12.40273 -36.76360 -26.88855 1.000 49.37673 258 MET A O 1
ATOM 1977 N N . SER A 1 259 ? 11.93471 -36.89909 -24.68793 1.000 50.80868 259 SER A N 1
ATOM 1978 C CA . SER A 1 259 ? 10.95828 -35.81730 -24.77005 1.000 43.29153 259 SER A CA 1
ATOM 1979 C C . SER A 1 259 ? 11.63707 -34.47714 -24.99602 1.000 45.25221 259 SER A C 1
ATOM 1980 O O . SER A 1 259 ? 12.73686 -34.21819 -24.50558 1.000 52.81226 259 SER A O 1
ATOM 1983 N N . TYR A 1 260 ? 10.97198 -33.61097 -25.74682 1.000 41.15850 260 TYR A N 1
ATOM 1984 C CA . TYR A 1 260 ? 11.48171 -32.26495 -25.94929 1.000 42.16128 260 TYR A CA 1
ATOM 1985 C C . TYR A 1 260 ? 10.68460 -31.23663 -25.17069 1.000 48.48727 260 TYR A C 1
ATOM 1986 O O . TYR A 1 260 ? 10.78744 -30.03680 -25.46021 1.000 45.16537 260 TYR A O 1
ATOM 1995 N N . GLY A 1 261 ? 9.89515 -31.68486 -24.19002 1.000 46.88947 261 GLY A N 1
ATOM 1996 C CA . GLY A 1 261 ? 8.97532 -30.81666 -23.49334 1.000 39.87550 261 GLY A CA 1
ATOM 1997 C C . GLY A 1 261 ? 9.65634 -29.57068 -22.98163 1.000 33.54026 261 GLY A C 1
ATOM 1998 O O . GLY A 1 261 ? 10.81135 -29.61357 -22.57660 1.000 40.98565 261 GLY A O 1
ATOM 1999 N N . SER A 1 262 ? 8.97295 -28.44580 -23.06330 1.000 34.71813 262 SER A N 1
ATOM 2000 C CA . SER A 1 262 ? 9.49906 -27.16246 -22.63405 1.000 35.97355 262 SER A CA 1
ATOM 2001 C C . SER A 1 262 ? 8.39500 -26.39785 -21.93995 1.000 38.22226 262 SER A C 1
ATOM 2002 O O . SER A 1 262 ? 7.24754 -26.36028 -22.42176 1.000 40.88718 262 SER A O 1
ATOM 2005 N N . TYR A 1 263 ? 8.77012 -25.78783 -20.82187 1.000 36.33948 263 TYR A N 1
ATOM 2006 C CA . TYR A 1 263 ? 7.84631 -25.12928 -19.91635 1.000 38.22633 263 TYR A CA 1
ATOM 2007 C C . TYR A 1 263 ? 8.19309 -23.65846 -19.82368 1.000 36.89645 263 TYR A C 1
ATOM 2008 O O . TYR A 1 263 ? 9.35142 -23.26619 -19.96990 1.000 41.83336 263 TYR A O 1
ATOM 2017 N N . LYS A 1 264 ? 7.17561 -22.85542 -19.57048 1.000 37.92784 264 LYS A N 1
ATOM 2018 C CA . LYS A 1 264 ? 7.33128 -21.44103 -19.30625 1.000 38.93811 264 LYS A CA 1
ATOM 2019 C C . LYS A 1 264 ? 6.76598 -21.20091 -17.92120 1.000 41.90299 264 LYS A C 1
ATOM 2020 O O . LYS A 1 264 ? 5.63038 -21.59052 -17.62988 1.000 42.38216 264 LYS A O 1
ATOM 2026 N N . PHE A 1 265 ? 7.57262 -20.59686 -17.06265 1.000 43.71425 265 PHE A N 1
ATOM 2027 C CA . PHE A 1 265 ? 7.19201 -20.28381 -15.69783 1.000 50.50775 265 PHE A CA 1
ATOM 2028 C C . PHE A 1 265 ? 6.93189 -18.78468 -15.62275 1.000 54.75298 265 PHE A C 1
ATOM 2029 O O . PHE A 1 265 ? 7.75208 -17.98606 -16.10655 1.000 48.38678 265 PHE A O 1
ATOM 2037 N N . THR A 1 266 ? 5.76391 -18.41269 -15.08439 1.000 53.40718 266 THR A N 1
ATOM 2038 C CA . THR A 1 266 ? 5.33516 -17.02057 -15.01710 1.000 53.95137 266 THR A CA 1
ATOM 2039 C C . THR A 1 266 ? 5.10860 -16.61713 -13.57038 1.000 60.60366 266 THR A C 1
ATOM 2040 O O . THR A 1 266 ? 4.17400 -17.10274 -12.91581 1.000 59.66950 266 THR A O 1
ATOM 2044 N N . SER A 1 267 ? 5.90156 -15.65967 -13.10911 1.000 60.94713 267 SER A N 1
ATOM 2045 C CA . SER A 1 267 ? 5.83219 -15.27134 -11.71861 1.000 67.89911 267 SER A CA 1
ATOM 2046 C C . SER A 1 267 ? 4.60558 -14.41287 -11.50450 1.000 66.30577 267 SER A C 1
ATOM 2047 O O . SER A 1 267 ? 4.16631 -13.68850 -12.39857 1.000 59.41900 267 SER A O 1
ATOM 2050 N N . THR A 1 268 ? 4.06187 -14.49578 -10.29941 1.000 75.18330 268 THR A N 1
ATOM 2051 C CA . THR A 1 268 ? 2.87734 -13.73309 -9.95627 1.000 84.74574 268 THR A CA 1
ATOM 2052 C C . THR A 1 268 ? 3.11483 -13.08667 -8.59877 1.000 89.57532 268 THR A C 1
ATOM 2053 O O . THR A 1 268 ? 3.68895 -11.98615 -8.52247 1.000 89.33655 268 THR A O 1
ATOM 2057 N N . ASN B 1 6 ? -9.51359 -7.15776 -29.26149 1.000 67.99182 6 ASN B N 1
ATOM 2058 C CA . ASN B 1 6 ? -9.66666 -7.02629 -27.81249 1.000 81.19229 6 ASN B CA 1
ATOM 2059 C C . ASN B 1 6 ? -9.14339 -8.27478 -27.05381 1.000 81.17176 6 ASN B C 1
ATOM 2060 O O . ASN B 1 6 ? -8.14664 -8.17797 -26.32287 1.000 81.17552 6 ASN B O 1
ATOM 2065 N N . ILE B 1 7 ? -9.78287 -9.43682 -27.24109 1.000 71.74790 7 ILE B N 1
ATOM 2066 C CA . ILE B 1 7 ? -9.38291 -10.68961 -26.59402 1.000 62.49243 7 ILE B CA 1
ATOM 2067 C C . ILE B 1 7 ? -8.72660 -11.57298 -27.63760 1.000 63.97261 7 ILE B C 1
ATOM 2068 O O . ILE B 1 7 ? -9.29503 -11.78847 -28.71319 1.000 67.78597 7 ILE B O 1
ATOM 2073 N N . LYS B 1 8 ? -7.52479 -12.07286 -27.33517 1.000 65.56744 8 LYS B N 1
ATOM 2074 C CA . LYS B 1 8 ? -6.75716 -12.83237 -28.31429 1.000 59.95261 8 LYS B CA 1
ATOM 2075 C C . LYS B 1 8 ? -6.55147 -14.28328 -27.88653 1.000 63.15142 8 LYS B C 1
ATOM 2076 O O . LYS B 1 8 ? -5.68436 -14.97450 -28.43782 1.000 66.13331 8 LYS B O 1
ATOM 2082 N N . GLU B 1 9 ? -7.32157 -14.76009 -26.90684 1.000 62.79395 9 GLU B N 1
ATOM 2083 C CA . GLU B 1 9 ? -7.16108 -16.09683 -26.35404 1.000 53.70447 9 GLU B CA 1
ATOM 2084 C C . GLU B 1 9 ? -8.50082 -16.82324 -26.27930 1.000 49.25270 9 GLU B C 1
ATOM 2085 O O . GLU B 1 9 ? -9.54104 -16.21690 -26.01580 1.000 56.91368 9 GLU B O 1
ATOM 2091 N N . THR B 1 10 ? -8.46569 -18.12834 -26.51604 1.000 48.90828 10 THR B N 1
ATOM 2092 C CA . THR B 1 10 ? -9.59360 -19.02731 -26.31043 1.000 48.56539 10 THR B CA 1
ATOM 2093 C C . THR B 1 10 ? -9.10619 -20.17346 -25.44713 1.000 42.33393 10 THR B C 1
ATOM 2094 O O . THR B 1 10 ? -7.90925 -20.40806 -25.33598 1.000 42.30809 10 THR B O 1
ATOM 2098 N N . PHE B 1 11 ? -10.02914 -20.86272 -24.79495 1.000 41.72182 11 PHE B N 1
ATOM 2099 C CA . PHE B 1 11 ? -9.64470 -21.91563 -23.87180 1.000 39.75672 11 PHE B CA 1
ATOM 2100 C C . PHE B 1 11 ? -10.44302 -23.18618 -24.09714 1.000 41.22388 11 PHE B C 1
ATOM 2101 O O . PHE B 1 11 ? -11.58877 -23.14888 -24.53589 1.000 46.39939 11 PHE B O 1
ATOM 2109 N N . PHE B 1 12 ? -9.81842 -24.31548 -23.76720 1.000 44.22194 12 PHE B N 1
ATOM 2110 C CA . PHE B 1 12 ? -10.49339 -25.58927 -23.56517 1.000 40.98673 12 PHE B CA 1
ATOM 2111 C C . PHE B 1 12 ? -10.21397 -25.96505 -22.12837 1.000 39.88841 12 PHE B C 1
ATOM 2112 O O . PHE B 1 12 ? -9.04823 -26.01344 -21.73083 1.000 39.82470 12 PHE B O 1
ATOM 2120 N N . ILE B 1 13 ? -11.26550 -26.16940 -21.33946 1.000 39.38016 13 ILE B N 1
ATOM 2121 C CA . ILE B 1 13 ? -11.11717 -26.59466 -19.95650 1.000 40.83462 13 ILE B CA 1
ATOM 2122 C C . ILE B 1 13 ? -11.87278 -27.89901 -19.77698 1.000 46.89057 13 ILE B C 1
ATOM 2123 O O . ILE B 1 13 ? -12.60154 -28.35045 -20.66519 1.000 46.91388 13 ILE B O 1
ATOM 2128 N N . SER B 1 14 ? -11.70172 -28.49854 -18.60135 1.000 44.99540 14 SER B N 1
ATOM 2129 C CA . SER B 1 14 ? -12.35645 -29.75345 -18.26919 1.000 42.40407 14 SER B CA 1
ATOM 2130 C C . SER B 1 14 ? -13.37942 -29.50006 -17.17658 1.000 48.18194 14 SER B C 1
ATOM 2131 O O . SER B 1 14 ? -13.01418 -29.14910 -16.05369 1.000 50.55981 14 SER B O 1
ATOM 2134 N N . HIS B 1 15 ? -14.66613 -29.63581 -17.53560 1.000 54.28505 15 HIS B N 1
ATOM 2135 C CA . HIS B 1 15 ? -15.78000 -29.46024 -16.60814 1.000 51.46703 15 HIS B CA 1
ATOM 2136 C C . HIS B 1 15 ? -15.73656 -30.46087 -15.45745 1.000 55.34426 15 HIS B C 1
ATOM 2137 O O . HIS B 1 15 ? -16.47206 -30.28609 -14.48165 1.000 62.94912 15 HIS B O 1
ATOM 2144 N N . GLY B 1 16 ? -14.88324 -31.47825 -15.53360 1.000 53.38447 16 GLY B N 1
ATOM 2145 C CA . GLY B 1 16 ? -14.78663 -32.45183 -14.46118 1.000 53.72633 16 GLY B CA 1
ATOM 2146 C C . GLY B 1 16 ? -16.10066 -33.17417 -14.25021 1.000 65.27608 16 GLY B C 1
ATOM 2147 O O . GLY B 1 16 ? -16.70175 -33.70722 -15.19019 1.000 70.15885 16 GLY B O 1
ATOM 2148 N N . THR B 1 17 ? -16.56823 -33.17565 -12.99763 1.000 70.20456 17 THR B N 1
ATOM 2149 C CA . THR B 1 17 ? -17.87682 -33.67429 -12.57479 1.000 67.71696 17 THR B CA 1
ATOM 2150 C C . THR B 1 17 ? -18.40973 -32.65004 -11.58787 1.000 66.54311 17 THR B C 1
ATOM 2151 O O . THR B 1 17 ? -17.64102 -31.79381 -11.13597 1.000 69.27149 17 THR B O 1
ATOM 2155 N N . PRO B 1 18 ? -19.70012 -32.66501 -11.24903 1.000 67.62162 18 PRO B N 1
ATOM 2156 C CA . PRO B 1 18 ? -20.21956 -31.60950 -10.36888 1.000 66.28684 18 PRO B CA 1
ATOM 2157 C C . PRO B 1 18 ? -19.48584 -31.53336 -9.05780 1.000 66.72698 18 PRO B C 1
ATOM 2158 O O . PRO B 1 18 ? -19.50227 -30.47651 -8.41442 1.000 65.37691 18 PRO B O 1
ATOM 2162 N N . MET B 1 19 ? -18.79336 -32.60711 -8.67227 1.000 69.22955 19 MET B N 1
ATOM 2163 C CA . MET B 1 19 ? -18.02621 -32.60392 -7.43563 1.000 69.38165 19 MET B CA 1
ATOM 2164 C C . MET B 1 19 ? -16.97169 -31.52031 -7.41857 1.000 65.15391 19 MET B C 1
ATOM 2165 O O . MET B 1 19 ? -16.57841 -31.07299 -6.34343 1.000 68.81588 19 MET B O 1
ATOM 2170 N N . MET B 1 20 ? -16.52742 -31.06995 -8.58177 1.000 69.24331 20 MET B N 1
ATOM 2171 C CA . MET B 1 20 ? -15.54711 -30.00397 -8.64983 1.000 68.27609 20 MET B CA 1
ATOM 2172 C C . MET B 1 20 ? -16.09835 -28.68509 -8.15223 1.000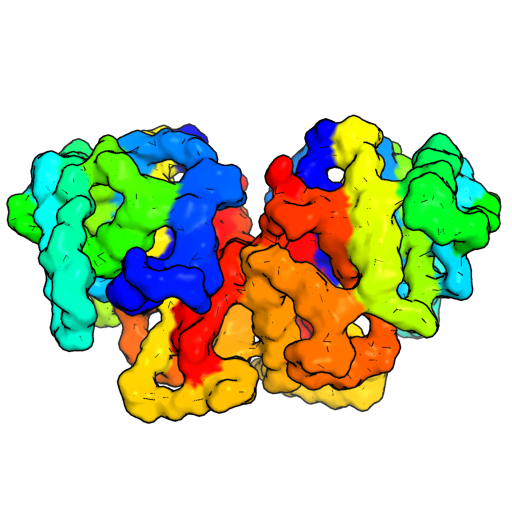 72.66036 20 MET B C 1
ATOM 2173 O O . MET B 1 20 ? -15.37394 -27.68599 -8.16283 1.000 74.72303 20 MET B O 1
ATOM 2178 N N . ALA B 1 21 ? -17.37517 -28.63649 -7.78232 1.000 73.91588 21 ALA B N 1
ATOM 2179 C CA . ALA B 1 21 ? -17.93363 -27.43056 -7.18585 1.000 77.71685 21 ALA B CA 1
ATOM 2180 C C . ALA B 1 21 ? -17.70768 -27.36709 -5.67918 1.000 76.87313 21 ALA B C 1
ATOM 2181 O O . ALA B 1 21 ? -17.60047 -26.27007 -5.11372 1.000 72.69023 21 ALA B O 1
ATOM 2183 N N . ILE B 1 22 ? -17.62242 -28.52537 -5.02344 1.000 77.89954 22 ILE B N 1
ATOM 2184 C CA . ILE B 1 22 ? -17.59593 -28.60278 -3.56968 1.000 77.84984 22 ILE B CA 1
ATOM 2185 C C . ILE B 1 22 ? -16.34531 -29.30924 -3.03619 1.000 78.37802 22 ILE B C 1
ATOM 2186 O O . ILE B 1 22 ? -15.91997 -29.05467 -1.90281 1.000 84.18039 22 ILE B O 1
ATOM 2191 N N . ASP B 1 23 ? -15.74038 -30.18763 -3.84480 1.000 77.31399 23 ASP B N 1
ATOM 2192 C CA . ASP B 1 23 ? -14.54613 -30.94735 -3.45283 1.000 78.13834 23 ASP B CA 1
ATOM 2193 C C . ASP B 1 23 ? -13.29519 -30.07735 -3.54861 1.000 76.97593 23 ASP B C 1
ATOM 2194 O O . ASP B 1 23 ? -12.75398 -29.86613 -4.64119 1.000 73.80462 23 ASP B O 1
ATOM 2199 N N . ASP B 1 24 ? -12.76269 -29.68209 -2.39877 1.000 79.14883 24 ASP B N 1
ATOM 2200 C CA . ASP B 1 24 ? -11.63379 -28.76693 -2.35295 1.000 75.11462 24 ASP B CA 1
ATOM 2201 C C . ASP B 1 24 ? -10.28344 -29.48128 -2.44529 1.000 74.24628 24 ASP B C 1
ATOM 2202 O O . ASP B 1 24 ? -9.24255 -28.81945 -2.45113 1.000 67.88978 24 ASP B O 1
ATOM 2207 N N . SER B 1 25 ? -10.27456 -30.80770 -2.57608 1.000 74.04717 25 SER B N 1
ATOM 2208 C CA . SER B 1 25 ? -9.05913 -31.57644 -2.81590 1.000 70.55406 25 SER B CA 1
ATOM 2209 C C . SER B 1 25 ? -8.76465 -31.80073 -4.30466 1.000 75.89825 25 SER B C 1
ATOM 2210 O O . SER B 1 25 ? -8.00815 -32.71437 -4.64983 1.000 73.64239 25 SER B O 1
ATOM 2213 N N . LYS B 1 26 ? -9.36047 -31.02213 -5.19777 1.000 73.96904 26 LYS B N 1
ATOM 2214 C CA . LYS B 1 26 ? -9.10546 -31.21764 -6.61191 1.000 61.78434 26 LYS B CA 1
ATOM 2215 C C . LYS B 1 26 ? -8.25070 -30.08474 -7.14044 1.000 60.40556 26 LYS B C 1
ATOM 2216 O O . LYS B 1 26 ? -8.63271 -28.90658 -7.03421 1.000 58.74450 26 LYS B O 1
ATOM 2222 N N . PRO B 1 27 ? -7.09231 -30.40141 -7.71809 1.000 54.53523 27 PRO B N 1
ATOM 2223 C CA . PRO B 1 27 ? -6.23918 -29.33375 -8.24603 1.000 51.67635 27 PRO B CA 1
ATOM 2224 C C . PRO B 1 27 ? -6.94776 -28.53439 -9.30607 1.000 56.59639 27 PRO B C 1
ATOM 2225 O O . PRO B 1 27 ? -6.68024 -27.33400 -9.45545 1.000 56.11514 27 PRO B O 1
ATOM 2229 N N . SER B 1 28 ? -7.88007 -29.18166 -10.01888 1.000 56.51864 28 SER B N 1
ATOM 2230 C CA . SER B 1 28 ? -8.73104 -28.50886 -10.99760 1.000 53.43853 28 SER B CA 1
ATOM 2231 C C . SER B 1 28 ? -9.58052 -27.40786 -10.36889 1.000 59.16496 28 SER B C 1
ATOM 2232 O O . SER B 1 28 ? -9.78342 -26.34786 -10.97612 1.000 55.79331 28 SER B O 1
ATOM 2235 N N . LYS B 1 29 ? -10.09331 -27.63481 -9.15834 1.000 59.10452 29 LYS B N 1
ATOM 2236 C CA . LYS B 1 29 ? -10.92439 -26.61443 -8.53407 1.000 58.71971 29 LYS B CA 1
ATOM 2237 C C . LYS B 1 29 ? -10.09542 -25.39204 -8.18599 1.000 62.84111 29 LYS B C 1
ATOM 2238 O O . LYS B 1 29 ? -10.50771 -24.26019 -8.45742 1.000 61.41270 29 LYS B O 1
ATOM 2244 N N . LYS B 1 30 ? -8.92177 -25.60430 -7.57584 1.000 63.46000 30 LYS B N 1
ATOM 2245 C CA . LYS B 1 30 ? -8.03923 -24.48757 -7.24548 1.000 59.25786 30 LYS B CA 1
ATOM 2246 C C . LYS B 1 30 ? -7.58856 -23.78013 -8.51062 1.000 56.06494 30 LYS B C 1
ATOM 2247 O O . LYS B 1 30 ? -7.48072 -22.54699 -8.55135 1.000 50.95417 30 LYS B O 1
ATOM 2253 N N . PHE B 1 31 ? -7.38106 -24.56032 -9.57240 1.000 58.76043 31 PHE B N 1
ATOM 2254 C CA . PHE B 1 31 ? -6.98540 -24.01561 -10.86080 1.000 54.67154 31 PHE B CA 1
ATOM 2255 C C . PHE B 1 31 ? -8.06240 -23.09294 -11.38011 1.000 57.05489 31 PHE B C 1
ATOM 2256 O O . PHE B 1 31 ? -7.78641 -21.95880 -11.78015 1.000 61.03516 31 PHE B O 1
ATOM 2264 N N . LEU B 1 32 ? -9.30711 -23.54856 -11.33755 1.000 57.57497 32 LEU B N 1
ATOM 2265 C CA . LEU B 1 32 ? -10.39578 -22.71832 -11.81777 1.000 56.52072 32 LEU B CA 1
ATOM 2266 C C . LEU B 1 32 ? -10.60390 -21.50027 -10.92711 1.000 58.29546 32 LEU B C 1
ATOM 2267 O O . LEU B 1 32 ? -10.74817 -20.38373 -11.43607 1.000 58.92960 32 LEU B O 1
ATOM 2272 N N . GLU B 1 33 ? -10.52664 -21.67074 -9.59956 1.000 60.23793 33 GLU B N 1
ATOM 2273 C CA . GLU B 1 33 ? -10.76654 -20.54353 -8.70137 1.000 54.63363 33 GLU B CA 1
ATOM 2274 C C . GLU B 1 33 ? -9.78980 -19.42185 -8.96879 1.000 56.54267 33 GLU B C 1
ATOM 2275 O O . GLU B 1 33 ? -10.15579 -18.24566 -8.90639 1.000 58.50290 33 GLU B O 1
ATOM 2281 N N . SER B 1 34 ? -8.57066 -19.76765 -9.34018 1.000 57.41572 34 SER B N 1
ATOM 2282 C CA . SER B 1 34 ? -7.54237 -18.80235 -9.66912 1.000 60.46056 34 SER B CA 1
ATOM 2283 C C . SER B 1 34 ? -7.69356 -18.23094 -11.06441 1.000 63.07264 34 SER B C 1
ATOM 2284 O O . SER B 1 34 ? -6.74466 -17.59917 -11.54960 1.000 62.49838 34 SER B O 1
ATOM 2287 N N . TRP B 1 35 ? -8.86003 -18.40322 -11.69873 1.000 59.23032 35 TRP B N 1
ATOM 2288 C CA . TRP B 1 35 ? -8.98408 -18.05739 -13.11069 1.000 62.47666 35 TRP B CA 1
ATOM 2289 C C . TRP B 1 35 ? -8.64249 -16.59315 -13.35330 1.000 68.67988 35 TRP B C 1
ATOM 2290 O O . TRP B 1 35 ? -7.82570 -16.26752 -14.22502 1.000 65.14062 35 TRP B O 1
ATOM 2301 N N . ARG B 1 36 ? -9.28082 -15.68972 -12.60855 1.000 69.38458 36 ARG B N 1
ATOM 2302 C CA . ARG B 1 36 ? -9.13147 -14.27157 -12.89516 1.000 68.24506 36 ARG B CA 1
ATOM 2303 C C . ARG B 1 36 ? -7.80312 -13.69248 -12.42179 1.000 75.49580 36 ARG B C 1
ATOM 2304 O O . ARG B 1 36 ? -7.36725 -12.66449 -12.95582 1.000 71.50440 36 ARG B O 1
ATOM 2312 N N . GLU B 1 37 ? -7.14100 -14.33260 -11.45371 1.000 82.07956 37 GLU B N 1
ATOM 2313 C CA . GLU B 1 37 ? -5.89164 -13.80652 -10.91279 1.000 81.90954 37 GLU B CA 1
ATOM 2314 C C . GLU B 1 37 ? -4.66183 -14.32961 -11.63126 1.000 75.70738 37 GLU B C 1
ATOM 2315 O O . GLU B 1 37 ? -3.69461 -13.58207 -11.81692 1.000 70.65393 37 GLU B O 1
ATOM 2321 N N . LYS B 1 38 ? -4.66856 -15.60487 -12.02018 1.000 70.79102 38 LYS B N 1
ATOM 2322 C CA . LYS B 1 38 ? -3.47387 -16.23213 -12.55928 1.000 68.99290 38 LYS B CA 1
ATOM 2323 C C . LYS B 1 38 ? -3.61174 -16.69010 -14.01188 1.000 66.22610 38 LYS B C 1
ATOM 2324 O O . LYS B 1 38 ? -2.58928 -16.97929 -14.63789 1.000 65.71062 38 LYS B O 1
ATOM 2330 N N . ILE B 1 39 ? -4.83168 -16.76275 -14.56195 1.000 67.14263 39 ILE B N 1
ATOM 2331 C CA . ILE B 1 39 ? -5.08497 -17.34558 -15.88380 1.000 58.96263 39 ILE B CA 1
ATOM 2332 C C . ILE B 1 39 ? -5.54935 -16.29427 -16.88319 1.000 57.46794 39 ILE B C 1
ATOM 2333 O O . ILE B 1 39 ? -4.90931 -16.08386 -17.91299 1.000 61.96667 39 ILE B O 1
ATOM 2338 N N . PHE B 1 40 ? -6.67808 -15.62893 -16.60195 1.000 63.45628 40 PHE B N 1
ATOM 2339 C CA . PHE B 1 40 ? -7.26429 -14.63165 -17.51219 1.000 66.34650 40 PHE B CA 1
ATOM 2340 C C . PHE B 1 40 ? -7.79283 -13.45519 -16.69816 1.000 63.49465 40 PHE B C 1
ATOM 2341 O O . PHE B 1 40 ? -8.85642 -13.54632 -16.07563 1.000 59.27319 40 PHE B O 1
ATOM 2349 N N . SER B 1 41 ? -7.03387 -12.35977 -16.70793 1.000 65.02778 41 SER B N 1
ATOM 2350 C CA . SER B 1 41 ? -7.32807 -11.18546 -15.90122 1.000 69.13754 41 SER B CA 1
ATOM 2351 C C . SER B 1 41 ? -8.28935 -10.22147 -16.57572 1.000 76.85360 41 SER B C 1
ATOM 2352 O O . SER B 1 41 ? -9.07418 -9.55954 -15.87961 1.000 78.92247 41 SER B O 1
ATOM 2355 N N . LYS B 1 42 ? -8.24268 -10.12969 -17.90785 1.000 74.49426 42 LYS B N 1
ATOM 2356 C CA . LYS B 1 42 ? -9.12728 -9.22845 -18.63347 1.000 69.11046 42 LYS B CA 1
ATOM 2357 C C . LYS B 1 42 ? -10.57800 -9.59529 -18.34575 1.000 70.85109 42 LYS B C 1
ATOM 2358 O O . LYS B 1 42 ? -10.92016 -10.76676 -18.15521 1.000 73.91006 42 LYS B O 1
ATOM 2364 N N . LYS B 1 43 ? -11.43976 -8.58448 -18.28753 1.000 74.70920 43 LYS B N 1
ATOM 2365 C CA . LYS B 1 43 ? -12.85840 -8.84629 -18.08143 1.000 71.91725 43 LYS B CA 1
ATOM 2366 C C . LYS B 1 43 ? -13.53062 -8.95697 -19.43622 1.000 72.04379 43 LYS B C 1
ATOM 2367 O O . LYS B 1 43 ? -13.44976 -8.01171 -20.23144 1.000 67.98144 43 LYS B O 1
ATOM 2373 N N . PRO B 1 44 ? -14.13524 -10.09369 -19.76405 1.000 69.19469 44 PRO B N 1
ATOM 2374 C CA . PRO B 1 44 ? -14.74394 -10.24862 -21.08085 1.000 68.25968 44 PRO B CA 1
ATOM 2375 C C . PRO B 1 44 ? -16.14088 -9.64946 -21.09781 1.000 69.49875 44 PRO B C 1
ATOM 2376 O O . PRO B 1 44 ? -16.85634 -9.64716 -20.09151 1.000 68.51702 44 PRO B O 1
ATOM 2380 N N . LYS B 1 45 ? -16.52817 -9.14574 -22.27299 1.000 69.43574 45 LYS B N 1
ATOM 2381 C CA . LYS B 1 45 ? -17.87861 -8.61715 -22.44621 1.000 68.06947 45 LYS B CA 1
ATOM 2382 C C . LYS B 1 45 ? -18.91351 -9.71808 -22.25988 1.000 68.82206 45 LYS B C 1
ATOM 2383 O O . LYS B 1 45 ? -19.92494 -9.53221 -21.57351 1.000 68.86833 45 LYS B O 1
ATOM 2389 N N . ALA B 1 46 ? -18.67094 -10.87856 -22.86080 1.000 69.12194 46 ALA B N 1
ATOM 2390 C CA . ALA B 1 46 ? -19.53064 -12.03244 -22.66011 1.000 69.37431 46 ALA B CA 1
ATOM 2391 C C . ALA B 1 46 ? -18.69592 -13.30082 -22.77026 1.000 64.91629 46 ALA B C 1
ATOM 2392 O O . ALA B 1 46 ? -17.54933 -13.29181 -23.22744 1.000 64.44967 46 ALA B O 1
ATOM 2394 N N . ILE B 1 47 ? -19.29078 -14.39826 -22.34162 1.000 58.58067 47 ILE B N 1
ATOM 2395 C CA . ILE B 1 47 ? -18.64602 -15.69516 -22.32657 1.000 58.06772 47 ILE B CA 1
ATOM 2396 C C . ILE B 1 47 ? -19.48249 -16.62459 -23.16704 1.000 59.18294 47 ILE B C 1
ATOM 2397 O O . ILE B 1 47 ? -20.70410 -16.68937 -22.99957 1.000 61.12967 47 ILE B O 1
ATOM 2402 N N . LEU B 1 48 ? -18.84123 -17.31479 -24.08327 1.000 54.75043 48 LEU B N 1
ATOM 2403 C CA . LEU B 1 48 ? -19.51794 -18.34006 -24.84676 1.000 54.15502 48 LEU B CA 1
ATOM 2404 C C . LEU B 1 48 ? -18.94731 -19.67806 -24.40988 1.000 50.93615 48 LEU B C 1
ATOM 2405 O O . LEU B 1 48 ? -17.73148 -19.82828 -24.29776 1.000 52.63267 48 LEU B O 1
ATOM 2410 N N . VAL B 1 49 ? -19.81976 -20.62140 -24.09235 1.000 53.18831 49 VAL B N 1
ATOM 2411 C CA . VAL B 1 49 ? -19.39599 -21.92989 -23.61599 1.000 55.01852 49 VAL B CA 1
ATOM 2412 C C . VAL B 1 49 ? -19.91837 -22.99372 -24.57098 1.000 55.31322 49 VAL B C 1
ATOM 2413 O O . VAL B 1 49 ? -21.12824 -23.08935 -24.80779 1.000 55.69190 49 VAL B O 1
ATOM 2417 N N . ILE B 1 50 ? -19.00279 -23.78226 -25.12709 1.000 51.06895 50 ILE B N 1
ATOM 2418 C CA . ILE B 1 50 ? -19.37016 -24.97481 -25.86724 1.000 45.68102 50 ILE B CA 1
ATOM 2419 C C . ILE B 1 50 ? -19.30763 -26.08476 -24.83144 1.000 50.49654 50 ILE B C 1
ATOM 2420 O O . ILE B 1 50 ? -18.22260 -26.56500 -24.49970 1.000 50.63667 50 ILE B O 1
ATOM 2425 N N . SER B 1 51 ? -20.45725 -26.47044 -24.28414 1.000 53.53999 51 SER B N 1
ATOM 2426 C CA . SER B 1 51 ? -20.46853 -27.48764 -23.24377 1.000 52.61027 51 SER B CA 1
ATOM 2427 C C . SER B 1 51 ? -20.83994 -28.82862 -23.86039 1.000 51.28020 51 SER B C 1
ATOM 2428 O O . SER B 1 51 ? -21.68902 -28.89744 -24.75465 1.000 52.23067 51 SER B O 1
ATOM 2431 N N . ALA B 1 52 ? -20.13234 -29.87745 -23.43353 1.000 46.07660 52 ALA B N 1
ATOM 2432 C CA . ALA B 1 52 ? -20.38676 -31.22321 -23.92774 1.000 48.56053 52 ALA B CA 1
ATOM 2433 C C . ALA B 1 52 ? -21.70213 -31.76109 -23.41044 1.000 55.13246 52 ALA B C 1
ATOM 2434 O O . ALA B 1 52 ? -22.26164 -32.70051 -23.99408 1.000 50.40087 52 ALA B O 1
ATOM 2436 N N . HIS B 1 53 ? -22.19488 -31.20219 -22.30854 1.000 60.23216 53 HIS B N 1
ATOM 2437 C CA . HIS B 1 53 ? -23.46660 -31.65774 -21.76574 1.000 60.01038 53 HIS B CA 1
ATOM 2438 C C . HIS B 1 53 ? -24.60272 -30.86484 -22.39806 1.000 57.67580 53 HIS B C 1
ATOM 2439 O O . HIS B 1 53 ? -25.53379 -30.37185 -21.74952 1.000 64.55827 53 HIS B O 1
ATOM 2446 N N . TRP B 1 54 ? -24.46774 -30.65127 -23.70217 1.000 54.68565 54 TRP B N 1
ATOM 2447 C CA . TRP B 1 54 ? -25.57581 -30.15280 -24.49571 1.000 54.10580 54 TRP B CA 1
ATOM 2448 C C . TRP B 1 54 ? -25.26089 -30.50521 -25.95698 1.000 54.27781 54 TRP B C 1
ATOM 2449 O O . TRP B 1 54 ? -24.56981 -29.76131 -26.64940 1.000 53.94204 54 TRP B O 1
ATOM 2460 N N . GLU B 1 55 ? -25.75004 -31.65645 -26.39644 1.000 56.41413 55 GLU B N 1
ATOM 2461 C CA . GLU B 1 55 ? -25.60677 -32.07119 -27.77843 1.000 57.17497 55 GLU B CA 1
ATOM 2462 C C . GLU B 1 55 ? -26.95629 -31.99314 -28.46502 1.000 61.66486 55 GLU B C 1
ATOM 2463 O O . GLU B 1 55 ? -27.99443 -32.21277 -27.83797 1.000 65.58685 55 GLU B O 1
ATOM 2469 N N . THR B 1 56 ? -26.91693 -31.64785 -29.75616 1.000 62.56690 56 THR B N 1
ATOM 2470 C CA . THR B 1 56 ? -28.08754 -31.39815 -30.58915 1.000 59.08752 56 THR B CA 1
ATOM 2471 C C . THR B 1 56 ? -27.76667 -31.84240 -32.00846 1.000 58.13006 56 THR B C 1
ATOM 2472 O O . THR B 1 56 ? -26.62880 -32.17809 -32.32875 1.000 62.72115 56 THR B O 1
ATOM 2476 N N . ASP B 1 57 ? -28.79539 -31.85945 -32.85762 1.000 66.02880 57 ASP B N 1
ATOM 2477 C CA . ASP B 1 57 ? -28.65319 -32.36098 -34.22398 1.000 63.96044 57 ASP B CA 1
ATOM 2478 C C . ASP B 1 57 ? -27.97474 -31.33867 -35.12966 1.000 63.08049 57 ASP B C 1
ATOM 2479 O O . ASP B 1 57 ? -27.20474 -31.70643 -36.02498 1.000 56.07566 57 ASP B O 1
ATOM 2484 N N . GLN B 1 58 ? -28.28088 -30.06379 -34.93418 1.000 64.90040 58 GLN B N 1
ATOM 2485 C CA . GLN B 1 58 ? -27.71611 -28.93053 -35.64895 1.000 63.26204 58 GLN B CA 1
ATOM 2486 C C . GLN B 1 58 ? -27.22246 -27.92452 -34.61794 1.000 64.27902 58 GLN B C 1
ATOM 2487 O O . GLN B 1 58 ? -27.64134 -27.96302 -33.45694 1.000 66.34598 58 GLN B O 1
ATOM 2493 N N . PRO B 1 59 ? -26.31951 -27.02455 -34.99722 1.000 62.44094 59 PRO B N 1
ATOM 2494 C CA . PRO B 1 59 ? -25.85469 -26.00384 -34.04956 1.000 58.80899 59 PRO B CA 1
ATOM 2495 C C . PRO B 1 59 ? -27.02072 -25.26261 -33.41589 1.000 63.37336 59 PRO B C 1
ATOM 2496 O O . PRO B 1 59 ? -27.97812 -24.90453 -34.09495 1.000 68.21246 59 PRO B O 1
ATOM 2500 N N . SER B 1 60 ? -26.93928 -25.03134 -32.10257 1.000 62.84798 60 SER B N 1
ATOM 2501 C CA . SER B 1 60 ? -28.04586 -24.44783 -31.34742 1.000 63.73048 60 SER B CA 1
ATOM 2502 C C . SER B 1 60 ? -27.52140 -23.43771 -30.33449 1.000 64.17591 60 SER B C 1
ATOM 2503 O O . SER B 1 60 ? -26.49717 -23.67767 -29.68911 1.000 62.99628 60 SER B O 1
ATOM 2506 N N . VAL B 1 61 ? -28.23252 -22.31684 -30.17434 1.000 68.31383 61 VAL B N 1
ATOM 2507 C CA . VAL B 1 61 ? -27.76049 -21.23310 -29.31814 1.000 66.60736 61 VAL B CA 1
ATOM 2508 C C . VAL B 1 61 ? -28.77902 -20.93480 -28.21958 1.000 67.13754 61 VAL B C 1
ATOM 2509 O O . VAL B 1 61 ? -29.97215 -21.19037 -28.34616 1.000 68.41720 61 VAL B O 1
ATOM 2513 N N . ASN B 1 62 ? -28.27723 -20.35476 -27.14066 1.000 67.91275 62 ASN B N 1
ATOM 2514 C CA . ASN B 1 62 ? -29.03735 -20.04119 -25.93986 1.000 63.80334 62 ASN B CA 1
ATOM 2515 C C . ASN B 1 62 ? -29.55573 -18.61116 -26.04779 1.000 68.92990 62 ASN B C 1
ATOM 2516 O O . ASN B 1 62 ? -28.76554 -17.65933 -26.04319 1.000 72.85599 62 ASN B O 1
ATOM 2521 N N . VAL B 1 63 ? -30.86971 -18.43686 -26.11998 1.000 69.15366 63 VAL B N 1
ATOM 2522 C CA . VAL B 1 63 ? -31.45667 -17.09628 -26.24086 1.000 68.12728 63 VAL B CA 1
ATOM 2523 C C . VAL B 1 63 ? -32.34483 -16.87793 -25.02567 1.000 67.60289 63 VAL B C 1
ATOM 2524 O O . VAL B 1 63 ? -33.52377 -17.22850 -25.02127 1.000 70.69010 63 VAL B O 1
ATOM 2528 N N . VAL B 1 64 ? -31.76796 -16.28119 -23.98576 1.000 74.68687 64 VAL B N 1
ATOM 2529 C CA . VAL B 1 64 ? -32.46839 -15.94602 -22.75516 1.000 69.83340 64 VAL B CA 1
ATOM 2530 C C . VAL B 1 64 ? -31.84478 -14.66734 -22.22144 1.000 77.80460 64 VAL B C 1
ATOM 2531 O O . VAL B 1 64 ? -30.72755 -14.29316 -22.59409 1.000 80.09911 64 VAL B O 1
ATOM 2535 N N . ASP B 1 65 ? -32.61449 -13.94060 -21.41931 1.000 80.35682 65 ASP B N 1
ATOM 2536 C CA . ASP B 1 65 ? -32.08904 -12.78579 -20.70206 1.000 86.27794 65 ASP B CA 1
ATOM 2537 C C . ASP B 1 65 ? -31.66714 -13.14452 -19.27567 1.000 85.04621 65 ASP B C 1
ATOM 2538 O O . ASP B 1 65 ? -30.99143 -12.34178 -18.61225 1.000 81.51465 65 ASP B O 1
ATOM 2543 N N . ILE B 1 66 ? -32.05609 -14.32265 -18.78954 1.000 77.02650 66 ILE B N 1
ATOM 2544 C CA . ILE B 1 66 ? -31.53654 -14.85961 -17.53945 1.000 78.37671 66 ILE B CA 1
ATOM 2545 C C . ILE B 1 66 ? -31.33916 -16.35796 -17.73690 1.000 82.10158 66 ILE B C 1
ATOM 2546 O O . ILE B 1 66 ? -32.19573 -17.03818 -18.31580 1.000 84.19525 66 ILE B O 1
ATOM 2551 N N . ASN B 1 67 ? -30.18888 -16.87035 -17.30371 1.000 76.71386 67 ASN B N 1
ATOM 2552 C CA . ASN B 1 67 ? -29.91107 -18.28952 -17.45090 1.000 71.31621 67 ASN B CA 1
ATOM 2553 C C . ASN B 1 67 ? -30.40916 -19.00056 -16.20825 1.000 67.67595 67 ASN B C 1
ATOM 2554 O O . ASN B 1 67 ? -30.08785 -18.60870 -15.08670 1.000 72.84203 67 ASN B O 1
ATOM 2559 N N . ASP B 1 68 ? -31.22290 -20.01526 -16.40795 1.000 72.85942 68 ASP B N 1
ATOM 2560 C CA . ASP B 1 68 ? -31.56923 -20.90360 -15.31615 1.000 76.69523 68 ASP B CA 1
ATOM 2561 C C . ASP B 1 68 ? -30.42717 -21.89308 -15.08721 1.000 71.37409 68 ASP B C 1
ATOM 2562 O O . ASP B 1 68 ? -29.67059 -22.22258 -16.00171 1.000 74.08291 68 ASP B O 1
ATOM 2567 N N . THR B 1 69 ? -30.30938 -22.37674 -13.86162 1.000 70.46842 69 THR B N 1
ATOM 2568 C CA . THR B 1 69 ? -29.25305 -23.30724 -13.48649 1.000 58.23228 69 THR B CA 1
ATOM 2569 C C . THR B 1 69 ? -29.78663 -24.73174 -13.57704 1.000 65.29008 69 THR B C 1
ATOM 2570 O O . THR B 1 69 ? -30.66074 -25.12354 -12.79749 1.000 75.43501 69 THR B O 1
ATOM 2574 N N . ILE B 1 70 ? -29.27367 -25.50321 -14.53157 1.000 63.42902 70 ILE B N 1
ATOM 2575 C CA . ILE B 1 70 ? -29.76807 -26.85349 -14.79400 1.000 61.94301 70 ILE B CA 1
ATOM 2576 C C . ILE B 1 70 ? -28.98286 -27.81692 -13.91220 1.000 62.42643 70 ILE B C 1
ATOM 2577 O O . ILE B 1 70 ? -27.75967 -27.91905 -14.04149 1.000 62.89040 70 ILE B O 1
ATOM 2582 N N . TYR B 1 71 ? -29.67451 -28.54777 -13.03592 1.000 63.91373 71 TYR B N 1
ATOM 2583 C CA . TYR B 1 71 ? -29.00303 -29.55246 -12.20342 1.000 63.48673 71 TYR B CA 1
ATOM 2584 C C . TYR B 1 71 ? -29.04023 -30.89143 -12.93908 1.000 62.80721 71 TYR B C 1
ATOM 2585 O O . TYR B 1 71 ? -29.68306 -31.86759 -12.54447 1.000 60.49934 71 TYR B O 1
ATOM 2594 N N . ASP B 1 72 ? -28.31903 -30.89654 -14.05614 1.000 62.66019 72 ASP B N 1
ATOM 2595 C CA . ASP B 1 72 ? -28.22225 -32.03738 -14.95265 1.000 67.46790 72 ASP B CA 1
ATOM 2596 C C . ASP B 1 72 ? -27.21633 -33.06574 -14.43783 1.000 74.92828 72 ASP B C 1
ATOM 2597 O O . ASP B 1 72 ? -26.28186 -33.47103 -15.14033 1.000 72.41358 72 ASP B O 1
ATOM 2602 N N . PHE B 1 73 ? -27.41087 -33.49733 -13.19904 1.000 76.10024 73 PHE B N 1
ATOM 2603 C CA . PHE B 1 73 ? -26.63148 -34.57587 -12.61984 1.000 66.33687 73 PHE B CA 1
ATOM 2604 C C . PHE B 1 73 ? -27.51660 -35.23867 -11.58576 1.000 71.71532 73 PHE B C 1
ATOM 2605 O O . PHE B 1 73 ? -28.27154 -34.56662 -10.87709 1.000 71.40316 73 PHE B O 1
ATOM 2613 N N . ARG B 1 74 ? -27.40288 -36.54735 -11.48234 1.000 69.98868 74 ARG B N 1
ATOM 2614 C CA . ARG B 1 74 ? -28.22043 -37.30601 -10.56231 1.000 70.78179 74 ARG B CA 1
ATOM 2615 C C . ARG B 1 74 ? -27.31730 -38.06653 -9.60290 1.000 81.30147 74 ARG B C 1
ATOM 2616 O O . ARG B 1 74 ? -26.36016 -38.72485 -10.03081 1.000 79.11382 74 ARG B O 1
ATOM 2624 N N . GLY B 1 75 ? -27.63792 -37.98598 -8.31237 1.000 81.01610 75 GLY B N 1
ATOM 2625 C CA . GLY B 1 75 ? -26.93103 -38.71876 -7.28157 1.000 80.12663 75 GLY B CA 1
ATOM 2626 C C . GLY B 1 75 ? -25.87653 -37.97074 -6.48572 1.000 76.81751 75 GLY B C 1
ATOM 2627 O O . GLY B 1 75 ? -24.93968 -38.60558 -5.99201 1.000 83.99534 75 GLY B O 1
ATOM 2628 N N . PHE B 1 76 ? -25.99574 -36.66491 -6.32898 1.000 67.39541 76 PHE B N 1
ATOM 2629 C CA . PHE B 1 76 ? -24.95495 -35.88723 -5.68625 1.000 74.15150 76 PHE B CA 1
ATOM 2630 C C . PHE B 1 76 ? -25.39613 -35.30707 -4.34863 1.000 76.51657 76 PHE B C 1
ATOM 2631 O O . PHE B 1 76 ? -26.58322 -35.32277 -4.00942 1.000 72.52431 76 PHE B O 1
ATOM 2639 N N . PRO B 1 77 ? -24.44391 -34.81927 -3.53740 1.000 82.92248 77 PRO B N 1
ATOM 2640 C CA . PRO B 1 77 ? -24.79701 -34.10107 -2.30550 1.000 78.14383 77 PRO B CA 1
ATOM 2641 C C . PRO B 1 77 ? -25.85255 -33.03131 -2.54859 1.000 77.25038 77 PRO B C 1
ATOM 2642 O O . PRO B 1 77 ? -25.87486 -32.37908 -3.59156 1.000 82.43084 77 PRO B O 1
ATOM 2646 N N . ALA B 1 78 ? -26.71963 -32.83612 -1.55471 1.000 74.52323 78 ALA B N 1
ATOM 2647 C CA . ALA B 1 78 ? -27.82938 -31.91361 -1.73365 1.000 69.26948 78 ALA B CA 1
ATOM 2648 C C . ALA B 1 78 ? -27.37516 -30.46437 -1.89925 1.000 73.15947 78 ALA B C 1
ATOM 2649 O O . ALA B 1 78 ? -28.02772 -29.71404 -2.63543 1.000 75.99313 78 ALA B O 1
ATOM 2651 N N . ARG B 1 79 ? -26.27105 -30.03924 -1.26147 1.000 66.15626 79 ARG B N 1
ATOM 2652 C CA . ARG B 1 79 ? -25.85617 -28.64555 -1.45018 1.000 74.51534 79 ARG B CA 1
ATOM 2653 C C . ARG B 1 79 ? -25.61001 -28.34419 -2.92809 1.000 80.70751 79 ARG B C 1
ATOM 2654 O O . ARG B 1 79 ? -25.77449 -27.19557 -3.37084 1.000 76.02706 79 ARG B O 1
ATOM 2662 N N . LEU B 1 80 ? -25.25962 -29.37783 -3.70780 1.000 82.39684 80 LEU B N 1
ATOM 2663 C CA . LEU B 1 80 ? -25.01285 -29.22146 -5.14065 1.000 81.41725 80 LEU B CA 1
ATOM 2664 C C . LEU B 1 80 ? -26.26084 -28.77851 -5.90360 1.000 76.50857 80 LEU B C 1
ATOM 2665 O O . LEU B 1 80 ? -26.15132 -28.04695 -6.89430 1.000 76.58296 80 LEU B O 1
ATOM 2670 N N . TYR B 1 81 ? -27.44814 -29.16816 -5.45052 1.000 71.47443 81 TYR B N 1
ATOM 2671 C CA . TYR B 1 81 ? -28.66425 -28.70928 -6.10037 1.000 67.40932 81 TYR B CA 1
ATOM 2672 C C . TYR B 1 81 ? -29.16146 -27.38366 -5.52813 1.000 72.80403 81 TYR B C 1
ATOM 2673 O O . TYR B 1 81 ? -30.20135 -26.88569 -5.96077 1.000 75.01996 81 TYR B O 1
ATOM 2682 N N . GLN B 1 82 ? -28.43606 -26.79552 -4.58291 1.000 76.26165 82 GLN B N 1
ATOM 2683 C CA . GLN B 1 82 ? -28.77157 -25.50782 -3.99663 1.000 73.13027 82 GLN B CA 1
ATOM 2684 C C . GLN B 1 82 ? -28.13605 -24.34788 -4.74139 1.000 74.86532 82 GLN B C 1
ATOM 2685 O O . GLN B 1 82 ? -28.27910 -23.19088 -4.32234 1.000 74.87119 82 GLN B O 1
ATOM 2691 N N . PHE B 1 83 ? -27.39025 -24.63482 -5.79408 1.000 78.70403 83 PHE B N 1
ATOM 2692 C CA . PHE B 1 83 ? -26.56528 -23.62978 -6.43739 1.000 81.56840 83 PHE B CA 1
ATOM 2693 C C . PHE B 1 83 ? -27.35369 -22.84322 -7.47284 1.000 79.72812 83 PHE B C 1
ATOM 2694 O O . PHE B 1 83 ? -28.12372 -23.40505 -8.25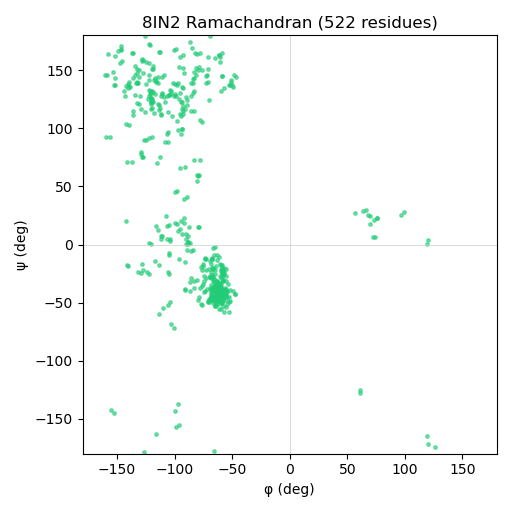897 1.000 71.27526 83 PHE B O 1
ATOM 2702 N N . LYS B 1 84 ? -27.11312 -21.54008 -7.50297 1.000 83.78519 84 LYS B N 1
ATOM 2703 C CA . LYS B 1 84 ? -27.73010 -20.66658 -8.48774 1.000 86.04816 84 LYS B CA 1
ATOM 2704 C C . LYS B 1 84 ? -26.62270 -19.84879 -9.13419 1.000 81.54964 84 LYS B C 1
ATOM 2705 O O . LYS B 1 84 ? -25.94167 -19.07080 -8.45632 1.000 75.67903 84 LYS B O 1
ATOM 2711 N N . TYR B 1 85 ? -26.43066 -20.03261 -10.43331 1.000 76.79951 85 TYR B N 1
ATOM 2712 C CA . TYR B 1 85 ? -25.50892 -19.20808 -11.19951 1.000 74.48498 85 TYR B CA 1
ATOM 2713 C C . TYR B 1 85 ? -26.35330 -18.44595 -12.20458 1.000 74.21056 85 TYR B C 1
ATOM 2714 O O . TYR B 1 85 ? -26.32556 -18.71094 -13.40740 1.000 71.04717 85 TYR B O 1
ATOM 2723 N N . SER B 1 86 ? -27.13959 -17.50741 -11.68000 1.000 82.33402 86 SER B N 1
ATOM 2724 C CA . SER B 1 86 ? -28.11124 -16.75118 -12.46805 1.000 80.26375 86 SER B CA 1
ATOM 2725 C C . SER B 1 86 ? -27.40818 -15.58833 -13.16855 1.000 77.87123 86 SER B C 1
ATOM 2726 O O . SER B 1 86 ? -27.54130 -14.41587 -12.81581 1.000 81.21072 86 SER B O 1
ATOM 2729 N N . ALA B 1 87 ? -26.65877 -15.93150 -14.15675 1.000 76.92316 87 ALA B N 1
ATOM 2730 C CA . ALA B 1 87 ? -26.02928 -14.90533 -14.96836 1.000 75.30840 87 ALA B CA 1
ATOM 2731 C C . ALA B 1 87 ? -26.86107 -14.63637 -16.21349 1.000 70.62752 87 ALA B C 1
ATOM 2732 O O . ALA B 1 87 ? -27.56318 -15.52784 -16.69852 1.000 73.54867 87 ALA B O 1
ATOM 2734 N N . PRO B 1 88 ? -26.78046 -13.42847 -16.76766 1.000 70.97523 88 PRO B N 1
ATOM 2735 C CA . PRO B 1 88 ? -27.56393 -13.11101 -17.96829 1.000 72.38457 88 PRO B CA 1
ATOM 2736 C C . PRO B 1 88 ? -27.21230 -14.00670 -19.14033 1.000 73.62021 88 PRO B C 1
ATOM 2737 O O . PRO B 1 88 ? -26.17208 -14.66606 -19.17643 1.000 77.80474 88 PRO B O 1
ATOM 2741 N N . GLY B 1 89 ? -28.11987 -14.04412 -20.09629 1.000 70.11372 89 GLY B N 1
ATOM 2742 C CA . GLY B 1 89 ? -27.81920 -14.53318 -21.41798 1.000 67.06743 89 GLY B CA 1
ATOM 2743 C C . GLY B 1 89 ? -27.57197 -13.28940 -22.22969 1.000 70.02435 89 GLY B C 1
ATOM 2744 O O . GLY B 1 89 ? -27.77815 -12.18040 -21.75933 1.000 76.79475 89 GLY B O 1
ATOM 2745 N N . SER B 1 90 ? -27.03833 -13.46479 -23.42629 1.000 71.16799 90 SER B N 1
ATOM 2746 C CA . SER B 1 90 ? -26.81838 -12.32150 -24.30482 1.000 73.11487 90 SER B CA 1
ATOM 2747 C C . SER B 1 90 ? -27.52364 -12.65928 -25.60180 1.000 77.68125 90 SER B C 1
ATOM 2748 O O . SER B 1 90 ? -26.92969 -13.27379 -26.50402 1.000 83.39829 90 SER B O 1
ATOM 2751 N N . PRO B 1 91 ? -28.79438 -12.29208 -25.73189 1.000 75.39214 91 PRO B N 1
ATOM 2752 C CA . PRO B 1 91 ? -29.47899 -12.49932 -27.01517 1.000 74.77304 91 PRO B CA 1
ATOM 2753 C C . PRO B 1 91 ? -28.78099 -11.80187 -28.16484 1.000 71.54746 91 PRO B C 1
ATOM 2754 O O . PRO B 1 91 ? -28.82738 -12.30656 -29.29672 1.000 62.48709 91 PRO B O 1
ATOM 2758 N N . GLU B 1 92 ? -28.13003 -10.65794 -27.89337 1.000 73.79072 92 GLU B N 1
ATOM 2759 C CA . GLU B 1 92 ? -27.24844 -10.02854 -28.87483 1.000 73.35247 92 GLU B CA 1
ATOM 2760 C C . GLU B 1 92 ? -26.19857 -11.01517 -29.34562 1.000 70.98857 92 GLU B C 1
ATOM 2761 O O . GLU B 1 92 ? -25.96582 -11.19567 -30.55456 1.000 66.50820 92 GLU B O 1
ATOM 2767 N N . LEU B 1 93 ? -25.51993 -11.63001 -28.38378 1.000 70.91459 93 LEU B N 1
ATOM 2768 C CA . LEU B 1 93 ? -24.51311 -12.61271 -28.72145 1.000 69.74112 93 LEU B CA 1
ATOM 2769 C C . LEU B 1 93 ? -25.13065 -13.77371 -29.47657 1.000 63.24739 93 LEU B C 1
ATOM 2770 O O . LEU B 1 93 ? -24.56328 -14.23853 -30.46416 1.000 66.50558 93 LEU B O 1
ATOM 2775 N N . ALA B 1 94 ? -26.31469 -14.22046 -29.06664 1.000 57.20747 94 ALA B N 1
ATOM 2776 C CA . ALA B 1 94 ? -26.93259 -15.34232 -29.75817 1.000 61.22458 94 ALA B CA 1
ATOM 2777 C C . ALA B 1 94 ? -27.16739 -15.01065 -31.23102 1.000 67.10503 94 ALA B C 1
ATOM 2778 O O . ALA B 1 94 ? -26.98922 -15.86885 -32.10937 1.000 68.35955 94 ALA B O 1
ATOM 2780 N N . ASN B 1 95 ? -27.56476 -13.76565 -31.52308 1.000 67.62432 95 ASN B N 1
ATOM 2781 C CA . ASN B 1 95 ? -27.77574 -13.36668 -32.91488 1.000 67.49995 95 ASN B CA 1
ATOM 2782 C C . ASN B 1 95 ? -26.46934 -13.30801 -33.69700 1.000 65.87470 95 ASN B C 1
ATOM 2783 O O . ASN B 1 95 ? -26.41104 -13.75252 -34.85289 1.000 61.69230 95 ASN B O 1
ATOM 2788 N N . ARG B 1 96 ? -25.42274 -12.73260 -33.09863 1.000 62.04213 96 ARG B N 1
ATOM 2789 C CA . ARG B 1 96 ? -24.12617 -12.71602 -33.77067 1.000 61.51315 96 ARG B CA 1
ATOM 2790 C C . ARG B 1 96 ? -23.67415 -14.12751 -34.10461 1.000 66.72378 96 ARG B C 1
ATOM 2791 O O . ARG B 1 96 ? -23.08367 -14.36709 -35.16361 1.000 62.65083 96 ARG B O 1
ATOM 2799 N N . ILE B 1 97 ? -23.93344 -15.07081 -33.19106 1.000 66.71785 97 ILE B N 1
ATOM 2800 C CA . ILE B 1 97 ? -23.52930 -16.46052 -33.38319 1.000 56.84856 97 ILE B CA 1
ATOM 2801 C C . ILE B 1 97 ? -24.30606 -17.08402 -34.52633 1.000 59.97905 97 ILE B C 1
ATOM 2802 O O . ILE B 1 97 ? -23.71688 -17.72389 -35.40332 1.000 59.66661 97 ILE B O 1
ATOM 2807 N N . GLN B 1 98 ? -25.63624 -16.90721 -34.54036 1.000 61.01949 98 GLN B N 1
ATOM 2808 C CA . GLN B 1 98 ? -26.41965 -17.37301 -35.68510 1.000 58.73027 98 GLN B CA 1
ATOM 2809 C C . GLN B 1 98 ? -25.86142 -16.82304 -36.98740 1.000 66.40443 98 GLN B C 1
ATOM 2810 O O . GLN B 1 98 ? -25.73907 -17.55881 -37.97868 1.000 65.07114 98 GLN B O 1
ATOM 2816 N N . ASP B 1 99 ? -25.53456 -15.51513 -37.00387 1.000 64.49512 99 ASP B N 1
ATOM 2817 C CA . ASP B 1 99 ? -25.04677 -14.86582 -38.21923 1.000 57.88828 99 ASP B CA 1
ATOM 2818 C C . ASP B 1 99 ? -23.69596 -15.41329 -38.64302 1.000 59.62445 99 ASP B C 1
ATOM 2819 O O . ASP B 1 99 ? -23.49386 -15.74806 -39.81115 1.000 58.08494 99 ASP B O 1
ATOM 2824 N N . LEU B 1 100 ? -22.75375 -15.49697 -37.71013 1.000 58.61212 100 LEU B N 1
ATOM 2825 C CA . LEU B 1 100 ? -21.41759 -15.97340 -38.04125 1.000 57.50332 100 LEU B CA 1
ATOM 2826 C C . LEU B 1 100 ? -21.48035 -17.40700 -38.54825 1.000 56.36486 100 LEU B C 1
ATOM 2827 O O . LEU B 1 100 ? -20.81534 -17.76990 -39.53522 1.000 56.55281 100 LEU B O 1
ATOM 2832 N N . LEU B 1 101 ? -22.33368 -18.22098 -37.92266 1.000 50.99868 101 LEU B N 1
ATOM 2833 C CA . LEU B 1 101 ? -22.43512 -19.61077 -38.32309 1.000 55.04936 101 LEU B CA 1
ATOM 2834 C C . LEU B 1 101 ? -23.01118 -19.71568 -39.72148 1.000 60.79869 101 LEU B C 1
ATOM 2835 O O . LEU B 1 101 ? -22.45513 -20.41590 -40.57452 1.000 62.21861 101 LEU B O 1
ATOM 2840 N N . ALA B 1 102 ? -24.10988 -18.99791 -39.99122 1.000 65.60876 102 ALA B N 1
ATOM 2841 C CA . ALA B 1 102 ? -24.68944 -19.03168 -41.33237 1.000 60.27686 102 ALA B CA 1
ATOM 2842 C C . ALA B 1 102 ? -23.72970 -18.45174 -42.37779 1.000 61.86855 102 ALA B C 1
ATOM 2843 O O . ALA B 1 102 ? -23.54000 -19.03614 -43.45421 1.000 58.46580 102 ALA B O 1
ATOM 2845 N N . GLY B 1 103 ? -23.05953 -17.34421 -42.05445 1.000 58.47646 103 GLY B N 1
ATOM 2846 C CA . GLY B 1 103 ? -22.14796 -16.72295 -42.98798 1.000 58.89259 103 GLY B CA 1
ATOM 2847 C C . GLY B 1 103 ? -20.92432 -17.54308 -43.27506 1.000 62.05660 103 GLY B C 1
ATOM 2848 O O . GLY B 1 103 ? -20.20236 -17.25617 -44.24073 1.000 60.83125 103 GLY B O 1
ATOM 2849 N N . SER B 1 104 ? -20.69197 -18.58096 -42.48159 1.000 67.40415 104 SER B N 1
ATOM 2850 C CA . SER B 1 104 ? -19.59741 -19.48531 -42.77242 1.000 64.27797 104 SER B CA 1
ATOM 2851 C C . SER B 1 104 ? -20.09114 -20.82462 -43.30663 1.000 60.46700 104 SER B C 1
ATOM 2852 O O . SER B 1 104 ? -19.27468 -21.70103 -43.58245 1.000 69.80335 104 SER B O 1
ATOM 2855 N N . GLY B 1 105 ? -21.39749 -20.98028 -43.52832 1.000 66.12773 105 GLY B N 1
ATOM 2856 C CA . GLY B 1 105 ? -21.93364 -22.16362 -44.19118 1.000 59.87960 105 GLY B CA 1
ATOM 2857 C C . GLY B 1 105 ? -22.93230 -23.01866 -43.41570 1.000 66.05751 105 GLY B C 1
ATOM 2858 O O . GLY B 1 105 ? -23.31490 -24.08280 -43.92405 1.000 75.76239 105 GLY B O 1
ATOM 2859 N N . PHE B 1 106 ? -23.37857 -22.67841 -42.20909 1.000 63.89834 106 PHE B N 1
ATOM 2860 C CA . PHE B 1 106 ? -24.26012 -23.56700 -41.44484 1.000 67.07258 106 PHE B CA 1
ATOM 2861 C C . PHE B 1 106 ? -25.71269 -23.14385 -41.64451 1.000 73.41593 106 PHE B C 1
ATOM 2862 O O . PHE B 1 106 ? -26.20900 -22.22425 -40.98610 1.000 79.62859 106 PHE B O 1
ATOM 2870 N N . LYS B 1 107 ? -26.39754 -23.84290 -42.55237 1.000 71.04647 107 LYS B N 1
ATOM 2871 C CA . LYS B 1 107 ? -27.71839 -23.41059 -42.99546 1.000 75.33223 107 LYS B CA 1
ATOM 2872 C C . LYS B 1 107 ? -28.78278 -23.53178 -41.90036 1.000 74.74779 107 LYS B C 1
ATOM 2873 O O . LYS B 1 107 ? -29.66599 -22.66829 -41.78619 1.000 73.22847 107 LYS B O 1
ATOM 2879 N N . SER B 1 108 ? -28.74194 -24.58468 -41.10476 1.000 69.71039 108 SER B N 1
ATOM 2880 C CA . SER B 1 108 ? -29.68207 -24.75002 -40.00194 1.000 73.14553 108 SER B CA 1
ATOM 2881 C C . SER B 1 108 ? -28.93168 -24.46573 -38.70961 1.000 69.86112 108 SER B C 1
ATOM 2882 O O . SER B 1 108 ? -27.95780 -25.15062 -38.40151 1.000 74.80217 108 SER B O 1
ATOM 2885 N N . VAL B 1 109 ? -29.30320 -23.40148 -38.00774 1.000 68.98341 109 VAL B N 1
ATOM 2886 C CA . VAL B 1 109 ? -28.77115 -23.13853 -36.67225 1.000 71.21823 109 VAL B CA 1
ATOM 2887 C C . VAL B 1 109 ? -29.94843 -22.70613 -35.80386 1.000 73.87012 109 VAL B C 1
ATOM 2888 O O . VAL B 1 109 ? -30.59252 -21.68537 -36.07426 1.000 72.62274 109 VAL B O 1
ATOM 2892 N N . ASN B 1 110 ? -30.27479 -23.52582 -34.80601 1.000 75.84128 110 ASN B N 1
ATOM 2893 C CA . ASN B 1 110 ? -31.47547 -23.36232 -34.00259 1.000 70.78687 110 ASN B CA 1
ATOM 2894 C C . ASN B 1 110 ? -31.22483 -22.41298 -32.83593 1.000 68.81956 110 ASN B C 1
ATOM 2895 O O . ASN B 1 110 ? -30.10269 -21.96879 -32.57686 1.000 71.39365 110 ASN B O 1
ATOM 2900 N N . THR B 1 111 ? -32.30468 -22.12115 -32.11954 1.000 64.13750 111 THR B N 1
ATOM 2901 C CA . THR B 1 111 ? -32.31377 -21.30246 -30.91947 1.000 66.50768 111 THR B CA 1
ATOM 2902 C C . THR B 1 111 ? -33.12924 -22.04099 -29.87311 1.000 68.63574 111 THR B C 1
ATOM 2903 O O . THR B 1 111 ? -33.99556 -22.85292 -30.20972 1.000 68.23567 111 THR B O 1
ATOM 2907 N N . ASP B 1 112 ? -32.75595 -21.86699 -28.60916 1.000 67.56513 112 ASP B N 1
ATOM 2908 C CA . ASP B 1 112 ? -33.53406 -22.38303 -27.48801 1.000 72.08398 112 ASP B CA 1
ATOM 2909 C C . ASP B 1 112 ? -33.80666 -21.18354 -26.58360 1.000 75.36767 112 ASP B C 1
ATOM 2910 O O . ASP B 1 112 ? -32.86789 -20.57557 -26.05501 1.000 78.44609 112 ASP B O 1
ATOM 2915 N N . LYS B 1 113 ? -35.07601 -20.79454 -26.46767 1.000 77.98344 113 LYS B N 1
ATOM 2916 C CA . LYS B 1 113 ? -35.46774 -19.63215 -25.68827 1.000 74.64447 113 LYS B CA 1
ATOM 2917 C C . LYS B 1 113 ? -35.85196 -19.98850 -24.25923 1.000 79.54985 113 LYS B C 1
ATOM 2918 O O . LYS B 1 113 ? -36.38208 -19.13107 -23.54397 1.000 88.25653 113 LYS B O 1
ATOM 2924 N N . LYS B 1 114 ? -35.61374 -21.23453 -23.83659 1.000 76.16999 114 LYS B N 1
ATOM 2925 C CA . LYS B 1 114 ? -35.95717 -21.68397 -22.49027 1.000 84.69117 114 LYS B CA 1
ATOM 2926 C C . LYS B 1 114 ? -34.80694 -22.35072 -21.72376 1.000 86.92138 114 LYS B C 1
ATOM 2927 O O . LYS B 1 114 ? -34.88896 -22.43074 -20.49116 1.000 89.53780 114 LYS B O 1
ATOM 2933 N N . ARG B 1 115 ? -33.72977 -22.78136 -22.38728 1.000 85.65613 115 ARG B N 1
ATOM 2934 C CA . ARG B 1 115 ? -32.67705 -23.55829 -21.73683 1.000 78.36129 115 ARG B CA 1
ATOM 2935 C C . ARG B 1 115 ? -31.68609 -22.62680 -21.04378 1.000 82.55051 115 ARG B C 1
ATOM 2936 O O . ARG B 1 115 ? -31.37905 -21.54332 -21.55404 1.000 84.95367 115 ARG B O 1
ATOM 2944 N N . GLY B 1 116 ? -31.19087 -23.04318 -19.87833 1.000 74.79632 116 GLY B N 1
ATOM 2945 C CA . GLY B 1 116 ? -30.16477 -22.28218 -19.15725 1.000 68.98700 116 GLY B CA 1
ATOM 2946 C C . GLY B 1 116 ? -28.77811 -22.85161 -19.37437 1.000 69.80551 116 GLY B C 1
ATOM 2947 O O . GLY B 1 116 ? -28.45063 -23.34943 -20.45760 1.000 76.05606 116 GLY B O 1
ATOM 2948 N N . LEU B 1 117 ? -27.96186 -22.82325 -18.32420 1.000 67.75591 117 LEU B N 1
ATOM 2949 C CA . LEU B 1 117 ? -26.60692 -23.36081 -18.37523 1.000 61.79629 117 LEU B CA 1
ATOM 2950 C C . LEU B 1 117 ? -26.59160 -24.70799 -17.67336 1.000 58.25635 117 LEU B C 1
ATOM 2951 O O . LEU B 1 117 ? -27.11974 -24.83373 -16.56755 1.000 56.58534 117 LEU B O 1
ATOM 2956 N N . ASP B 1 118 ? -26.03995 -25.71875 -18.33889 1.000 57.59942 118 ASP B N 1
ATOM 2957 C CA . ASP B 1 118 ? -25.83930 -27.01858 -17.71492 1.000 58.90009 118 ASP B CA 1
ATOM 2958 C C . ASP B 1 118 ? -24.56323 -27.01757 -16.88002 1.000 58.75604 118 ASP B C 1
ATOM 2959 O O . ASP B 1 118 ? -23.73095 -26.11258 -16.98711 1.000 58.82859 118 ASP B O 1
ATOM 2964 N N . HIS B 1 119 ? -24.42973 -28.03817 -16.01586 1.000 57.52015 119 HIS B N 1
ATOM 2965 C CA . HIS B 1 119 ? -23.34006 -28.04774 -15.03955 1.000 57.87806 119 HIS B CA 1
ATOM 2966 C C . HIS B 1 119 ? -21.98292 -27.97847 -15.71473 1.000 64.52454 119 HIS B C 1
ATOM 2967 O O . HIS B 1 119 ? -21.05525 -27.35247 -15.17886 1.000 62.13907 119 HIS B O 1
ATOM 2974 N N . GLY B 1 120 ? -21.88215 -28.53824 -16.92607 1.000 64.56251 120 GLY B N 1
ATOM 2975 C CA . GLY B 1 120 ? -20.70349 -28.39877 -17.75438 1.000 55.10348 120 GLY B CA 1
ATOM 2976 C C . GLY B 1 120 ? -20.31216 -26.96120 -18.01775 1.000 57.65481 120 GLY B C 1
ATOM 2977 O O . GLY B 1 120 ? -19.15457 -26.70293 -18.34850 1.000 65.26433 120 GLY B O 1
ATOM 2978 N N . ALA B 1 121 ? -21.23645 -26.01143 -17.87390 1.000 58.75365 121 ALA B N 1
ATOM 2979 C CA . ALA B 1 121 ? -20.87943 -24.59872 -17.96818 1.000 59.97143 121 ALA B CA 1
ATOM 2980 C C . ALA B 1 121 ? -20.84892 -23.88239 -16.62609 1.000 64.17258 121 ALA B C 1
ATOM 2981 O O . ALA B 1 121 ? -19.85862 -23.20820 -16.32006 1.000 61.03598 121 ALA B O 1
ATOM 2983 N N . TRP B 1 122 ? -21.91815 -23.96963 -15.81942 1.000 63.89486 122 TRP B N 1
ATOM 2984 C CA . TRP B 1 122 ? -21.96801 -23.13026 -14.61835 1.000 62.21293 122 TRP B CA 1
ATOM 2985 C C . TRP B 1 122 ? -21.03356 -23.64300 -13.52573 1.000 64.64829 122 TRP B C 1
ATOM 2986 O O . TRP B 1 122 ? -20.56380 -22.83580 -12.71162 1.000 61.05161 122 TRP B O 1
ATOM 2997 N N . VAL B 1 123 ? -20.73282 -24.95001 -13.48600 1.000 64.17935 123 VAL B N 1
ATOM 2998 C CA . VAL B 1 123 ? -19.80858 -25.44293 -12.45936 1.000 58.49867 123 VAL B CA 1
ATOM 2999 C C . VAL B 1 123 ? -18.45548 -24.76897 -12.64626 1.000 60.95902 123 VAL B C 1
ATOM 3000 O O . VAL B 1 123 ? -17.99310 -24.08556 -11.71864 1.000 62.18250 123 VAL B O 1
ATOM 3004 N N . PRO B 1 124 ? -17.81930 -24.84580 -13.81932 1.000 55.11807 124 PRO B N 1
ATOM 3005 C CA . PRO B 1 124 ? -16.58391 -24.07486 -13.97251 1.000 51.55934 124 PRO B CA 1
ATOM 3006 C C . PRO B 1 124 ? -16.81635 -22.59314 -13.77611 1.000 57.30253 124 PRO B C 1
ATOM 3007 O O . PRO B 1 124 ? -16.10081 -21.95693 -12.99436 1.000 60.51671 124 PRO B O 1
ATOM 3011 N N . LEU B 1 125 ? -17.87757 -22.05092 -14.38220 1.000 64.27323 125 LEU B N 1
ATOM 3012 C CA . LEU B 1 125 ? -18.10431 -20.60588 -14.38476 1.000 59.92162 125 LEU B CA 1
ATOM 3013 C C . LEU B 1 125 ? -18.37468 -20.06895 -12.98907 1.000 61.24260 125 LEU B C 1
ATOM 3014 O O . LEU B 1 125 ? -18.04601 -18.91667 -12.69017 1.000 63.86679 125 LEU B O 1
ATOM 3019 N N . MET B 1 126 ? -18.95037 -20.88688 -12.11561 1.000 63.14826 126 MET B N 1
ATOM 3020 C CA . MET B 1 126 ? -19.19206 -20.42123 -10.76118 1.000 65.79713 126 MET B CA 1
ATOM 3021 C C . MET B 1 126 ? -17.88844 -20.23341 -9.99921 1.000 71.27098 126 MET B C 1
ATOM 3022 O O . MET B 1 126 ? -17.81535 -19.35901 -9.12598 1.000 73.01914 126 MET B O 1
ATOM 3027 N N . LEU B 1 127 ? -16.83844 -20.99772 -10.36304 1.000 68.62167 127 LEU B N 1
ATOM 3028 C CA . LEU B 1 127 ? -15.50022 -20.83532 -9.78960 1.000 60.90617 127 LEU B CA 1
ATOM 3029 C C . LEU B 1 127 ? -14.71904 -19.72971 -10.48970 1.000 60.87253 127 LEU B C 1
ATOM 3030 O O . LEU B 1 127 ? -13.94018 -19.01115 -9.85276 1.000 62.99444 127 LEU B O 1
ATOM 3035 N N . MET B 1 128 ? -14.87920 -19.60308 -11.80151 1.000 56.07995 128 MET B N 1
ATOM 3036 C CA . MET B 1 128 ? -14.07089 -18.64269 -12.53723 1.000 57.58351 128 MET B CA 1
ATOM 3037 C C . MET B 1 128 ? -14.60895 -17.22918 -12.39338 1.000 58.52701 128 MET B C 1
ATOM 3038 O O . MET B 1 128 ? -13.85457 -16.28196 -12.15156 1.000 65.65011 128 MET B O 1
ATOM 3043 N N . TYR B 1 129 ? -15.90496 -17.06209 -12.58702 1.000 65.72056 129 TYR B N 1
ATOM 3044 C CA . TYR B 1 129 ? -16.54732 -15.75004 -12.59979 1.000 70.13422 129 TYR B CA 1
ATOM 3045 C C . TYR B 1 129 ? -17.72417 -15.78922 -11.62862 1.000 72.39856 129 TYR B C 1
ATOM 3046 O O . TYR B 1 129 ? -18.89074 -15.88148 -12.03619 1.000 64.81117 129 TYR B O 1
ATOM 3055 N N . PRO B 1 130 ? -17.43997 -15.74322 -10.31669 1.000 75.69210 130 PRO B N 1
ATOM 3056 C CA . PRO B 1 130 ? -18.47425 -16.08096 -9.32346 1.000 80.26920 130 PRO B CA 1
ATOM 3057 C C . PRO B 1 130 ? -19.49709 -14.98377 -9.09914 1.000 79.29759 130 PRO B C 1
ATOM 3058 O O . PRO B 1 130 ? -20.58460 -15.27866 -8.58328 1.000 75.44606 130 PRO B O 1
ATOM 3062 N N . GLU B 1 131 ? -19.19483 -13.73564 -9.46565 1.000 77.68733 131 GLU B N 1
ATOM 3063 C CA . GLU B 1 131 ? -20.18786 -12.68769 -9.29131 1.000 83.65975 131 GLU B CA 1
ATOM 3064 C C . GLU B 1 131 ? -21.40914 -12.94330 -10.16666 1.000 84.69952 131 GLU B C 1
ATOM 3065 O O . GLU B 1 131 ? -22.47121 -12.35915 -9.92200 1.000 91.91803 131 GLU B O 1
ATOM 3071 N N . ALA B 1 132 ? -21.27535 -13.78839 -11.18866 1.000 77.94769 132 ALA B N 1
ATOM 3072 C CA . ALA B 1 132 ? -22.39911 -14.21532 -12.01921 1.000 79.02668 132 ALA B CA 1
ATOM 3073 C C . ALA B 1 132 ? -23.00381 -13.04103 -12.78184 1.000 82.81395 132 ALA B C 1
ATOM 3074 O O . ALA B 1 132 ? -24.20114 -13.02924 -13.08673 1.000 84.61591 132 ALA B O 1
ATOM 3076 N N . ASP B 1 133 ? -22.18115 -12.03975 -13.08878 1.000 80.65480 133 ASP B N 1
ATOM 3077 C CA . ASP B 1 133 ? -22.64164 -10.83344 -13.76230 1.000 79.59225 133 ASP B CA 1
ATOM 3078 C C . ASP B 1 133 ? -22.13092 -10.71015 -15.19004 1.000 75.61670 133 ASP B C 1
ATOM 3079 O O . ASP B 1 133 ? -22.35229 -9.67740 -15.82786 1.000 76.14378 133 ASP B O 1
ATOM 3084 N N . ILE B 1 134 ? -21.47850 -11.72982 -15.72065 1.000 78.74879 134 ILE B N 1
ATOM 3085 C CA . ILE B 1 134 ? -20.98717 -11.70684 -17.09172 1.000 74.90353 134 ILE B CA 1
ATOM 3086 C C . ILE B 1 134 ? -21.98117 -12.50237 -17.92562 1.000 70.38219 134 ILE B C 1
ATOM 3087 O O . ILE B 1 134 ? -22.32145 -13.63121 -17.54294 1.000 60.68101 134 ILE B O 1
ATOM 3092 N N . PRO B 1 135 ? -22.49077 -11.95109 -19.02649 1.000 76.33459 135 PRO B N 1
ATOM 3093 C CA . PRO B 1 135 ? -23.44545 -12.70225 -19.85450 1.000 74.46996 135 PRO B CA 1
ATOM 3094 C C . PRO B 1 135 ? -22.81188 -13.98670 -20.36343 1.000 68.12656 135 PRO B C 1
ATOM 3095 O O . PRO B 1 135 ? -21.68855 -13.98330 -20.86632 1.000 70.09217 135 PRO B O 1
ATOM 3099 N N . VAL B 1 136 ? -23.53724 -15.08768 -20.22248 1.000 62.89812 136 VAL B N 1
ATOM 3100 C CA . VAL B 1 136 ? -23.06554 -16.39634 -20.64699 1.000 64.56332 136 VAL B CA 1
ATOM 3101 C C . VAL B 1 136 ? -24.02910 -16.95075 -21.66576 1.000 63.58099 136 VAL B C 1
ATOM 3102 O O . VAL B 1 136 ? -25.22585 -17.08547 -21.39535 1.000 71.48739 136 VAL B O 1
ATOM 3106 N N . CYS B 1 137 ? -23.49707 -17.33036 -22.79849 1.000 60.98297 137 CYS B N 1
ATOM 3107 C CA . CYS B 1 137 ? -24.27691 -17.90078 -23.86871 1.000 65.92690 137 CYS B CA 1
ATOM 3108 C C . CYS B 1 137 ? -23.69900 -19.27397 -24.18787 1.000 63.20872 137 CYS B C 1
ATOM 3109 O O . CYS B 1 137 ? -22.49738 -19.50500 -24.02273 1.000 62.02935 137 CYS B O 1
ATOM 3112 N N . GLN B 1 138 ? -24.54654 -20.21935 -24.56421 1.000 59.88306 138 GLN B N 1
ATOM 3113 C CA . GLN B 1 138 ? -24.05258 -21.57327 -24.76460 1.000 58.88398 138 GLN B CA 1
ATOM 3114 C C . GLN B 1 138 ? -24.24582 -21.99930 -26.21472 1.000 60.13137 138 GLN B C 1
ATOM 3115 O O . GLN B 1 138 ? -25.24353 -21.64749 -26.85051 1.000 65.83676 138 GLN B O 1
ATOM 3121 N N . LEU B 1 139 ? -23.26736 -22.71804 -26.75083 1.000 53.78602 139 LEU B N 1
ATOM 3122 C CA . LEU B 1 139 ? -23.37052 -23.30017 -28.07875 1.000 49.46271 139 LEU B CA 1
ATOM 3123 C C . LEU B 1 139 ? -23.33632 -24.80918 -27.93429 1.000 48.70054 139 LEU B C 1
ATOM 3124 O O . LEU B 1 139 ? -22.61162 -25.35363 -27.09481 1.000 56.11066 139 LEU B O 1
ATOM 3129 N N . SER B 1 140 ? -24.13683 -25.48266 -28.72289 1.000 44.67220 140 SER B N 1
ATOM 3130 C CA . SER B 1 140 ? -24.23621 -26.91147 -28.53635 1.000 48.91423 140 SER B CA 1
ATOM 3131 C C . SER B 1 140 ? -23.24941 -27.61135 -29.45331 1.000 50.75862 140 SER B C 1
ATOM 3132 O O . SER B 1 140 ? -22.72065 -27.03981 -30.40845 1.000 52.27787 140 SER B O 1
ATOM 3135 N N . VAL B 1 141 ? -22.99483 -28.86075 -29.14075 1.000 50.13173 141 VAL B N 1
ATOM 3136 C CA . VAL B 1 141 ? -22.00643 -29.66214 -29.83449 1.000 50.61405 141 VAL B CA 1
ATOM 3137 C C . VAL B 1 141 ? -22.75530 -30.78565 -30.54867 1.000 54.77636 141 VAL B C 1
ATOM 3138 O O . VAL B 1 141 ? -23.81286 -31.20754 -30.08173 1.000 58.92843 141 VAL B O 1
ATOM 3142 N N . GLN B 1 142 ? -22.29943 -31.16844 -31.74294 1.000 52.98906 142 GLN B N 1
ATOM 3143 C CA . GLN B 1 142 ? -22.99746 -32.15429 -32.58659 1.000 53.88500 142 GLN B CA 1
ATOM 3144 C C . GLN B 1 142 ? -22.24810 -33.47906 -32.64380 1.000 56.86057 142 GLN B C 1
ATOM 3145 O O . GLN B 1 142 ? -21.50016 -33.75697 -33.58744 1.000 48.64377 142 GLN B O 1
ATOM 3151 N N . SER B 1 143 ? -22.55739 -34.34546 -31.68103 1.000 63.24288 143 SER B N 1
ATOM 3152 C CA . SER B 1 143 ? -21.74719 -35.53208 -31.45376 1.000 61.93470 143 SER B CA 1
ATOM 3153 C C . SER B 1 143 ? -21.78740 -36.48399 -32.63210 1.000 59.05347 143 SER B C 1
ATOM 3154 O O . SER B 1 143 ? -20.85705 -37.27216 -32.81997 1.000 63.58298 143 SER B O 1
ATOM 3157 N N . HIS B 1 144 ? -22.80680 -36.40522 -33.45841 1.000 59.13349 144 HIS B N 1
ATOM 3158 C CA . HIS B 1 144 ? -22.90603 -37.36886 -34.53543 1.000 65.95865 144 HIS B CA 1
ATOM 3159 C C . HIS B 1 144 ? -22.17545 -36.89309 -35.77031 1.000 62.74502 144 HIS B C 1
ATOM 3160 O O . HIS B 1 144 ? -22.10643 -37.63056 -36.76319 1.000 59.86361 144 HIS B O 1
ATOM 3167 N N . LEU B 1 145 ? -21.56277 -35.71548 -35.69586 1.000 58.94362 145 LEU B N 1
ATOM 3168 C CA . LEU B 1 145 ? -20.67655 -35.26758 -36.74908 1.000 58.78460 145 LEU B CA 1
ATOM 3169 C C . LEU B 1 145 ? -19.23867 -35.55764 -36.31919 1.000 56.12918 145 LEU B C 1
ATOM 3170 O O . LEU B 1 145 ? -18.99655 -36.43199 -35.46999 1.000 58.94834 145 LEU B O 1
ATOM 3175 N N . ASP B 1 146 ? -18.27986 -34.82736 -36.88048 1.000 44.35234 146 ASP B N 1
ATOM 3176 C CA . ASP B 1 146 ? -16.88736 -35.17693 -36.68033 1.000 46.61298 146 ASP B CA 1
ATOM 3177 C C . ASP B 1 146 ? -16.09548 -33.98688 -36.13942 1.000 50.78727 146 ASP B C 1
ATOM 3178 O O . ASP B 1 146 ? -16.62438 -32.88757 -35.91515 1.000 48.32709 146 ASP B O 1
ATOM 3183 N N . GLY B 1 147 ? -14.80159 -34.23022 -35.92114 1.000 52.14604 147 GLY B N 1
ATOM 3184 C CA . GLY B 1 147 ? -13.94153 -33.19138 -35.38140 1.000 50.67497 147 GLY B CA 1
ATOM 3185 C C . GLY B 1 147 ? -13.77720 -32.01959 -36.32594 1.000 49.78517 147 GLY B C 1
ATOM 3186 O O . GLY B 1 147 ? -13.69151 -30.86858 -35.88994 1.000 47.82264 147 GLY B O 1
ATOM 3187 N N . THR B 1 148 ? -13.71167 -32.29436 -37.63358 1.000 51.65323 148 THR B N 1
ATOM 3188 C CA . THR B 1 148 ? -13.53881 -31.20276 -38.58582 1.000 48.32867 148 THR B CA 1
ATOM 3189 C C . THR B 1 148 ? -14.73822 -30.26918 -38.58095 1.000 49.91895 148 THR B C 1
ATOM 3190 O O . THR B 1 148 ? -14.57418 -29.04785 -38.65513 1.000 46.67222 148 THR B O 1
ATOM 3194 N N . HIS B 1 149 ? -15.95059 -30.81173 -38.45348 1.000 49.34859 149 HIS B N 1
ATOM 3195 C CA . HIS B 1 149 ? -17.10032 -29.92374 -38.36196 1.000 46.65442 149 HIS B CA 1
ATOM 3196 C C . HIS B 1 149 ? -16.95673 -28.95357 -37.19585 1.000 45.66356 149 HIS B C 1
ATOM 3197 O O . HIS B 1 149 ? -17.22537 -27.75960 -37.33823 1.000 46.97344 149 HIS B O 1
ATOM 3204 N N . HIS B 1 150 ? -16.52667 -29.43794 -36.03727 1.000 47.76879 150 HIS B N 1
ATOM 3205 C CA . HIS B 1 150 ? -16.45170 -28.55290 -34.89190 1.000 40.28338 150 HIS B CA 1
ATOM 3206 C C . HIS B 1 150 ? -15.26916 -27.60615 -35.00665 1.000 44.70882 150 HIS B C 1
ATOM 3207 O O . HIS B 1 150 ? -15.33768 -26.46037 -34.53926 1.000 42.98877 150 HIS B O 1
ATOM 3214 N N . TYR B 1 151 ? -14.18587 -28.04919 -35.64169 1.000 41.85105 151 TYR B N 1
ATOM 3215 C CA . TYR B 1 151 ? -13.12647 -27.11213 -35.97415 1.000 42.37319 151 TYR B CA 1
ATOM 3216 C C . TYR B 1 151 ? -13.68016 -25.96859 -36.82243 1.000 46.79394 151 TYR B C 1
ATOM 3217 O O . TYR B 1 151 ? -13.43905 -24.79108 -36.52821 1.000 49.60877 151 TYR B O 1
ATOM 3226 N N . LYS B 1 152 ? -14.49423 -26.29825 -37.82793 1.000 44.49719 152 LYS B N 1
ATOM 3227 C CA . LYS B 1 152 ? -15.09227 -25.27804 -38.68289 1.000 42.82029 152 LYS B CA 1
ATOM 3228 C C . LYS B 1 152 ? -16.01668 -24.35976 -37.89689 1.000 48.22633 152 LYS B C 1
ATOM 3229 O O . LYS B 1 152 ? -16.05719 -23.14845 -38.15126 1.000 53.49248 152 LYS B O 1
ATOM 3235 N N . LEU B 1 153 ? -16.79612 -24.92461 -36.96577 1.000 44.15568 153 LEU B N 1
ATOM 3236 C CA . LEU B 1 153 ? -17.63772 -24.10757 -36.09263 1.000 41.61416 153 LEU B CA 1
ATOM 3237 C C . LEU B 1 153 ? -16.78990 -23.10081 -35.33985 1.000 45.79098 153 LEU B C 1
ATOM 3238 O O . LEU B 1 153 ? -17.18316 -21.94436 -35.14867 1.000 44.62998 153 LEU B O 1
ATOM 3243 N N . GLY B 1 154 ? -15.60435 -23.53164 -34.91173 1.000 45.40067 154 GLY B N 1
ATOM 3244 C CA . GLY B 1 154 ? -14.71584 -22.61896 -34.22385 1.000 43.34550 154 GLY B CA 1
ATOM 3245 C C . GLY B 1 154 ? -14.22501 -21.51607 -35.13467 1.000 46.60243 154 GLY B C 1
ATOM 3246 O O . GLY B 1 154 ? -14.23897 -20.33497 -34.77160 1.000 48.76035 154 GLY B O 1
ATOM 3247 N N . GLN B 1 155 ? -13.77701 -21.88840 -36.33039 1.000 48.59452 155 GLN B N 1
ATOM 3248 C CA . GLN B 1 155 ? -13.31417 -20.87580 -37.27252 1.000 47.53838 155 GLN B CA 1
ATOM 3249 C C . GLN B 1 155 ? -14.40176 -19.84372 -37.49656 1.000 49.85589 155 GLN B C 1
ATOM 3250 O O . GLN B 1 155 ? -14.13898 -18.63610 -37.49512 1.000 49.11647 155 GLN B O 1
ATOM 3256 N N . ALA B 1 156 ? -15.64191 -20.31212 -37.65633 1.000 51.43562 156 ALA B N 1
ATOM 3257 C CA . ALA B 1 156 ? -16.76333 -19.40295 -37.83191 1.000 49.88312 156 ALA B CA 1
ATOM 3258 C C . ALA B 1 156 ? -16.87671 -18.45435 -36.65368 1.000 48.08787 156 ALA B C 1
ATOM 3259 O O . ALA B 1 156 ? -17.01582 -17.24390 -36.83072 1.000 51.20288 156 ALA B O 1
ATOM 3261 N N . LEU B 1 157 ? -16.75503 -18.97774 -35.44208 1.000 50.52835 157 LEU B N 1
ATOM 3262 C CA . LEU B 1 157 ? -16.93150 -18.11100 -34.28996 1.000 50.06037 157 LEU B CA 1
ATOM 3263 C C . LEU B 1 157 ? -15.76981 -17.16930 -34.09188 1.000 51.99726 157 LEU B C 1
ATOM 3264 O O . LEU B 1 157 ? -15.90736 -16.20978 -33.32527 1.000 52.09022 157 LEU B O 1
ATOM 3269 N N . ALA B 1 158 ? -14.65662 -17.40671 -34.78430 1.000 54.23125 158 ALA B N 1
ATOM 3270 C CA . ALA B 1 158 ? -13.42838 -16.67040 -34.49029 1.000 51.67695 158 ALA B CA 1
ATOM 3271 C C . ALA B 1 158 ? -13.62173 -15.16949 -34.36126 1.000 56.22365 158 ALA B C 1
ATOM 3272 O O . ALA B 1 158 ? -13.06778 -14.59590 -33.40837 1.000 64.79470 158 ALA B O 1
ATOM 3274 N N . PRO B 1 159 ? -14.39546 -14.48029 -35.21189 1.000 57.51633 159 PRO B N 1
ATOM 3275 C CA . PRO B 1 159 ? -14.53069 -13.02386 -35.02658 1.000 55.46305 159 PRO B CA 1
ATOM 3276 C C . PRO B 1 159 ? -15.11620 -12.62135 -33.68077 1.000 60.34470 159 PRO B C 1
ATOM 3277 O O . PRO B 1 159 ? -14.91010 -11.47944 -33.25416 1.000 62.53640 159 PRO B O 1
ATOM 3281 N N . LEU B 1 160 ? -15.77653 -13.53527 -32.96502 1.000 57.12345 160 LEU B N 1
ATOM 3282 C CA . LEU B 1 160 ? -16.37631 -13.17856 -31.68756 1.000 57.61754 160 LEU B CA 1
ATOM 3283 C C . LEU B 1 160 ? -15.34629 -12.67728 -30.69570 1.000 63.01706 160 LEU B C 1
ATOM 3284 O O . LEU B 1 160 ? -15.70817 -11.99524 -29.72982 1.000 63.35983 160 LEU B O 1
ATOM 3289 N N . LYS B 1 161 ? -14.07334 -13.02386 -30.90494 1.000 65.44542 161 LYS B N 1
ATOM 3290 C CA . LYS B 1 161 ? -13.02172 -12.62123 -29.97873 1.000 64.22052 161 LYS B CA 1
ATOM 3291 C C . LYS B 1 161 ? -12.84875 -11.11146 -29.96325 1.000 67.33711 161 LYS B C 1
ATOM 3292 O O . LYS B 1 161 ? -12.67060 -10.50520 -28.89834 1.000 67.72105 161 LYS B O 1
ATOM 3298 N N . ASP B 1 162 ? -12.92041 -10.48591 -31.13801 1.000 65.67219 162 ASP B N 1
ATOM 3299 C CA . ASP B 1 162 ? -12.70917 -9.05335 -31.25655 1.000 67.53382 162 ASP B CA 1
ATOM 3300 C C . ASP B 1 162 ? -13.81002 -8.24229 -30.59576 1.000 67.65783 162 ASP B C 1
ATOM 3301 O O . ASP B 1 162 ? -13.63666 -7.03997 -30.38282 1.000 75.51210 162 ASP B O 1
ATOM 3306 N N . GLU B 1 163 ? -14.91148 -8.87667 -30.22208 1.000 69.27558 163 GLU B N 1
ATOM 3307 C CA . GLU B 1 163 ? -16.00788 -8.20270 -29.55585 1.000 65.15397 163 GLU B CA 1
ATOM 3308 C C . GLU B 1 163 ? -15.96187 -8.39283 -28.04263 1.000 70.09223 163 GLU B C 1
ATOM 3309 O O . GLU B 1 163 ? -16.96891 -8.15758 -27.36779 1.000 77.99914 163 GLU B O 1
ATOM 3315 N N . GLY B 1 164 ? -14.81792 -8.80250 -27.49107 1.000 69.16584 164 GLY B N 1
ATOM 3316 C CA . GLY B 1 164 ? -14.73982 -9.04030 -26.06074 1.000 67.50485 164 GLY B CA 1
ATOM 3317 C C . GLY B 1 164 ? -15.38745 -10.33182 -25.60145 1.000 68.70635 164 GLY B C 1
ATOM 3318 O O . GLY B 1 164 ? -15.76872 -10.43667 -24.42819 1.000 63.00246 164 GLY B O 1
ATOM 3319 N N . VAL B 1 165 ? -15.53543 -11.31822 -26.49313 1.000 65.54322 165 VAL B N 1
ATOM 3320 C CA . VAL B 1 165 ? -16.15690 -12.59590 -26.16286 1.000 62.78935 165 VAL B CA 1
ATOM 3321 C C . VAL B 1 165 ? -15.06828 -13.60445 -25.81600 1.000 62.02722 165 VAL B C 1
ATOM 3322 O O . VAL B 1 165 ? -14.15332 -13.84885 -26.61333 1.000 61.72917 165 VAL B O 1
ATOM 3326 N N . LEU B 1 166 ? -15.18799 -14.20758 -24.63122 1.000 61.78628 166 LEU B N 1
ATOM 3327 C CA . LEU B 1 166 ? -14.27037 -15.24365 -24.16433 1.000 58.47819 166 LEU B CA 1
ATOM 3328 C C . LEU B 1 166 ? -14.88119 -16.59080 -24.52511 1.000 57.33922 166 LEU B C 1
ATOM 3329 O O . LEU B 1 166 ? -15.90467 -16.99390 -23.95370 1.000 56.94028 166 LEU B O 1
ATOM 3334 N N . ILE B 1 167 ? -14.26781 -17.27799 -25.47813 1.000 48.30878 167 ILE B N 1
ATOM 3335 C CA . ILE B 1 167 ? -14.80659 -18.53208 -25.97663 1.000 46.28014 167 ILE B CA 1
ATOM 3336 C C . ILE B 1 167 ? -14.14283 -19.65687 -25.20432 1.000 50.91587 167 ILE B C 1
ATOM 3337 O O . ILE B 1 167 ? -12.91519 -19.80904 -25.25145 1.000 51.06662 167 ILE B O 1
ATOM 3342 N N . ILE B 1 168 ? -14.94132 -20.48638 -24.54519 1.000 45.88214 168 ILE B N 1
ATOM 3343 C CA . ILE B 1 168 ? -14.41018 -21.54998 -23.71098 1.000 41.58644 168 ILE B CA 1
ATOM 3344 C C . ILE B 1 168 ? -15.10703 -22.84203 -24.08865 1.000 41.84920 168 ILE B C 1
ATOM 3345 O O . ILE B 1 168 ? -16.33865 -22.92017 -24.11366 1.000 50.38864 168 ILE B O 1
ATOM 3350 N N . GLY B 1 169 ? -14.31504 -23.87124 -24.36850 1.000 41.98202 169 GLY B N 1
ATOM 3351 C CA . GLY B 1 169 ? -14.84714 -25.18317 -24.61462 1.000 46.25556 169 GLY B CA 1
ATOM 3352 C C . GLY B 1 169 ? -14.70738 -25.95175 -23.31950 1.000 44.93467 169 GLY B C 1
ATOM 3353 O O . GLY B 1 169 ? -13.63370 -25.97617 -22.71505 1.000 48.59733 169 GLY B O 1
ATOM 3354 N N . SER B 1 170 ? -15.80744 -26.53970 -22.88104 1.000 42.06071 170 SER B N 1
ATOM 3355 C CA . SER B 1 170 ? -15.83473 -27.28111 -21.63655 1.000 44.33604 170 SER B CA 1
ATOM 3356 C C . SER B 1 170 ? -16.04062 -28.74812 -21.97386 1.000 44.95514 170 SER B C 1
ATOM 3357 O O . SER B 1 170 ? -17.08098 -29.11067 -22.52366 1.000 44.98057 170 SER B O 1
ATOM 3360 N N . GLY B 1 171 ? -15.06552 -29.58905 -21.63759 1.000 41.91669 171 GLY B N 1
ATOM 3361 C CA . GLY B 1 171 ? -15.13465 -31.01310 -21.94737 1.000 44.15314 171 GLY B CA 1
ATOM 3362 C C . GLY B 1 171 ? -14.34280 -31.81493 -20.95282 1.000 43.27014 171 GLY B C 1
ATOM 3363 O O . GLY B 1 171 ? -14.33400 -31.49523 -19.75700 1.000 42.47848 171 GLY B O 1
ATOM 3364 N N . SER B 1 172 ? -13.71429 -32.88609 -21.41611 1.000 39.23909 172 SER B N 1
ATOM 3365 C CA . SER B 1 172 ? -12.74062 -33.58608 -20.59209 1.000 43.83682 172 SER B CA 1
ATOM 3366 C C . SER B 1 172 ? -11.62177 -34.06421 -21.49312 1.000 45.16379 172 SER B C 1
ATOM 3367 O O . SER B 1 172 ? -11.87829 -34.75223 -22.48642 1.000 43.58653 172 SER B O 1
ATOM 3370 N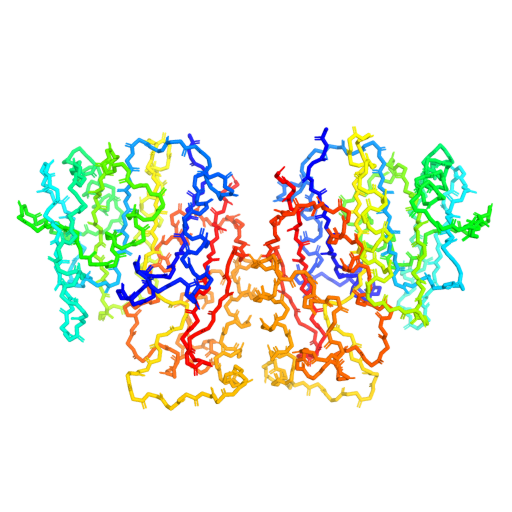 N . ALA B 1 173 ? -10.38447 -33.72475 -21.12375 1.000 41.69185 173 ALA B N 1
ATOM 3371 C CA . ALA B 1 173 ? -9.24373 -34.14382 -21.92178 1.000 38.13521 173 ALA B CA 1
ATOM 3372 C C . ALA B 1 173 ? -9.29506 -35.63812 -22.17520 1.000 39.62168 173 ALA B C 1
ATOM 3373 O O . ALA B 1 173 ? -8.97214 -36.11088 -23.26955 1.000 39.41026 173 ALA B O 1
ATOM 3375 N N . THR B 1 174 ? -9.70182 -36.39519 -21.17155 1.000 43.03684 174 THR B N 1
ATOM 3376 C CA . THR B 1 174 ? -10.01962 -37.80122 -21.32016 1.000 43.19638 174 THR B CA 1
ATOM 3377 C C . THR B 1 174 ? -11.34876 -38.01483 -20.62032 1.000 48.33580 174 THR B C 1
ATOM 3378 O O . THR B 1 174 ? -11.61754 -37.38239 -19.58808 1.000 46.31348 174 THR B O 1
ATOM 3382 N N . HIS B 1 175 ? -12.22890 -38.81925 -21.21902 1.000 47.98164 175 HIS B N 1
ATOM 3383 C CA . HIS B 1 175 ? -13.55619 -39.04018 -20.64568 1.000 50.46622 175 HIS B CA 1
ATOM 3384 C C . HIS B 1 175 ? -13.96889 -40.48335 -20.82918 1.000 54.21164 175 HIS B C 1
ATOM 3385 O O . HIS B 1 175 ? -14.88257 -40.79079 -21.60405 1.000 57.99128 175 HIS B O 1
ATOM 3392 N N . PRO B 1 176 ? -13.34618 -41.39655 -20.09772 1.000 56.69107 176 PRO B N 1
ATOM 3393 C CA . PRO B 1 176 ? -13.54050 -42.81659 -20.36733 1.000 57.76685 176 PRO B CA 1
ATOM 3394 C C . PRO B 1 176 ? -14.86649 -43.30098 -19.79658 1.000 65.61242 176 PRO B C 1
ATOM 3395 O O . PRO B 1 176 ? -15.49052 -42.65778 -18.93900 1.000 57.68918 176 PRO B O 1
ATOM 3399 N N . SER B 1 177 ? -15.25769 -44.48847 -20.26873 1.000 70.71789 177 SER B N 1
ATOM 3400 C CA . SER B 1 177 ? -16.54301 -45.08651 -19.93243 1.000 68.60262 177 SER B CA 1
ATOM 3401 C C . SER B 1 177 ? -16.65440 -45.32616 -18.43295 1.000 67.90942 177 SER B C 1
ATOM 3402 O O . SER B 1 177 ? -15.66711 -45.29565 -17.69381 1.000 72.74951 177 SER B O 1
ATOM 3405 N N . ASN B 1 178 ? -17.88745 -45.53157 -17.97200 1.000 67.48760 178 ASN B N 1
ATOM 3406 C CA . ASN B 1 178 ? -18.05787 -45.85171 -16.55960 1.000 71.10371 178 ASN B CA 1
ATOM 3407 C C . ASN B 1 178 ? -17.47970 -47.21492 -16.19959 1.000 67.24071 178 ASN B C 1
ATOM 3408 O O . ASN B 1 178 ? -17.14760 -47.43765 -15.03011 1.000 66.11317 178 ASN B O 1
ATOM 3413 N N . GLY B 1 179 ? -17.29115 -48.09458 -17.18303 1.000 63.59852 179 GLY B N 1
ATOM 3414 C CA . GLY B 1 179 ? -16.73964 -49.42278 -16.99894 1.000 62.04896 179 GLY B CA 1
ATOM 3415 C C . GLY B 1 179 ? -15.25065 -49.55594 -17.23764 1.000 69.62334 179 GLY B C 1
ATOM 3416 O O . GLY B 1 179 ? -14.76431 -50.67525 -17.44441 1.000 69.45321 179 GLY B O 1
ATOM 3417 N N . THR B 1 180 ? -14.52667 -48.45233 -17.32324 1.000 75.40162 180 THR B N 1
ATOM 3418 C CA . THR B 1 180 ? -13.08641 -48.60231 -17.47577 1.000 69.22290 180 THR B CA 1
ATOM 3419 C C . THR B 1 180 ? -12.40416 -48.56297 -16.10849 1.000 68.00551 180 THR B C 1
ATOM 3420 O O . THR B 1 180 ? -12.73679 -47.71486 -15.27012 1.000 62.23789 180 THR B O 1
ATOM 3424 N N . PRO B 1 181 ? -11.46122 -49.48680 -15.91073 1.000 70.64839 181 PRO B N 1
ATOM 3425 C CA . PRO B 1 181 ? -10.82686 -49.66974 -14.58682 1.000 63.15246 181 PRO B CA 1
ATOM 3426 C C . PRO B 1 181 ? -9.91203 -48.51701 -14.22376 1.000 63.31177 181 PRO B C 1
ATOM 3427 O O . PRO B 1 181 ? -9.16736 -48.01832 -15.08129 1.000 68.08160 181 PRO B O 1
ATOM 3431 N N . PRO B 1 182 ? -9.91436 -48.07198 -12.95459 1.000 62.90450 182 PRO B N 1
ATOM 3432 C CA . PRO B 1 182 ? -8.93383 -47.05303 -12.55139 1.000 67.61709 182 PRO B CA 1
ATOM 3433 C C . PRO B 1 182 ? -7.51637 -47.60434 -12.53369 1.000 70.06091 182 PRO B C 1
ATOM 3434 O O . PRO B 1 182 ? -7.26845 -48.77763 -12.84809 1.000 67.28204 182 PRO B O 1
ATOM 3438 N N . CYS B 1 183 ? -6.56838 -46.74441 -12.18451 1.000 72.91908 183 CYS B N 1
ATOM 3439 C CA . CYS B 1 183 ? -5.21969 -47.17235 -11.85761 1.000 79.72312 183 CYS B CA 1
ATOM 3440 C C . CYS B 1 183 ? -4.98163 -46.73632 -10.42055 1.000 86.28918 183 CYS B C 1
ATOM 3441 O O . CYS B 1 183 ? -5.11417 -45.54701 -10.10481 1.000 84.45380 183 CYS B O 1
ATOM 3444 N N . SER B 1 184 ? -4.63654 -47.69693 -9.55255 1.000 92.34708 184 SER B N 1
ATOM 3445 C CA . SER B 1 184 ? -4.54429 -47.40283 -8.12154 1.000 97.11028 184 SER B CA 1
ATOM 3446 C C . SER B 1 184 ? -3.43515 -46.39591 -7.86604 1.000 97.31607 184 SER B C 1
ATOM 3447 O O . SER B 1 184 ? -3.60384 -45.43555 -7.10165 1.000 90.17112 184 SER B O 1
ATOM 3450 N N . ASP B 1 185 ? -2.29925 -46.60101 -8.52126 1.000 94.30330 185 ASP B N 1
ATOM 3451 C CA . ASP B 1 185 ? -1.15387 -45.71371 -8.45574 1.000 97.30930 185 ASP B CA 1
ATOM 3452 C C . ASP B 1 185 ? -0.71686 -45.51006 -9.89801 1.000 96.11207 185 ASP B C 1
ATOM 3453 O O . ASP B 1 185 ? -0.46354 -46.48313 -10.61902 1.000 90.94132 185 ASP B O 1
ATOM 3458 N N . GLY B 1 186 ? -0.70726 -44.25527 -10.33606 1.000 86.91558 186 GLY B N 1
ATOM 3459 C CA . GLY B 1 186 ? -0.17005 -43.91333 -11.63306 1.000 67.27547 186 GLY B CA 1
ATOM 3460 C C . GLY B 1 186 ? -1.18209 -43.28131 -12.56276 1.000 59.55933 186 GLY B C 1
ATOM 3461 O O . GLY B 1 186 ? -2.23031 -42.79762 -12.13692 1.000 57.67613 186 GLY B O 1
ATOM 3462 N N . VAL B 1 187 ? -0.83481 -43.24309 -13.84146 1.000 59.45322 187 VAL B N 1
ATOM 3463 C CA . VAL B 1 187 ? -1.73973 -42.90845 -14.92754 1.000 51.77156 187 VAL B CA 1
ATOM 3464 C C . VAL B 1 187 ? -1.83622 -44.12586 -15.82415 1.000 53.28729 187 VAL B C 1
ATOM 3465 O O . VAL B 1 187 ? -0.80825 -44.70479 -16.20442 1.000 55.27895 187 VAL B O 1
ATOM 3469 N N . ALA B 1 188 ? -3.05566 -44.53224 -16.13109 1.000 52.53375 188 ALA B N 1
ATOM 3470 C CA . ALA B 1 188 ? -3.22631 -45.67877 -17.00303 1.000 54.65712 188 ALA B CA 1
ATOM 3471 C C . ALA B 1 188 ? -2.36955 -45.48148 -18.25292 1.000 55.48967 188 ALA B C 1
ATOM 3472 O O . ALA B 1 188 ? -2.27290 -44.35819 -18.77171 1.000 52.12405 188 ALA B O 1
ATOM 3474 N N . PRO B 1 189 ? -1.68325 -46.51139 -18.72623 1.000 57.92122 189 PRO B N 1
ATOM 3475 C CA . PRO B 1 189 ? -0.81620 -46.29968 -19.89634 1.000 60.28920 189 PRO B CA 1
ATOM 3476 C C . PRO B 1 189 ? -1.55103 -45.66405 -21.05734 1.000 53.08442 189 PRO B C 1
ATOM 3477 O O . PRO B 1 189 ? -1.10497 -44.62617 -21.55167 1.000 52.74939 189 PRO B O 1
ATOM 3481 N N . TRP B 1 190 ? -2.71687 -46.19538 -21.42995 1.000 51.91689 190 TRP B N 1
ATOM 3482 C CA . TRP B 1 190 ? -3.43979 -45.65792 -22.57532 1.000 49.54092 190 TRP B CA 1
ATOM 3483 C C . TRP B 1 190 ? -3.72770 -44.18482 -22.39811 1.000 52.90093 190 TRP B C 1
ATOM 3484 O O . TRP B 1 190 ? -3.63006 -43.41543 -23.36445 1.000 57.56135 190 TRP B O 1
ATOM 3495 N N . ALA B 1 191 ? -4.07800 -43.76584 -21.17262 1.000 45.96131 191 ALA B N 1
ATOM 3496 C CA . ALA B 1 191 ? -4.35327 -42.35097 -20.94943 1.000 41.99825 191 ALA B CA 1
ATOM 3497 C C . ALA B 1 191 ? -3.10031 -41.51805 -21.14540 1.000 46.25530 191 ALA B C 1
ATOM 3498 O O . ALA B 1 191 ? -3.15859 -40.43424 -21.73072 1.000 45.13191 191 ALA B O 1
ATOM 3500 N N . ALA B 1 192 ? -1.94858 -42.01840 -20.69432 1.000 51.29594 192 ALA B N 1
ATOM 3501 C CA . ALA B 1 192 ? -0.71695 -41.27132 -20.90586 1.000 45.85180 192 ALA B CA 1
ATOM 3502 C C . ALA B 1 192 ? -0.38894 -41.18311 -22.37956 1.000 44.10282 192 ALA B C 1
ATOM 3503 O O . ALA B 1 192 ? 0.02131 -40.12638 -22.86626 1.000 50.55360 192 ALA B O 1
ATOM 3505 N N . ALA B 1 193 ? -0.61404 -42.26268 -23.11831 1.000 42.26622 193 ALA B N 1
ATOM 3506 C CA . ALA B 1 193 ? -0.36869 -42.22054 -24.55434 1.000 48.44013 193 ALA B CA 1
ATOM 3507 C C . ALA B 1 193 ? -1.21721 -41.14311 -25.22406 1.000 47.58728 193 ALA B C 1
ATOM 3508 O O . ALA B 1 193 ? -0.70249 -40.30293 -25.97227 1.000 48.16459 193 ALA B O 1
ATOM 3510 N N . PHE B 1 194 ? -2.51592 -41.12872 -24.92401 1.000 46.32037 194 PHE B N 1
ATOM 3511 C CA . PHE B 1 194 ? -3.42500 -40.18649 -25.56738 1.000 43.68385 194 PHE B CA 1
ATOM 3512 C C . PHE B 1 194 ? -3.12955 -38.74641 -25.15307 1.000 43.19180 194 PHE B C 1
ATOM 3513 O O . PHE B 1 194 ? -3.11725 -37.83793 -25.99522 1.000 40.88651 194 PHE B O 1
ATOM 3521 N N . ASP B 1 195 ? -2.91045 -38.51479 -23.85748 1.000 43.21318 195 ASP B N 1
ATOM 3522 C CA . ASP B 1 195 ? -2.61455 -37.16968 -23.38534 1.000 42.77533 195 ASP B CA 1
ATOM 3523 C C . ASP B 1 195 ? -1.31557 -36.66014 -23.99881 1.000 43.01527 195 ASP B C 1
ATOM 3524 O O . ASP B 1 195 ? -1.23271 -35.50601 -24.43916 1.000 40.49535 195 ASP B O 1
ATOM 3529 N N . SER B 1 196 ? -0.30643 -37.52905 -24.07792 1.000 41.85675 196 SER B N 1
ATOM 3530 C CA . SER B 1 196 ? 0.96035 -37.16156 -24.68149 1.000 44.11547 196 SER B CA 1
ATOM 3531 C C . SER B 1 196 ? 0.77708 -36.80433 -26.14457 1.000 44.30307 196 SER B C 1
ATOM 3532 O O . SER B 1 196 ? 1.34348 -35.81098 -26.63285 1.000 42.84539 196 SER B O 1
ATOM 3535 N N . TRP B 1 197 ? -0.03221 -37.60338 -26.85026 1.000 43.55910 197 TRP B N 1
ATOM 3536 C CA . TRP B 1 197 ? -0.34386 -37.33272 -28.24607 1.000 39.30104 197 TRP B CA 1
ATOM 3537 C C . TRP B 1 197 ? -1.00417 -35.98482 -28.39509 1.000 39.84903 197 TRP B C 1
ATOM 3538 O O . TRP B 1 197 ? -0.61175 -35.17684 -29.24200 1.000 41.13640 197 TRP B O 1
ATOM 3549 N N . LEU B 1 198 ? -2.03587 -35.74350 -27.59906 1.000 33.54196 198 LEU B N 1
ATOM 3550 C CA . LEU B 1 198 ? -2.76484 -34.49349 -27.70717 1.000 34.91188 198 LEU B CA 1
ATOM 3551 C C . LEU B 1 198 ? -1.86086 -33.28957 -27.46017 1.000 39.90173 198 LEU B C 1
ATOM 3552 O O . LEU B 1 198 ? -1.98447 -32.26887 -28.14289 1.000 40.24173 198 LEU B O 1
ATOM 3557 N N . GLU B 1 199 ? -0.96090 -33.37101 -26.47781 1.000 42.43357 199 GLU B N 1
ATOM 3558 C CA . GLU B 1 199 ? -0.05949 -32.24595 -26.22715 1.000 41.43165 199 GLU B CA 1
ATOM 3559 C C . GLU B 1 199 ? 0.85382 -31.99558 -27.40245 1.000 43.33706 199 GLU B C 1
ATOM 3560 O O . GLU B 1 199 ? 1.09221 -30.84294 -27.78184 1.000 41.01550 199 GLU B O 1
ATOM 3566 N N . THR B 1 200 ? 1.47969 -33.06018 -27.90831 1.000 40.82323 200 THR B N 1
ATOM 3567 C CA . THR B 1 200 ? 2.38527 -32.88367 -29.03563 1.000 41.17579 200 THR B CA 1
ATOM 3568 C C . THR B 1 200 ? 1.64831 -32.33840 -30.25494 1.000 42.49036 200 THR B C 1
ATOM 3569 O O . THR B 1 200 ? 2.17364 -31.48019 -30.97553 1.000 38.42575 200 THR B O 1
ATOM 3573 N N . ALA B 1 201 ? 0.40988 -32.78644 -30.47110 1.000 39.72069 201 ALA B N 1
ATOM 3574 C CA . ALA B 1 201 ? -0.38422 -32.25679 -31.56797 1.000 35.41933 201 ALA B CA 1
ATOM 3575 C C . ALA B 1 201 ? -0.66731 -30.77678 -31.36513 1.000 40.65349 201 ALA B C 1
ATOM 3576 O O . ALA B 1 201 ? -0.41061 -29.95731 -32.25073 1.000 43.90629 201 ALA B O 1
ATOM 3578 N N . LEU B 1 202 ? -1.19266 -30.41259 -30.19851 1.000 37.85948 202 LEU B N 1
ATOM 3579 C CA . LEU B 1 202 ? -1.65136 -29.04521 -29.98458 1.000 37.87092 202 LEU B CA 1
ATOM 3580 C C . LEU B 1 202 ? -0.49386 -28.04797 -29.89394 1.000 38.73095 202 LEU B C 1
ATOM 3581 O O . LEU B 1 202 ? -0.53076 -27.00189 -30.53430 1.000 44.69325 202 LEU B O 1
ATOM 3586 N N . THR B 1 203 ? 0.53771 -28.32907 -29.10052 1.000 39.15232 203 THR B N 1
ATOM 3587 C CA . THR B 1 203 ? 1.55320 -27.29678 -28.91790 1.000 40.07920 203 THR B CA 1
ATOM 3588 C C . THR B 1 203 ? 2.31592 -27.03776 -30.19810 1.000 41.16570 203 THR B C 1
ATOM 3589 O O . THR B 1 203 ? 3.06279 -26.04969 -30.27981 1.000 46.41267 203 THR B O 1
ATOM 3593 N N . ASN B 1 204 ? 2.15109 -27.91545 -31.17853 1.000 39.02998 204 ASN B N 1
ATOM 3594 C CA . ASN B 1 204 ? 2.81456 -27.82772 -32.47168 1.000 44.70017 204 ASN B CA 1
ATOM 3595 C C . ASN B 1 204 ? 1.91348 -27.33656 -33.59617 1.000 42.23774 204 ASN B C 1
ATOM 3596 O O . ASN B 1 204 ? 2.32294 -27.38357 -34.75440 1.000 47.10291 204 ASN B O 1
ATOM 3601 N N . GLY B 1 205 ? 0.68171 -26.94580 -33.30409 1.000 39.00623 205 GLY B N 1
ATOM 3602 C CA . GLY B 1 205 ? -0.16726 -26.44813 -34.35025 1.000 37.55970 205 GLY B CA 1
ATOM 3603 C C . GLY B 1 205 ? -0.59851 -27.51057 -35.32925 1.000 46.45244 205 GLY B C 1
ATOM 3604 O O . GLY B 1 205 ? -1.06360 -27.16994 -36.42495 1.000 51.97824 205 GLY B O 1
ATOM 3605 N N . SER B 1 206 ? -0.47671 -28.79421 -34.96291 1.000 41.25904 206 SER B N 1
ATOM 3606 C CA . SER B 1 206 ? -0.95742 -29.89884 -35.79823 1.000 44.11710 206 SER B CA 1
ATOM 3607 C C . SER B 1 206 ? -2.46732 -30.08160 -35.63610 1.000 44.87873 206 SER B C 1
ATOM 3608 O O . SER B 1 206 ? -2.97413 -31.13414 -35.24823 1.000 46.90861 206 SER B O 1
ATOM 3611 N N . TYR B 1 207 ? -3.19340 -29.01756 -35.95923 1.000 39.83784 207 TYR B N 1
ATOM 3612 C CA . TYR B 1 207 ? -4.61869 -29.03550 -35.71167 1.000 40.99499 207 TYR B CA 1
ATOM 3613 C C . TYR B 1 207 ? -5.34076 -30.02213 -36.63103 1.000 47.01740 207 TYR B C 1
ATOM 3614 O O . TYR B 1 207 ? -6.27852 -30.70366 -36.19753 1.000 44.95830 207 TYR B O 1
ATOM 3623 N N . GLU B 1 208 ? -4.90991 -30.14182 -37.89142 1.000 46.73348 208 GLU B N 1
ATOM 3624 C CA . GLU B 1 208 ? -5.53317 -31.13324 -38.76223 1.000 47.63837 208 GLU B CA 1
ATOM 3625 C C . GLU B 1 208 ? -5.44337 -32.52437 -38.14780 1.000 49.64407 208 GLU B C 1
ATOM 3626 O O . GLU B 1 208 ? -6.36979 -33.33118 -38.26802 1.000 54.40254 208 GLU B O 1
ATOM 3632 N N . GLU B 1 209 ? -4.33240 -32.82872 -37.48930 1.000 46.34651 209 GLU B N 1
ATOM 3633 C CA . GLU B 1 209 ? -4.20633 -34.12164 -36.83494 1.000 45.69824 209 GLU B CA 1
ATOM 3634 C C . GLU B 1 209 ? -5.27140 -34.30435 -35.76460 1.000 48.78044 209 GLU B C 1
ATOM 3635 O O . GLU B 1 209 ? -5.92216 -35.35153 -35.68920 1.000 46.88055 209 GLU B O 1
ATOM 3641 N N . VAL B 1 210 ? -5.45185 -33.29614 -34.91182 1.000 44.88907 210 VAL B N 1
ATOM 3642 C CA . VAL B 1 210 ? -6.43015 -33.42245 -33.84456 1.000 42.81287 210 VAL B CA 1
ATOM 3643 C C . VAL B 1 210 ? -7.81491 -33.55615 -34.43154 1.000 45.86290 210 VAL B C 1
ATOM 3644 O O . VAL B 1 210 ? -8.67079 -34.25106 -33.87760 1.000 43.39660 210 VAL B O 1
ATOM 3648 N N . ASN B 1 211 ? -8.05129 -32.90774 -35.57613 1.000 50.68800 211 ASN B N 1
ATOM 3649 C CA . ASN B 1 211 ? -9.31617 -33.07421 -36.28034 1.000 49.32010 211 ASN B CA 1
ATOM 3650 C C . ASN B 1 211 ? -9.53900 -34.52239 -36.66170 1.000 48.15145 211 ASN B C 1
ATOM 3651 O O . ASN B 1 211 ? -10.65343 -35.03554 -36.54305 1.000 47.73842 211 ASN B O 1
ATOM 3656 N N . LYS B 1 212 ? -8.49195 -35.19134 -37.12186 1.000 49.12062 212 LYS B N 1
ATOM 3657 C CA . LYS B 1 212 ? -8.55945 -36.58667 -37.54475 1.000 50.73264 212 LYS B CA 1
ATOM 3658 C C . LYS B 1 212 ? -8.03740 -37.50500 -36.44899 1.000 54.88814 212 LYS B C 1
ATOM 3659 O O . LYS B 1 212 ? -7.24863 -38.42795 -36.70180 1.000 54.48049 212 LYS B O 1
ATOM 3665 N N . TYR B 1 213 ? -8.47706 -37.25045 -35.20888 1.000 51.87643 213 TYR B N 1
ATOM 3666 C CA . TYR B 1 213 ? -7.99628 -38.04365 -34.08103 1.000 49.41183 213 TYR B CA 1
ATOM 3667 C C . TYR B 1 213 ? -8.32572 -39.51342 -34.26614 1.000 52.46268 213 TYR B C 1
ATOM 3668 O O . TYR B 1 213 ? -7.50175 -40.38003 -33.95860 1.000 52.38205 213 TYR B O 1
ATOM 3677 N N . GLU B 1 214 ? -9.49237 -39.80812 -34.84410 1.000 55.57914 214 GLU B N 1
ATOM 3678 C CA . GLU B 1 214 ? -9.93328 -41.18581 -34.99641 1.000 52.29968 214 GLU B CA 1
ATOM 3679 C C . GLU B 1 214 ? -8.95754 -42.02715 -35.80456 1.000 56.73923 214 GLU B C 1
ATOM 3680 O O . GLU B 1 214 ? -9.02684 -43.25882 -35.73700 1.000 61.81710 214 GLU B O 1
ATOM 3686 N N . THR B 1 215 ? -8.05462 -41.40742 -36.56734 1.000 55.61700 215 THR B N 1
ATOM 3687 C CA . THR B 1 215 ? -7.13102 -42.15640 -37.41121 1.000 55.70625 215 THR B CA 1
ATOM 3688 C C . THR B 1 215 ? -5.67241 -41.89033 -37.06994 1.000 63.44494 215 THR B C 1
ATOM 3689 O O . THR B 1 215 ? -4.78477 -42.42088 -37.75506 1.000 62.17535 215 THR B O 1
ATOM 3693 N N . LYS B 1 216 ? -5.39646 -41.03732 -36.07528 1.000 62.07658 216 LYS B N 1
ATOM 3694 C CA . LYS B 1 216 ? -4.02928 -40.71951 -35.66448 1.000 60.12050 216 LYS B CA 1
ATOM 3695 C C . LYS B 1 216 ? -3.79585 -40.79044 -34.15746 1.000 54.79660 216 LYS B C 1
ATOM 3696 O O . LYS B 1 216 ? -2.64450 -40.94111 -33.73037 1.000 50.65336 216 LYS B O 1
ATOM 3702 N N . ALA B 1 217 ? -4.81355 -40.65493 -33.35635 1.000 51.80145 217 ALA B N 1
ATOM 3703 C CA . ALA B 1 217 ? -4.61145 -40.63756 -31.92678 1.000 48.75426 217 ALA B CA 1
ATOM 3704 C C . ALA B 1 217 ? -4.48338 -42.05537 -31.38945 1.000 48.83649 217 ALA B C 1
ATOM 3705 O O . ALA B 1 217 ? -5.11554 -42.97460 -31.90384 1.000 53.65016 217 ALA B O 1
ATOM 3707 N N . PRO B 1 218 ? -3.66542 -42.25591 -30.36705 1.000 44.52129 218 PRO B N 1
ATOM 3708 C CA . PRO B 1 218 ? -3.64274 -43.54780 -29.67935 1.000 46.92564 218 PRO B CA 1
ATOM 3709 C C . PRO B 1 218 ? -4.70228 -43.71281 -28.59642 1.000 51.32746 218 PRO B C 1
ATOM 3710 O O . PRO B 1 218 ? -4.83984 -42.87068 -27.70055 1.000 52.07109 218 PRO B O 1
ATOM 3714 N N . ASN B 1 219 ? -5.43287 -44.82712 -28.65441 1.000 52.23734 219 ASN B N 1
ATOM 3715 C CA . ASN B 1 219 ? -6.31388 -45.24745 -27.57170 1.000 51.81485 219 ASN B CA 1
ATOM 3716 C C . ASN B 1 219 ? -7.48389 -44.31140 -27.42084 1.000 56.66591 219 ASN B C 1
ATOM 3717 O O . ASN B 1 219 ? -8.03825 -44.17739 -26.32582 1.000 57.36680 219 ASN B O 1
ATOM 3722 N N . TRP B 1 220 ? -7.84099 -43.63302 -28.51316 1.000 60.83146 220 TRP B N 1
ATOM 3723 C CA . TRP B 1 220 ? -8.91086 -42.64593 -28.42634 1.000 58.23191 220 TRP B CA 1
ATOM 3724 C C . TRP B 1 220 ? -10.22829 -43.29321 -28.04307 1.000 55.75842 220 TRP B C 1
ATOM 3725 O O . TRP B 1 220 ? -11.04698 -42.66384 -27.36188 1.000 50.64513 220 TRP B O 1
ATOM 3736 N N . LYS B 1 221 ? -10.42561 -44.55841 -28.45010 1.000 58.90874 221 LYS B N 1
ATOM 3737 C CA . LYS B 1 221 ? -11.63167 -45.30650 -28.09955 1.000 61.36373 221 LYS B CA 1
ATOM 3738 C C . LYS B 1 221 ? -11.75399 -45.48584 -26.59064 1.000 59.43994 221 LYS B C 1
ATOM 3739 O O . LYS B 1 221 ? -12.87041 -45.53904 -26.05372 1.000 55.44346 221 LYS B O 1
ATOM 3745 N N . LEU B 1 222 ? -10.61614 -45.64038 -25.90855 1.000 52.82508 222 LEU B N 1
ATOM 3746 C CA . LEU B 1 222 ? -10.59728 -45.68654 -24.45384 1.000 50.07827 222 LEU B CA 1
ATOM 3747 C C . LEU B 1 222 ? -10.83469 -44.30287 -23.87199 1.000 51.69923 222 LEU B C 1
ATOM 3748 O O . LEU B 1 222 ? -11.53740 -44.14151 -22.86421 1.000 51.08883 222 LEU B O 1
ATOM 3753 N N . ALA B 1 223 ? -10.23573 -43.29469 -24.49291 1.000 51.42634 223 ALA B N 1
ATOM 3754 C CA . ALA B 1 223 ? -10.29464 -41.94528 -23.95918 1.000 53.02351 223 ALA B CA 1
ATOM 3755 C C . ALA B 1 223 ? -11.64362 -41.29881 -24.23080 1.000 56.11449 223 ALA B C 1
ATOM 3756 O O . ALA B 1 223 ? -12.27632 -40.73868 -23.32678 1.000 51.94730 223 ALA B O 1
ATOM 3758 N N . HIS B 1 224 ? -12.06928 -41.33069 -25.48463 1.000 57.85284 224 HIS B N 1
ATOM 3759 C CA . HIS B 1 224 ? -13.32767 -40.74134 -25.91502 1.000 53.22460 224 HIS B CA 1
ATOM 3760 C C . HIS B 1 224 ? -14.06679 -41.79701 -26.70855 1.000 63.51352 224 HIS B C 1
ATOM 3761 O O . HIS B 1 224 ? -14.08154 -41.77970 -27.95251 1.000 60.39308 224 HIS B O 1
ATOM 3768 N N . PRO B 1 225 ? -14.68395 -42.75123 -26.01109 1.000 64.39339 225 PRO B N 1
ATOM 3769 C CA . PRO B 1 225 ? -15.57951 -43.66984 -26.71092 1.000 60.55052 225 PRO B CA 1
ATOM 3770 C C . PRO B 1 225 ? -16.62586 -42.89717 -27.47940 1.000 61.66829 225 PRO B C 1
ATOM 3771 O O . PRO B 1 225 ? -16.92648 -43.20196 -28.63985 1.000 64.65080 225 PRO B O 1
ATOM 3775 N N . TRP B 1 226 ? -17.14329 -41.84932 -26.85798 1.000 60.08929 226 TRP B N 1
ATOM 3776 C CA . TRP B 1 226 ? -18.10493 -40.96654 -27.45198 1.000 63.79567 226 TRP B CA 1
ATOM 3777 C C . TRP B 1 226 ? -17.53307 -39.55886 -27.50062 1.000 68.01094 226 TRP B C 1
ATOM 3778 O O . TRP B 1 226 ? -16.94905 -39.08518 -26.50822 1.000 68.90126 226 TRP B O 1
ATOM 3789 N N . PRO B 1 227 ? -17.62468 -38.88835 -28.65083 1.000 61.37636 227 PRO B N 1
ATOM 3790 C CA . PRO B 1 227 ? -16.80008 -37.69992 -28.87700 1.000 50.68519 227 PRO B CA 1
ATOM 3791 C C . PRO B 1 227 ? -17.24976 -36.44721 -28.14725 1.000 50.52737 227 PRO B C 1
ATOM 3792 O O . PRO B 1 227 ? -16.44158 -35.52149 -28.01123 1.000 51.84537 227 PRO B O 1
ATOM 3796 N N . GLU B 1 228 ? -18.48493 -36.38368 -27.65360 1.000 51.20575 228 GLU B N 1
ATOM 3797 C CA . GLU B 1 228 ? -19.05339 -35.09817 -27.25372 1.000 50.48813 228 GLU B CA 1
ATOM 3798 C C . GLU B 1 228 ? -18.18237 -34.34703 -26.24038 1.000 47.80065 228 GLU B C 1
ATOM 3799 O O . GLU B 1 228 ? -18.23901 -33.11611 -26.17358 1.000 43.61149 228 GLU B O 1
ATOM 3805 N N . HIS B 1 229 ? -17.38607 -35.05677 -25.43226 1.000 52.81661 229 HIS B N 1
ATOM 3806 C CA . HIS B 1 229 ? -16.54276 -34.38832 -24.44172 1.000 49.19138 229 HIS B CA 1
ATOM 3807 C C . HIS B 1 229 ? -15.19998 -33.93122 -25.01326 1.000 47.97637 229 HIS B C 1
ATOM 3808 O O . HIS B 1 229 ? -14.44571 -33.22157 -24.33005 1.000 41.99402 229 HIS B O 1
ATOM 3815 N N . PHE B 1 230 ? -14.91430 -34.27703 -26.26584 1.000 44.76979 230 PHE B N 1
ATOM 3816 C CA . PHE B 1 230 ? -13.68646 -33.89637 -26.92926 1.000 37.94748 230 PHE B CA 1
ATOM 3817 C C . PHE B 1 230 ? -13.89949 -32.78433 -27.93959 1.000 46.23728 230 PHE B C 1
ATOM 3818 O O . PHE B 1 230 ? -12.96905 -32.01176 -28.19182 1.000 49.05061 230 PHE B O 1
ATOM 3826 N N . TYR B 1 231 ? -15.10946 -32.64856 -28.47942 1.000 44.44736 231 TYR B N 1
ATOM 3827 C CA . TYR B 1 231 ? -15.38778 -31.72350 -29.56860 1.000 39.45862 231 TYR B CA 1
ATOM 3828 C C . TYR B 1 231 ? -15.32395 -30.24811 -29.15846 1.000 40.98260 231 TYR B C 1
ATOM 3829 O O . TYR B 1 231 ? -15.00582 -29.38074 -30.00216 1.000 41.23104 231 TYR B O 1
ATOM 3838 N N . PRO B 1 232 ? -15.59758 -29.89971 -27.89351 1.000 39.77097 232 PRO B N 1
ATOM 3839 C CA . PRO B 1 232 ? -15.40302 -28.49535 -27.50770 1.000 39.30848 232 PRO B CA 1
ATOM 3840 C C . PRO B 1 232 ? -13.98576 -28.05779 -27.71837 1.000 43.16522 232 PRO B C 1
ATOM 3841 O O . PRO B 1 232 ? -13.74379 -26.86875 -27.98252 1.000 42.36763 232 PRO B O 1
ATOM 3845 N N . LEU B 1 233 ? -13.03928 -29.00733 -27.65297 1.000 41.88945 233 LEU B N 1
ATOM 3846 C CA . LEU B 1 233 ? -11.65661 -28.67540 -27.94209 1.000 37.79765 233 LEU B CA 1
ATOM 3847 C C . LEU B 1 233 ? -11.51969 -28.19425 -29.37228 1.000 43.39522 233 LEU B C 1
ATOM 3848 O O . LEU B 1 233 ? -10.98361 -27.10690 -29.60600 1.000 42.56891 233 LEU B O 1
ATOM 3853 N N . HIS B 1 234 ? -12.05580 -28.96608 -30.33623 1.000 43.64311 234 HIS B N 1
ATOM 3854 C CA . HIS B 1 234 ? -11.98133 -28.57690 -31.74596 1.000 41.89253 234 HIS B CA 1
ATOM 3855 C C . HIS B 1 234 ? -12.57161 -27.19939 -31.97676 1.000 42.79700 234 HIS B C 1
ATOM 3856 O O . HIS B 1 234 ? -12.01421 -26.39713 -32.73999 1.000 43.59862 234 HIS B O 1
ATOM 3863 N N . VAL B 1 235 ? -13.70491 -26.90705 -31.33689 1.000 40.01242 235 VAL B N 1
ATOM 3864 C CA . VAL B 1 235 ? -14.28066 -25.57485 -31.49979 1.000 39.50931 235 VAL B CA 1
ATOM 3865 C C . VAL B 1 235 ? -13.32818 -24.50213 -30.96618 1.000 41.83051 235 VAL B C 1
ATOM 3866 O O . VAL B 1 235 ? -13.10470 -23.48196 -31.62237 1.000 41.10526 235 VAL B O 1
ATOM 3870 N N . ALA B 1 236 ? -12.75716 -24.70201 -29.76520 1.000 43.78669 236 ALA B N 1
ATOM 3871 C CA . ALA B 1 236 ? -11.85132 -23.67767 -29.22196 1.000 41.99423 236 ALA B CA 1
ATOM 3872 C C . ALA B 1 236 ? -10.58103 -23.53104 -30.06392 1.000 44.59465 236 ALA B C 1
ATOM 3873 O O . ALA B 1 236 ? -10.06262 -22.42367 -30.20372 1.000 44.20048 236 ALA B O 1
ATOM 3875 N N . MET B 1 237 ? -10.06345 -24.63061 -30.62244 1.000 43.34487 237 MET B N 1
ATOM 3876 C CA . MET B 1 237 ? -8.96186 -24.55665 -31.57944 1.000 38.93894 237 MET B CA 1
ATOM 3877 C C . MET B 1 237 ? -9.32422 -23.67096 -32.75757 1.000 45.19064 237 MET B C 1
ATOM 3878 O O . MET B 1 237 ? -8.63447 -22.69049 -33.06148 1.000 46.14983 237 MET B O 1
ATOM 3883 N N . GLY B 1 238 ? -10.41377 -24.02298 -33.44647 1.000 44.03270 238 GLY B N 1
ATOM 3884 C CA . GLY B 1 238 ? -10.79572 -23.27313 -34.62338 1.000 44.15914 238 GLY B CA 1
ATOM 3885 C C . GLY B 1 238 ? -11.04239 -21.81488 -34.29984 1.000 47.97840 238 GLY B C 1
ATOM 3886 O O . GLY B 1 238 ? -10.64891 -20.92252 -35.05475 1.000 50.59341 238 GLY B O 1
ATOM 3887 N N . ALA B 1 239 ? -11.70214 -21.55391 -33.17361 1.000 46.15691 239 ALA B N 1
ATOM 3888 C CA . ALA B 1 239 ? -12.00639 -20.18624 -32.79817 1.000 44.66090 239 ALA B CA 1
ATOM 3889 C C . ALA B 1 239 ? -10.75023 -19.42031 -32.43187 1.000 50.58584 239 ALA B C 1
ATOM 3890 O O . ALA B 1 239 ? -10.70364 -18.20798 -32.62319 1.000 52.61322 239 ALA B O 1
ATOM 3892 N N . ALA B 1 240 ? -9.71817 -20.09743 -31.92672 1.000 52.20095 240 ALA B N 1
ATOM 3893 C CA . ALA B 1 240 ? -8.48145 -19.38713 -31.61812 1.000 53.11877 240 ALA B CA 1
ATOM 3894 C C . ALA B 1 240 ? -7.86864 -18.82940 -32.87584 1.000 56.00092 240 ALA B C 1
ATOM 3895 O O . ALA B 1 240 ? -7.23001 -17.77044 -32.85431 1.000 62.14112 240 ALA B O 1
ATOM 3897 N N . GLY B 1 241 ? -7.97621 -19.55294 -33.95784 1.000 53.26103 241 GLY B N 1
ATOM 3898 C CA . GLY B 1 241 ? -7.65775 -18.90925 -35.19369 1.000 62.83192 241 GLY B CA 1
ATOM 3899 C C . GLY B 1 241 ? -6.53386 -19.57886 -35.93022 1.000 72.86113 241 GLY B C 1
ATOM 3900 O O . GLY B 1 241 ? -6.06311 -20.67638 -35.59206 1.000 62.32442 241 GLY B O 1
ATOM 3901 N N . GLU B 1 242 ? -6.13325 -18.88501 -36.98427 1.000 85.75936 242 GLU B N 1
ATOM 3902 C CA . GLU B 1 242 ? -5.09832 -19.32127 -37.89633 1.000 93.81324 242 GLU B CA 1
ATOM 3903 C C . GLU B 1 242 ? -3.73883 -19.26972 -37.20836 1.000 89.56614 242 GLU B C 1
ATOM 3904 O O . GLU B 1 242 ? -3.36049 -18.23629 -36.63918 1.000 86.62142 242 GLU B O 1
ATOM 3910 N N . ASN B 1 243 ? -3.04461 -20.41332 -37.19550 1.000 85.43656 243 ASN B N 1
ATOM 3911 C CA . ASN B 1 243 ? -1.69201 -20.50413 -36.65207 1.000 82.41573 243 ASN B CA 1
ATOM 3912 C C . ASN B 1 243 ? -1.62232 -20.04663 -35.19618 1.000 72.28131 243 ASN B C 1
ATOM 3913 O O . ASN B 1 243 ? -0.57625 -19.60674 -34.70834 1.000 65.56388 243 ASN B O 1
ATOM 3918 N N . SER B 1 244 ? -2.73660 -20.18175 -34.48772 1.000 67.37394 244 SER B N 1
ATOM 3919 C CA . SER B 1 244 ? -2.74231 -19.89324 -33.06955 1.000 61.98861 244 SER B CA 1
ATOM 3920 C C . SER B 1 244 ? -1.73654 -20.79366 -32.36098 1.000 59.36916 244 SER B C 1
ATOM 3921 O O . SER B 1 244 ? -1.20642 -21.75799 -32.92754 1.000 54.71943 244 SER B O 1
ATOM 3924 N N . LYS B 1 245 ? -1.42077 -20.42970 -31.12747 1.000 58.33830 245 LYS B N 1
ATOM 3925 C CA . LYS B 1 245 ? -0.41225 -21.13719 -30.35981 1.000 56.12363 245 LYS B CA 1
ATOM 3926 C C . LYS B 1 245 ? -1.06165 -21.70734 -29.09570 1.000 54.34584 245 LYS B C 1
ATOM 3927 O O . LYS B 1 245 ? -1.48419 -20.94642 -28.21188 1.000 55.28295 245 LYS B O 1
ATOM 3933 N N . ALA B 1 246 ? -1.06030 -23.04152 -28.97419 1.000 46.09259 246 ALA B N 1
ATOM 3934 C CA . ALA B 1 246 ? -1.68083 -23.74766 -27.85733 1.000 39.49694 246 ALA B CA 1
ATOM 3935 C C . ALA B 1 246 ? -0.65467 -24.09058 -26.78817 1.000 41.92028 246 ALA B C 1
ATOM 3936 O O . ALA B 1 246 ? 0.46104 -24.51130 -27.09775 1.000 42.97164 246 ALA B O 1
ATOM 3938 N N . GLU B 1 247 ? -1.04530 -23.92115 -25.52593 1.000 42.58896 247 GLU B N 1
ATOM 3939 C CA . GLU B 1 247 ? -0.20382 -24.22772 -24.37738 1.000 39.09208 247 GLU B CA 1
ATOM 3940 C C . GLU B 1 247 ? -1.03725 -25.04449 -23.40432 1.000 40.78094 247 GLU B C 1
ATOM 3941 O O . GLU B 1 247 ? -2.21449 -24.74547 -23.19399 1.000 42.35978 247 GLU B O 1
ATOM 3947 N N . LEU B 1 248 ? -0.43570 -26.06365 -22.79928 1.000 40.76360 248 LEU B N 1
ATOM 3948 C CA . LEU B 1 248 ? -1.12104 -26.85256 -21.77763 1.000 40.50192 248 LEU B CA 1
ATOM 3949 C C . LEU B 1 248 ? -0.98879 -26.12442 -20.45311 1.000 41.82491 248 LEU B C 1
ATOM 3950 O O . LEU B 1 248 ? 0.11787 -25.96355 -19.93226 1.000 47.42228 248 LEU B O 1
ATOM 3955 N N . ILE B 1 249 ? -2.10877 -25.67262 -19.90977 1.000 40.99556 249 ILE B N 1
ATOM 3956 C CA . ILE B 1 249 ? -2.10024 -24.86929 -18.69406 1.000 40.63571 249 ILE B CA 1
ATOM 3957 C C . ILE B 1 249 ? -2.54918 -25.64439 -17.48456 1.000 42.74078 249 ILE B C 1
ATOM 3958 O O . ILE B 1 249 ? -2.43057 -25.12247 -16.36488 1.000 41.10629 249 ILE B O 1
ATOM 3963 N N . HIS B 1 250 ? -3.05921 -26.86347 -17.65907 1.000 43.21271 250 HIS B N 1
ATOM 3964 C CA . HIS B 1 250 ? -3.44769 -27.64305 -16.49418 1.000 39.19627 250 HIS B CA 1
ATOM 3965 C C . HIS B 1 250 ? -3.50928 -29.12492 -16.81639 1.000 42.23924 250 HIS B C 1
ATOM 3966 O O . HIS B 1 250 ? -3.88230 -29.52157 -17.91852 1.000 46.26402 250 HIS B O 1
ATOM 3973 N N . ASN B 1 251 ? -3.16240 -29.94599 -15.83624 1.000 41.84040 251 ASN B N 1
ATOM 3974 C CA . ASN B 1 251 ? -3.43603 -31.36484 -15.96879 1.000 42.98312 251 ASN B CA 1
ATOM 3975 C C . ASN B 1 251 ? -3.61174 -31.93408 -14.57040 1.000 49.94830 251 ASN B C 1
ATOM 3976 O O . ASN B 1 251 ? -2.85524 -31.58546 -13.65277 1.000 46.76275 251 ASN B O 1
ATOM 3981 N N . SER B 1 252 ? -4.63124 -32.78881 -14.42662 1.000 47.88546 252 SER B N 1
ATOM 3982 C CA . SER B 1 252 ? -4.97790 -33.49682 -13.20378 1.000 38.65554 252 SER B CA 1
ATOM 3983 C C . SER B 1 252 ? -5.65132 -34.77758 -13.61090 1.000 45.55469 252 SER B C 1
ATOM 3984 O O . SER B 1 252 ? -6.12215 -34.91642 -14.73902 1.000 51.59141 252 SER B O 1
ATOM 3987 N N . TRP B 1 253 ? -5.70308 -35.71143 -12.68224 1.000 49.44933 253 TRP B N 1
ATOM 3988 C CA . TRP B 1 253 ? -6.28631 -37.01141 -12.94857 1.000 50.44135 253 TRP B CA 1
ATOM 3989 C C . TRP B 1 253 ? -7.20675 -37.39306 -11.81216 1.000 52.73948 253 TRP B C 1
ATOM 3990 O O . TRP B 1 253 ? -6.94393 -37.06804 -10.65293 1.000 60.32201 253 TRP B O 1
ATOM 4001 N N . ASP B 1 254 ? -8.28680 -38.09306 -12.14058 1.000 63.14145 254 ASP B N 1
ATOM 4002 C CA . ASP B 1 254 ? -9.11277 -38.58640 -11.05167 1.000 65.40522 254 ASP B CA 1
ATOM 4003 C C . ASP B 1 254 ? -8.84853 -40.07158 -10.84670 1.000 68.95822 254 ASP B C 1
ATOM 4004 O O . ASP B 1 254 ? -8.29828 -40.47825 -9.81375 1.000 73.55350 254 ASP B O 1
ATOM 4009 N N . GLY B 1 255 ? -9.24114 -40.89921 -11.79989 1.000 58.38028 255 GLY B N 1
ATOM 4010 C CA . GLY B 1 255 ? -9.08669 -42.30722 -11.52157 1.000 58.53824 255 GLY B CA 1
ATOM 4011 C C . GLY B 1 255 ? -7.79546 -42.83369 -12.07351 1.000 56.83391 255 GLY B C 1
ATOM 4012 O O . GLY B 1 255 ? -7.64959 -44.03878 -12.28353 1.000 61.87762 255 GLY B O 1
ATOM 4013 N N . GLY B 1 256 ? -6.85392 -41.93879 -12.33331 1.000 53.91553 256 GLY B N 1
ATOM 4014 C CA . GLY B 1 256 ? -5.77316 -42.33163 -13.20769 1.000 54.51169 256 GLY B CA 1
ATOM 4015 C C . GLY B 1 256 ? -6.17711 -42.45466 -14.65932 1.000 55.80873 256 GLY B C 1
ATOM 4016 O O . GLY B 1 256 ? -5.37682 -42.90269 -15.49059 1.000 54.37329 256 GLY B O 1
ATOM 4017 N N . ILE B 1 257 ? -7.40633 -42.07661 -14.99520 1.000 58.52729 257 ILE B N 1
ATOM 4018 C CA . ILE B 1 257 ? -7.92434 -42.33215 -16.32782 1.000 55.63011 257 ILE B CA 1
ATOM 4019 C C . ILE B 1 257 ? -8.73544 -41.14083 -16.82243 1.000 56.14299 257 ILE B C 1
ATOM 4020 O O . ILE B 1 257 ? -8.96016 -41.00156 -18.02620 1.000 49.33303 257 ILE B O 1
ATOM 4025 N N . MET B 1 258 ? -9.16798 -40.25941 -15.92468 1.000 56.80945 258 MET B N 1
ATOM 4026 C CA . MET B 1 258 ? -9.96010 -39.10060 -16.33857 1.000 54.93411 258 MET B CA 1
ATOM 4027 C C . MET B 1 258 ? -9.10101 -37.84373 -16.25629 1.000 51.37780 258 MET B C 1
ATOM 4028 O O . MET B 1 258 ? -9.03211 -37.20740 -15.20251 1.000 48.93753 258 MET B O 1
ATOM 4033 N N . SER B 1 259 ? -8.49819 -37.44756 -17.37755 1.000 50.76142 259 SER B N 1
ATOM 4034 C CA . SER B 1 259 ? -7.63239 -36.27464 -17.35426 1.000 49.12143 259 SER B CA 1
ATOM 4035 C C . SER B 1 259 ? -8.44460 -34.99297 -17.22960 1.000 46.66241 259 SER B C 1
ATOM 4036 O O . SER B 1 259 ? -9.52994 -34.85683 -17.78710 1.000 54.30457 259 SER B O 1
ATOM 4039 N N . TYR B 1 260 ? -7.89224 -34.02515 -16.51745 1.000 46.30019 260 TYR B N 1
ATOM 4040 C CA . TYR B 1 260 ? -8.50386 -32.70796 -16.42094 1.000 46.19478 260 TYR B CA 1
ATOM 4041 C C . TYR B 1 260 ? -7.74921 -31.71031 -17.27943 1.000 45.32030 260 TYR B C 1
ATOM 4042 O O . TYR B 1 260 ? -7.88956 -30.49627 -17.09052 1.000 41.93163 260 TYR B O 1
ATOM 4051 N N . GLY B 1 261 ? -6.93728 -32.21204 -18.21045 1.000 42.80091 261 GLY B N 1
ATOM 4052 C CA . GLY B 1 261 ? -6.03288 -31.37228 -18.95756 1.000 43.27249 261 GLY B CA 1
ATOM 4053 C C . GLY B 1 261 ? -6.76792 -30.21797 -19.59319 1.000 46.27014 261 GLY B C 1
ATOM 4054 O O . GLY B 1 261 ? -7.84460 -30.38699 -20.16420 1.000 52.18612 261 GLY B O 1
ATOM 4055 N N . SER B 1 262 ? -6.18631 -29.03735 -19.52180 1.000 42.84526 262 SER B N 1
ATOM 4056 C CA . SER B 1 262 ? -6.82734 -27.85636 -20.04800 1.000 40.48552 262 SER B CA 1
ATOM 4057 C C . SER B 1 262 ? -5.78887 -27.00913 -20.76105 1.000 40.50837 262 SER B C 1
ATOM 4058 O O . SER B 1 262 ? -4.68356 -26.79894 -20.24590 1.000 42.24531 262 SER B O 1
ATOM 4061 N N . TYR B 1 263 ? -6.18044 -26.52984 -21.94413 1.000 41.25723 263 TYR B N 1
ATOM 4062 C CA . TYR B 1 263 ? -5.31783 -25.86413 -22.90298 1.000 40.27780 263 TYR B CA 1
ATOM 4063 C C . TYR B 1 263 ? -5.80316 -24.44527 -23.16266 1.000 43.49503 263 TYR B C 1
ATOM 4064 O O . TYR B 1 263 ? -7.00231 -24.16064 -23.10094 1.000 42.70389 263 TYR B O 1
ATOM 4073 N N . LYS B 1 264 ? -4.85229 -23.56993 -23.49163 1.000 42.12501 264 LYS B N 1
ATOM 4074 C CA . LYS B 1 264 ? -5.11003 -22.18950 -23.87240 1.000 42.75412 264 LYS B CA 1
ATOM 4075 C C . LYS B 1 264 ? -4.56563 -21.95744 -25.26994 1.000 44.77717 264 LYS B C 1
ATOM 4076 O O . LYS B 1 264 ? -3.42321 -22.32168 -25.56606 1.000 47.43001 264 LYS B O 1
ATOM 4082 N N . PHE B 1 265 ? -5.39269 -21.38926 -26.13155 1.000 43.46020 265 PHE B N 1
ATOM 4083 C CA . PHE B 1 265 ? -5.02747 -21.08965 -27.49993 1.000 46.86147 265 PHE B CA 1
ATOM 4084 C C . PHE B 1 265 ? -4.88989 -19.58888 -27.64736 1.000 50.91766 265 PHE B C 1
ATOM 4085 O O . PHE B 1 265 ? -5.81225 -18.85403 -27.29188 1.000 53.97648 265 PHE B O 1
ATOM 4093 N N . THR B 1 266 ? -3.75015 -19.13623 -28.16722 1.000 51.98277 266 THR B N 1
ATOM 4094 C CA . THR B 1 266 ? -3.46157 -17.71482 -28.30291 1.000 53.66881 266 THR B CA 1
ATOM 4095 C C . THR B 1 266 ? -3.22362 -17.41347 -29.76696 1.000 64.95369 266 THR B C 1
ATOM 4096 O O . THR B 1 266 ? -2.32604 -18.00095 -30.38204 1.000 66.18261 266 THR B O 1
ATOM 4100 N N . SER B 1 267 ? -4.03566 -16.52265 -30.33027 1.000 66.46370 267 SER B N 1
ATOM 4101 C CA . SER B 1 267 ? -3.89669 -16.21757 -31.74416 1.000 71.70727 267 SER B CA 1
ATOM 4102 C C . SER B 1 267 ? -2.75595 -15.24659 -31.97286 1.000 71.46377 267 SER B C 1
ATOM 4103 O O . SER B 1 267 ? -2.39523 -14.45341 -31.09977 1.000 71.03066 267 SER B O 1
ATOM 4106 N N . THR B 1 268 ? -2.14500 -15.37199 -33.13825 1.000 76.03682 268 THR B N 1
ATOM 4107 C CA . THR B 1 268 ? -1.08678 -14.47672 -33.54386 1.000 80.90991 268 THR B CA 1
ATOM 4108 C C . THR B 1 268 ? -1.28869 -14.17178 -35.02659 1.000 87.40033 268 THR B C 1
ATOM 4109 O O . THR B 1 268 ? -2.12371 -13.32964 -35.39837 1.000 85.24929 268 THR B O 1
#

Organism: Beta vulgaris (NCBI:txid161934)

Solvent-accessible surface area: 20579 Å² total; per-residue (Å²): 108,5,134,38,0,0,0,2,4,1,4,43,7,44,0,9,71,42,99,95,26,59,3,24,154,16,2,82,24,0,99,154,86,18,14,95,94,168,6,106,0,0,0,2,0,0,2,55,28,86,41,125,77,4,7,0,2,30,21,112,110,2,95,16,52,56,57,19,227,80,57,62,76,177,0,72,137,58,149,4,56,0,41,10,5,50,130,7,0,78,89,0,49,78,22,0,53,72,67,44,33,187,66,27,88,30,49,140,184,38,0,0,1,7,0,1,0,0,2,2,29,16,2,7,72,130,19,93,12,28,1,1,0,0,0,0,2,14,181,88,75,1,42,28,0,24,100,0,0,72,8,0,22,59,0,19,99,76,4,4,0,0,3,0,1,0,0,1,0,46,13,49,164,72,21,101,101,48,122,148,45,38,4,87,39,0,2,21,0,2,6,29,0,2,34,3,0,3,49,34,42,7,113,54,0,8,88,5,100,94,108,10,51,58,46,132,81,0,1,39,181,22,20,4,0,2,0,0,0,0,0,0,0,0,4,12,110,89,4,16,0,18,0,1,1,0,4,39,62,25,6,13,18,0,4,0,1,0,26,0,36,31,109,122,4,125,28,0,0,0,2,6,2,2,42,6,62,0,10,33,43,117,99,30,59,3,17,161,16,2,88,28,0,102,152,71,26,12,94,88,160,5,90,0,0,0,3,0,0,2,55,21,84,35,132,80,4,6,0,1,20,19,114,101,2,93,19,53,76,53,18,220,79,56,45,75,135,0,78,139,55,169,3,61,0,36,7,11,38,135,0,0,88,92,0,48,86,21,0,57,73,69,47,33,194,53,24,76,53,42,147,183,46,2,1,0,7,0,1,0,0,2,2,29,18,1,6,75,145,18,76,12,34,0,0,0,0,0,0,2,15,168,84,80,1,36,28,0,40,103,0,0,73,5,0,19,60,0,17,103,62,1,0,0,0,2,0,1,0,0,1,0,51,18,62,166,71,22,98,100,44,125,137,54,30,6,93,35,0,2,24,1,3,7,25,1,2,31,3,0,8,45,41,41,13,126,44,0,12,93,6,98,112,117,13,47,60,40,136,75,0,1,49,190,17,22,6,0,4,0,0,0,0,0,0,1,0,0,12,152,122,3,17,1,15,0,1,1,0,3,42,70,23,5,14,25,1,4,0,0,0,26,0,19,25,113

Secondary structure (DSSP, 8-state):
---EEEEEE---GGGGT-TT-HHHHHHHTIIIII--SPPSEEEEEEEEEE-SS-EEE--SB--B-----SS-GGGGG----PBP-HHHHHHHHHHHHTTT----EEESS--B-HHHHHHHHHHSTT--S-EEEEEE-TTS-HHHHHHHHHHHGGGGGGTEEEEEEE-S----TTS---SSS--HHHHHHHHHHHHHHHTT-HHHHHTHHHHSTTHHHH-SSGGGTHHHHHHHHHH-SS-EEEEEE--BSSSS-B--EEEEE--/---EEEEEE---GGGGT-TT-HHHHHHHTIIIII--SPPSEEEEEEEEEE-SS-EEE--SS--B----SS--GGGGG----PPP-HHHHHHHHHHHHHTT----EEESS--B-HHHHHHHHHHSTT--S-EEEEEE-TTS-HHHHHHHHHHHGGGGGGTEEEEEEE-S----TTS---SSS--HHHHHHHHHHHHHHHTT-HHHHHTHHHHSTTHHHH-SSGGGTHHHHHHHHHH-TT-EEEEEE--BSSSS-B--EEEEE--

Sequence (526 aa):
NIKETFFISHGTPMMAIDDSKPSKKFLESWREKIFSKKPKAILVISAHWETDQPSVNVVDINDTIYDFRGFPARLYQFKYSAPGSPELANRIQDLLAGSGFKSVNTDKKRGLDHGAWVPLMLMYPEADIPVCQLSVQSHLDGTHHYKLGQALAPLKDEGVLIIGSGSATHPSNGTPPCSDGVAPWAAAFDSWLETALTNGSYEEVNKYETKAPNWKLAHPWPEHFYPLHVAMGAAGENSKAELIHNSWDGGIMSYGSYKFTSTNIKETFFISHGTPMMAIDDSKPSKKFLESWREKIFSKKPKAILVISAHWETDQPSVNVVDINDTIYDFRGFPARLYQFKYSAPGSPELANRIQDLLAGSGFKSVNTDKKRGLDHGAWVPLMLMYPEADIPVCQLSVQSHLDGTHHYKLGQALAPLKDEGVLIIGSGSATHPSNGTPPCSDGVAPWAAAFDSWLETALTNGSYEEVNKYETKAPNWKLAHPWPEHFYPLHVAMGAAGENSKAELIHNSWDGGIMSYGSYKFTST

GO terms:
  GO:0050297 stizolobate synthase activity (F, IDA)
  GO:0046148 pigment biosynthetic process (P, IDA)